Protein AF-0000000083470669 (afdb_homodimer)

Solvent-accessible surface area (backbone atoms only — not comparable to full-atom values): 43996 Å² total; per-residue (Å²): 140,89,82,82,79,80,75,82,75,79,78,79,80,76,84,77,84,65,88,67,74,84,79,71,72,91,68,66,89,65,77,80,76,74,76,70,77,69,78,68,53,92,85,58,44,75,58,49,42,90,43,93,60,39,34,31,54,57,78,77,86,50,65,71,50,37,49,51,27,52,48,53,61,72,62,65,77,58,56,85,77,54,62,56,74,73,18,53,69,43,60,72,67,49,52,71,52,36,50,51,50,52,52,51,51,41,22,44,51,17,43,47,33,31,54,53,39,47,36,43,45,73,40,51,54,65,46,45,32,46,36,46,55,40,45,31,49,24,44,48,40,30,50,32,44,37,49,20,47,39,33,34,48,50,47,60,67,73,42,77,52,64,68,59,41,51,48,34,62,39,21,61,80,68,30,69,63,43,26,54,56,48,49,57,56,48,50,56,60,70,47,81,80,63,52,72,46,51,44,40,50,51,48,25,38,50,40,50,45,67,44,44,62,59,51,48,54,46,48,50,38,41,76,69,74,38,34,60,24,61,35,48,52,48,50,56,50,52,39,50,30,50,53,53,19,51,47,35,35,54,54,56,70,69,48,77,72,64,64,52,69,69,57,51,48,52,55,49,51,52,51,47,52,53,43,39,43,39,40,49,63,72,50,36,40,52,49,72,73,43,57,44,69,58,49,43,50,47,48,52,49,48,48,30,51,50,31,44,67,67,72,44,75,54,76,77,67,71,67,74,72,52,59,80,68,37,63,61,53,50,49,51,49,46,45,47,48,55,55,53,63,60,65,67,69,66,79,79,69,84,65,67,67,54,66,54,68,58,72,58,80,55,92,87,60,81,55,70,52,68,57,68,69,87,59,53,73,66,53,56,53,51,54,53,67,74,96,136,87,79,81,75,79,75,80,72,79,78,80,82,82,78,81,81,70,87,66,74,84,77,68,73,88,67,65,89,64,76,78,76,73,74,72,77,71,78,67,53,92,86,59,45,74,58,48,41,90,45,93,60,40,34,30,56,56,79,78,86,50,66,71,49,36,50,52,27,52,48,53,62,73,62,66,78,60,58,85,77,55,61,55,74,73,20,52,70,42,60,72,67,49,51,71,54,36,50,51,50,52,50,52,52,40,20,43,51,17,44,46,33,32,53,53,40,47,36,41,44,72,38,52,56,65,47,46,31,47,37,44,55,40,46,32,48,25,43,48,41,30,50,33,44,39,49,20,48,37,33,36,48,50,47,60,68,74,42,78,52,64,69,59,40,52,48,34,62,40,21,61,81,70,30,68,62,42,26,55,55,49,48,58,54,47,48,57,60,70,47,82,80,63,52,72,46,51,45,41,51,51,49,26,38,51,41,48,45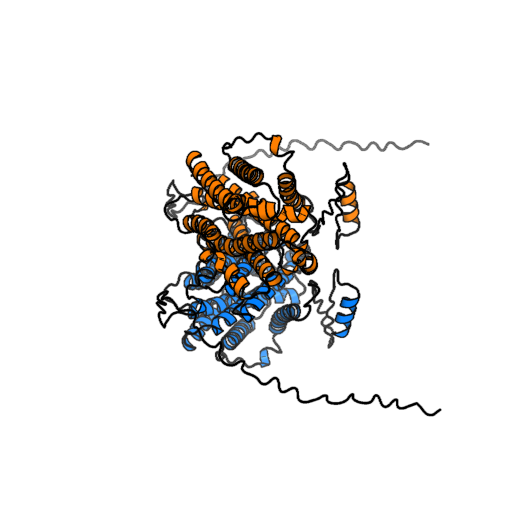,67,45,44,61,61,52,48,55,46,48,51,38,41,75,71,72,38,34,60,23,62,34,49,52,48,50,56,50,52,37,51,31,50,53,52,18,50,47,34,36,55,55,55,70,69,48,76,73,64,64,53,69,68,57,53,49,51,55,48,52,52,51,47,52,53,42,39,43,38,40,50,62,72,51,37,39,54,49,74,74,42,59,43,70,58,49,44,52,48,48,52,51,49,49,30,50,50,31,43,68,65,72,44,73,56,78,76,68,69,67,75,72,53,59,78,74,36,62,63,54,51,49,51,49,45,45,48,49,54,55,52,62,63,66,67,67,67,78,80,69,83,64,69,67,54,67,55,68,57,71,60,81,55,93,89,58,80,56,70,50,65,55,66,67,86,59,54,74,66,54,56,54,51,56,54,67,75,98

Secondary structure (DSSP, 8-state):
-----------------------------------------TT--GGGS--TTTT--PSPS-HHHHHHHHHHHHT---GGG---TTHHHHHHHS-HHHHHHHHHHHHHHHHHHHHHHHHIIIIIHHH---HHHHHHHHHHHHHHHHHHHHHHHHHHHH---HHHHHHHHTHHHH-HHHHHHHHHHHHHHH-SSS-HHHHHHHHHHHHHTTTHHHHHHHHHHHHTT--HHHHHHHHHHHHHHHHHHHHHHHHHHH-SSPPPHHHHHHHHHHHHHHHHHIIIIIS-GGGGT--HHHHHHHHHHHHHHHHHHTT---SS---GGGTTT-HHHHHHHHHHHHHHHHHHH-SSS---EEEE------SS----EEEESS--HHHHHHHHHH-/------------------------S----------------TT--GGGS--TTTT--PSPS-HHHHHHHHHHHHT---GGG---TTHHHHHHHS-HHHHHHHHHHHHHHHHHHHHHHHHIIIIIHHH---HHHHHHHHHHHHHHHHHHHHHHHHHHHH---HHHHHHHHTHHHH-HHHHHHHHHHHHHHH-SSS-HHHHHHHHHHHHHTTTHHHHHHHHHHHHTT--HHHHHHHHHHHHHHHHHHHHHHHHHHH-SSPPPHHHHHHHHHHHHHHHHHIIIIIS-GGGGT--HHHHHHHHHHHHHHHHHHTT---SS---GGGTTT-HHHHHHHHHHHHHHHHHHS-SSS---EEEE------SS----EEEESS--HHHHHHHHHH-

Structure (mmCIF, N/CA/C/O backbone):
data_AF-0000000083470669-model_v1
#
loop_
_entity.id
_entity.type
_entity.pdbx_description
1 polymer 'ribonucleoside-diphosphate reductase'
#
loop_
_atom_site.group_PDB
_atom_site.id
_atom_site.type_symbol
_atom_site.label_atom_id
_atom_site.label_alt_id
_atom_site.label_comp_id
_atom_site.label_asym_id
_atom_site.label_entity_id
_atom_site.label_seq_id
_atom_site.pdbx_PDB_ins_code
_atom_site.Cartn_x
_atom_site.Cartn_y
_atom_site.Cartn_z
_atom_site.occupancy
_atom_site.B_iso_or_equiv
_atom_site.auth_seq_id
_atom_site.auth_comp_id
_atom_site.auth_asym_id
_atom_site.auth_atom_id
_atom_site.pd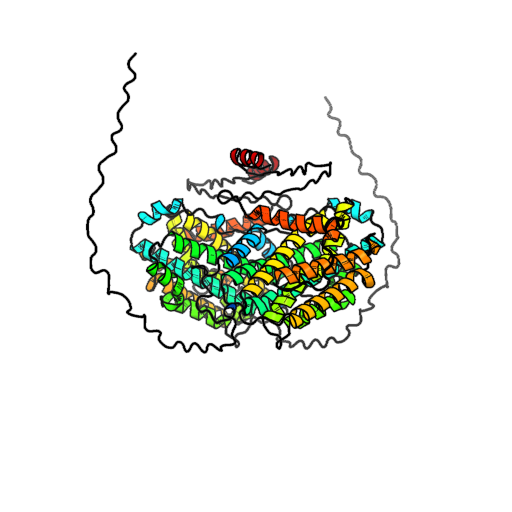bx_PDB_model_num
ATOM 1 N N . MET A 1 1 ? 45.344 27.281 -52.438 1 20.44 1 MET A N 1
ATOM 2 C CA . MET A 1 1 ? 44.812 28.312 -51.562 1 20.44 1 MET A CA 1
ATOM 3 C C . MET A 1 1 ? 44.938 27.859 -50.094 1 20.44 1 MET A C 1
ATOM 5 O O . MET A 1 1 ? 44.438 26.797 -49.719 1 20.44 1 MET A O 1
ATOM 9 N N . SER A 1 2 ? 45.969 28.312 -49.219 1 21.5 2 SER A N 1
ATOM 10 C CA . SER A 1 2 ? 46.969 28.047 -48.156 1 21.5 2 SER A CA 1
ATOM 11 C C . SER A 1 2 ? 46.344 28.172 -46.781 1 21.5 2 SER A C 1
ATOM 13 O O . SER A 1 2 ? 45.906 29.266 -46.375 1 21.5 2 SER A O 1
ATOM 15 N N . LEU A 1 3 ? 45.469 27.125 -46.281 1 23.06 3 LEU A N 1
ATOM 16 C CA . LEU A 1 3 ? 44.406 27 -45.281 1 23.06 3 LEU A CA 1
ATOM 17 C C . LEU A 1 3 ? 44.969 27.266 -43.875 1 23.06 3 LEU A C 1
ATOM 19 O O . LEU A 1 3 ? 45.938 26.609 -43.469 1 23.06 3 LEU A O 1
ATOM 23 N N . LEU A 1 4 ? 44.844 28.5 -43.312 1 20 4 LEU A N 1
ATOM 24 C CA . LEU A 1 4 ? 45.438 29.312 -42.25 1 20 4 LEU A CA 1
ATOM 25 C C . LEU A 1 4 ? 45.219 28.656 -40.875 1 20 4 LEU A C 1
ATOM 27 O O . LEU A 1 4 ? 44.062 28.391 -40.5 1 20 4 LEU A O 1
ATOM 31 N N . ARG A 1 5 ? 46.188 27.891 -40.219 1 20.47 5 ARG A N 1
ATOM 32 C CA . ARG A 1 5 ? 46.531 26.984 -39.125 1 20.47 5 ARG A CA 1
ATOM 33 C C . ARG A 1 5 ? 46.406 27.719 -37.781 1 20.47 5 ARG A C 1
ATOM 35 O O . ARG A 1 5 ? 47.344 28.391 -37.344 1 20.47 5 ARG A O 1
ATOM 42 N N . LEU A 1 6 ? 45.188 28.516 -37.531 1 20.53 6 LEU A N 1
ATOM 43 C CA . LEU A 1 6 ? 45.25 29.531 -36.469 1 20.53 6 LEU A CA 1
ATOM 44 C C . LEU A 1 6 ? 45.594 28.906 -35.125 1 20.53 6 LEU A C 1
ATOM 46 O O . LEU A 1 6 ? 44.938 27.953 -34.688 1 20.53 6 LEU A O 1
ATOM 50 N N . ALA A 1 7 ? 46.812 29.141 -34.562 1 20.34 7 ALA A N 1
ATOM 51 C CA . ALA A 1 7 ? 47.719 28.656 -33.5 1 20.34 7 ALA A CA 1
ATOM 52 C C . ALA A 1 7 ? 47.156 28.984 -32.125 1 20.34 7 ALA A C 1
ATOM 54 O O . ALA A 1 7 ? 47.156 30.141 -31.703 1 20.34 7 ALA A O 1
ATOM 55 N N . TRP A 1 8 ? 45.875 28.562 -31.734 1 22.05 8 TRP A N 1
ATOM 56 C CA . TRP A 1 8 ? 45.188 29.141 -30.578 1 22.05 8 TRP A CA 1
ATOM 57 C C . TRP A 1 8 ? 46 28.906 -29.312 1 22.05 8 TRP A C 1
ATOM 59 O O . TRP A 1 8 ? 46.375 27.766 -29 1 22.05 8 TRP A O 1
ATOM 69 N N . ARG A 1 9 ? 46.844 29.906 -28.938 1 20.44 9 ARG A N 1
ATOM 70 C CA . ARG A 1 9 ? 47.938 29.922 -27.969 1 20.44 9 ARG A CA 1
ATOM 71 C C . ARG A 1 9 ? 47.406 29.672 -26.547 1 20.44 9 ARG A C 1
ATOM 73 O O . ARG A 1 9 ? 46.438 30.281 -26.141 1 20.44 9 ARG A O 1
ATOM 80 N N . PRO A 1 10 ? 47.875 28.625 -25.797 1 22.42 10 PRO A N 1
ATOM 81 C CA . PRO A 1 10 ? 47.531 27.953 -24.547 1 22.42 10 PRO A CA 1
ATOM 82 C C . PRO A 1 10 ? 47.719 28.828 -23.312 1 22.42 10 PRO A C 1
ATOM 84 O O . PRO A 1 10 ? 48.844 29.328 -23.094 1 22.42 10 PRO A O 1
ATOM 87 N N . PRO A 1 11 ? 46.75 29.766 -23.016 1 21.73 11 PRO A N 1
ATOM 88 C CA . PRO A 1 11 ? 47.094 30.828 -22.078 1 21.73 11 PRO A CA 1
ATOM 89 C C . PRO A 1 11 ? 47.812 30.297 -20.812 1 21.73 11 PRO A C 1
ATOM 91 O O . PRO A 1 11 ? 47.656 29.125 -20.484 1 21.73 11 PRO A O 1
ATOM 94 N N . ARG A 1 12 ? 48.781 31.047 -20.359 1 20.05 12 ARG A N 1
ATOM 95 C CA . ARG A 1 12 ? 49.812 30.953 -19.344 1 20.05 12 ARG A CA 1
ATOM 96 C C . ARG A 1 12 ? 49.25 30.562 -18 1 20.05 12 ARG A C 1
ATOM 98 O O . ARG A 1 12 ? 48.062 30.812 -17.719 1 20.05 12 ARG A O 1
ATOM 105 N N . SER A 1 13 ? 49.938 29.672 -17.219 1 19.17 13 SER A N 1
ATOM 106 C CA . SER A 1 13 ? 49.969 28.797 -16.047 1 19.17 13 SER A CA 1
ATOM 107 C C . SER A 1 13 ? 49.938 29.609 -14.75 1 19.17 13 SER A C 1
ATOM 109 O O . SER A 1 13 ? 50.312 29.109 -13.688 1 19.17 13 SER A O 1
ATOM 111 N N . ALA A 1 14 ? 49.062 30.734 -14.719 1 21.11 14 ALA A N 1
ATOM 112 C CA . ALA A 1 14 ? 49.375 31.672 -13.656 1 21.11 14 ALA A CA 1
ATOM 113 C C . ALA A 1 14 ? 49.719 30.953 -12.359 1 21.11 14 ALA A C 1
ATOM 115 O O . ALA A 1 14 ? 49.281 29.812 -12.148 1 21.11 14 ALA A O 1
ATOM 116 N N . SER A 1 15 ? 50.406 31.656 -11.406 1 19.78 15 SER A N 1
ATOM 117 C CA . SER A 1 15 ? 51.281 31.609 -10.258 1 19.78 15 SER A CA 1
ATOM 118 C C . SER A 1 15 ? 50.625 30.938 -9.062 1 19.78 15 SER A C 1
ATOM 120 O O . SER A 1 15 ? 49.406 30.781 -9.039 1 19.78 15 SER A O 1
ATOM 122 N N . GLY A 1 16 ? 51.375 30.859 -7.848 1 21.12 16 GLY A N 1
ATOM 123 C CA . GLY A 1 16 ? 51.781 30.062 -6.699 1 21.12 16 GLY A CA 1
ATOM 124 C C . GLY A 1 16 ? 50.812 30.172 -5.535 1 21.12 16 GLY A C 1
ATOM 125 O O . GLY A 1 16 ? 51.094 29.703 -4.434 1 21.12 16 GLY A O 1
ATOM 126 N N . CYS A 1 17 ? 49.625 30.922 -5.715 1 19.19 17 CYS A N 1
ATOM 127 C CA . CYS A 1 17 ? 49.188 31.547 -4.469 1 19.19 17 CYS A CA 1
ATOM 128 C C . CYS A 1 17 ? 49.062 30.516 -3.359 1 19.19 17 CYS A C 1
ATOM 130 O O . CYS A 1 17 ? 48.406 29.484 -3.551 1 19.19 17 CYS A O 1
ATOM 132 N N . ASP A 1 18 ? 49.906 30.656 -2.275 1 21.27 18 ASP A N 1
ATOM 133 C CA . ASP A 1 18 ? 50.375 29.969 -1.075 1 21.27 18 ASP A CA 1
ATOM 134 C C . ASP A 1 18 ? 49.219 29.656 -0.126 1 21.27 18 ASP A C 1
ATOM 136 O O . ASP A 1 18 ? 49.438 29.234 1.012 1 21.27 18 ASP A O 1
ATOM 140 N N . CYS A 1 19 ? 48 30.203 -0.477 1 20.52 19 CYS A N 1
ATOM 141 C CA . CYS A 1 19 ? 47.188 30.391 0.706 1 20.52 19 CYS A CA 1
ATOM 142 C C . CYS A 1 19 ? 46.969 29.078 1.448 1 20.52 19 CYS A C 1
ATOM 144 O O . CYS A 1 19 ? 46.156 28.25 1.036 1 20.52 19 CYS A O 1
ATOM 146 N N . GLU A 1 20 ? 48.094 28.422 1.844 1 22.09 20 GLU A N 1
ATOM 147 C CA . GLU A 1 20 ? 48.312 27.141 2.521 1 22.09 20 GLU A CA 1
ATOM 148 C C . GLU A 1 20 ? 47.5 27.062 3.814 1 22.09 20 GLU A C 1
ATOM 150 O O . GLU A 1 20 ? 47.438 26.016 4.461 1 22.09 20 GLU A O 1
ATOM 155 N N . GLU A 1 21 ? 47.219 28.312 4.41 1 21.17 21 GLU A N 1
ATOM 156 C CA . GLU A 1 21 ? 47.312 28.266 5.867 1 21.17 21 GLU A CA 1
ATOM 157 C C . GLU A 1 21 ? 46.406 27.188 6.445 1 21.17 21 GLU A C 1
ATOM 159 O O . GLU A 1 21 ? 45.531 26.672 5.746 1 21.17 21 GLU A O 1
ATOM 164 N N . THR A 1 22 ? 45.844 27.516 7.82 1 20.84 22 THR A N 1
ATOM 165 C CA . THR A 1 22 ? 45.719 26.969 9.164 1 20.84 22 THR A CA 1
ATOM 166 C C . THR A 1 22 ? 44.375 26.219 9.297 1 20.84 22 THR A C 1
ATOM 168 O O . THR A 1 22 ? 43.344 26.812 9.602 1 20.84 22 THR A O 1
ATOM 171 N N . LEU A 1 23 ? 43.875 25.719 8.258 1 21.19 23 LEU A N 1
ATOM 172 C CA . LEU A 1 23 ? 42.531 25.156 8.289 1 21.19 23 LEU A CA 1
ATOM 173 C C . LEU A 1 23 ? 42.406 24.047 9.328 1 21.19 23 LEU A C 1
ATOM 175 O O . LEU A 1 23 ? 41.656 23.094 9.148 1 21.19 23 LEU A O 1
ATOM 179 N N . GLU A 1 24 ? 43.406 24.125 10.305 1 20.92 24 GLU A N 1
ATOM 180 C CA . GLU A 1 24 ? 43.625 22.953 11.148 1 20.92 24 GLU A CA 1
ATOM 181 C C . GLU A 1 24 ? 42.344 22.516 11.836 1 20.92 24 GLU A C 1
ATOM 183 O O . GLU A 1 24 ? 41.969 21.328 11.797 1 20.92 24 GLU A O 1
ATOM 188 N N . ASN A 1 25 ? 42.031 23.203 13 1 21.38 25 ASN A N 1
ATOM 189 C CA . ASN A 1 25 ? 41.688 22.688 14.32 1 21.38 25 ASN A CA 1
ATOM 190 C C . ASN A 1 25 ? 40.219 22.344 14.43 1 21.38 25 ASN A C 1
ATOM 192 O O . ASN A 1 25 ? 39.719 22.109 15.531 1 21.38 25 ASN A O 1
ATOM 196 N N . VAL A 1 26 ? 39.406 23.047 13.703 1 22.33 26 VAL A N 1
ATOM 197 C CA . VAL A 1 26 ? 38.062 23.031 14.273 1 22.33 26 VAL A CA 1
ATOM 198 C C . VAL A 1 26 ? 37.531 21.609 14.273 1 22.33 26 VAL A C 1
ATOM 200 O O . VAL A 1 26 ? 37.031 21.125 13.25 1 22.33 26 VAL A O 1
ATOM 203 N N . HIS A 1 27 ? 38.344 20.609 14.734 1 20.61 27 HIS A N 1
ATOM 204 C CA . HIS A 1 27 ? 38.062 19.188 14.742 1 20.61 27 HIS A CA 1
ATOM 205 C C . HIS A 1 27 ? 36.656 18.906 15.32 1 20.61 27 HIS A C 1
ATOM 207 O O . HIS A 1 27 ? 35.844 18.281 14.672 1 20.61 27 HIS A O 1
ATOM 213 N N . ARG A 1 28 ? 36.625 18.047 16.516 1 22.5 28 ARG A N 1
ATOM 214 C CA . ARG A 1 28 ? 35.938 16.844 17 1 22.5 28 ARG A CA 1
ATOM 215 C C . ARG A 1 28 ? 34.75 17.203 17.875 1 22.5 28 ARG A C 1
ATOM 217 O O . ARG A 1 28 ? 34.281 16.406 18.688 1 22.5 28 ARG A O 1
ATOM 224 N N . LYS A 1 29 ? 34.469 18.453 18.125 1 27.86 29 LYS A N 1
ATOM 225 C CA . LYS A 1 29 ? 33.625 18.312 19.312 1 27.86 29 LYS A CA 1
ATOM 226 C C . LYS A 1 29 ? 32.438 17.422 19.047 1 27.86 29 LYS A C 1
ATOM 228 O O . LYS A 1 29 ? 31.625 17.703 18.172 1 27.86 29 LYS A O 1
ATOM 233 N N . GLY A 1 30 ? 32.562 16.156 19.391 1 23.23 30 GLY A N 1
ATOM 234 C CA . GLY A 1 30 ? 31.703 14.969 19.359 1 23.23 30 GLY A CA 1
ATOM 235 C C . GLY A 1 30 ? 30.344 15.195 19.969 1 23.23 30 GLY A C 1
ATOM 236 O O . GLY A 1 30 ? 30.219 15.82 21.016 1 23.23 30 GLY A O 1
ATOM 237 N N . PHE A 1 31 ? 29.375 15.555 19.203 1 25.02 31 PHE A N 1
ATOM 238 C CA . PHE A 1 31 ? 28.016 15.547 19.734 1 25.02 31 PHE A CA 1
ATOM 239 C C . PHE A 1 31 ? 27.844 14.477 20.797 1 25.02 31 PHE A C 1
ATOM 241 O O . PHE A 1 31 ? 28.297 13.344 20.625 1 25.02 31 PHE A O 1
ATOM 248 N N . SER A 1 32 ? 27.984 14.789 22.031 1 25.42 32 SER A N 1
ATOM 249 C CA . SER A 1 32 ? 27.766 13.922 23.172 1 25.42 32 SER A CA 1
ATOM 250 C C . SER A 1 32 ? 26.594 12.977 22.938 1 25.42 32 SER A C 1
ATOM 252 O O . SER A 1 32 ? 25.5 13.414 22.547 1 25.42 32 SER A O 1
ATOM 254 N N . SER A 1 33 ? 26.766 11.672 22.625 1 28.52 33 SER A N 1
ATOM 255 C CA . SER A 1 33 ? 26.062 10.391 22.594 1 28.52 33 SER A CA 1
ATOM 256 C C . SER A 1 33 ? 25.125 10.242 23.781 1 28.52 33 SER A C 1
ATOM 258 O O . SER A 1 33 ? 25.516 9.766 24.844 1 28.52 33 SER A O 1
ATOM 260 N N . ASP A 1 34 ? 24.547 11.156 24.328 1 29.25 34 ASP A N 1
ATOM 261 C CA . ASP A 1 34 ? 23.688 10.797 25.438 1 29.25 34 ASP A CA 1
ATOM 262 C C . ASP A 1 34 ? 22.953 9.484 25.156 1 29.25 34 ASP A C 1
ATOM 264 O O . ASP A 1 34 ? 22.578 9.203 24.016 1 29.25 34 ASP A O 1
ATOM 268 N N . ALA A 1 35 ? 22.891 8.422 26.219 1 28.62 35 ALA A N 1
ATOM 269 C CA . ALA A 1 35 ? 22.766 6.98 26.422 1 28.62 35 ALA A CA 1
ATOM 270 C C . ALA A 1 35 ? 21.422 6.473 25.891 1 28.62 35 ALA A C 1
ATOM 272 O O . ALA A 1 35 ? 20.422 6.48 26.625 1 28.62 35 ALA A O 1
ATOM 273 N N . ILE A 1 36 ? 20.781 7.02 24.984 1 34.09 36 ILE A N 1
ATOM 274 C CA . ILE A 1 36 ? 19.75 6.059 24.609 1 34.09 36 ILE A CA 1
ATOM 275 C C . ILE A 1 36 ? 20.312 4.641 24.656 1 34.09 36 ILE A C 1
ATOM 277 O O . ILE A 1 36 ? 21.281 4.324 23.953 1 34.09 36 ILE A O 1
ATOM 281 N N . GLU A 1 37 ? 20.438 4.035 25.828 1 33.56 37 GLU A N 1
ATOM 282 C CA . GLU A 1 37 ? 20.797 2.65 26.109 1 33.56 37 GLU A CA 1
ATOM 283 C C . GLU A 1 37 ? 20.484 1.751 24.906 1 33.56 37 GLU A C 1
ATOM 285 O O . GLU A 1 37 ? 19.328 1.616 24.516 1 33.56 37 GLU A O 1
ATOM 290 N N . ASN A 1 38 ? 21.188 1.765 23.859 1 37.88 38 ASN A N 1
ATOM 291 C CA . ASN A 1 38 ? 21.422 0.809 22.781 1 37.88 38 ASN A CA 1
ATOM 292 C C . ASN A 1 38 ? 21.297 -0.63 23.266 1 37.88 38 ASN A C 1
ATOM 294 O O . ASN A 1 38 ? 22.266 -1.21 23.75 1 37.88 38 ASN A O 1
ATOM 298 N N . ASP A 1 39 ? 20.406 -0.999 24.031 1 40.84 39 ASP A N 1
ATOM 299 C CA . ASP A 1 39 ? 20.344 -2.439 24.25 1 40.84 39 ASP A CA 1
ATOM 300 C C . ASP A 1 39 ? 20.516 -3.213 22.953 1 40.84 39 ASP A C 1
ATOM 302 O O . ASP A 1 39 ? 19.531 -3.576 22.297 1 40.84 39 ASP A O 1
ATOM 306 N N . PHE A 1 40 ? 21.516 -2.904 22.203 1 46.12 40 PHE A N 1
ATOM 307 C CA . PHE A 1 40 ? 21.953 -3.693 21.062 1 46.12 40 PHE A CA 1
ATOM 308 C C . PHE A 1 40 ? 22.031 -5.172 21.422 1 46.12 40 PHE A C 1
ATOM 310 O O . PHE A 1 40 ? 22.781 -5.559 22.328 1 46.12 40 PHE A O 1
ATOM 317 N N . LYS A 1 41 ? 21.094 -5.844 21.391 1 51.56 41 LYS A N 1
ATOM 318 C CA . LYS A 1 41 ? 21.344 -7.285 21.453 1 51.56 41 LYS A CA 1
ATOM 319 C C . LYS A 1 41 ? 22.109 -7.777 20.234 1 51.56 41 LYS A C 1
ATOM 321 O O . LYS A 1 41 ? 21.703 -7.531 19.109 1 51.56 41 LYS A O 1
ATOM 326 N N . PRO A 1 42 ? 23.469 -7.992 20.391 1 51.19 42 PRO A N 1
ATOM 327 C CA . PRO A 1 42 ? 24.328 -8.484 19.312 1 51.19 42 PRO A CA 1
ATOM 328 C C . PRO A 1 42 ? 23.562 -9.266 18.25 1 51.19 42 PRO A C 1
ATOM 330 O O . PRO A 1 42 ? 23.938 -9.266 17.078 1 51.19 42 PRO A O 1
ATOM 333 N N . ASN A 1 43 ? 22.453 -9.82 18.531 1 63.44 43 ASN A N 1
ATOM 334 C CA . ASN A 1 43 ? 21.812 -10.758 17.625 1 63.44 43 ASN A CA 1
ATOM 335 C C . ASN A 1 43 ? 20.656 -10.102 16.859 1 63.44 43 ASN A C 1
ATOM 337 O O . ASN A 1 43 ? 19.938 -10.773 16.125 1 63.44 43 ASN A O 1
ATOM 341 N N . GLU A 1 44 ? 20.75 -8.703 16.891 1 81.5 44 GLU A N 1
ATOM 342 C CA . GLU A 1 44 ? 19.594 -8.117 16.234 1 81.5 44 GLU A CA 1
ATOM 343 C C . GLU A 1 44 ? 19.953 -7.609 14.836 1 81.5 44 GLU A C 1
ATOM 345 O O . GLU A 1 44 ? 20.984 -6.984 14.641 1 81.5 44 GLU A O 1
ATOM 350 N N . GLU A 1 45 ? 19.219 -7.949 13.773 1 91 45 GLU A N 1
ATOM 351 C CA . GLU A 1 45 ? 19.406 -7.496 12.398 1 91 45 GLU A CA 1
ATOM 352 C C . GLU A 1 45 ? 19.266 -5.977 12.297 1 91 45 GLU A C 1
ATOM 354 O O . GLU A 1 45 ? 18.281 -5.406 12.758 1 91 45 GLU A O 1
ATOM 359 N N . PRO A 1 46 ? 20.266 -5.309 11.781 1 91.5 46 PRO A N 1
ATOM 360 C CA . PRO A 1 46 ? 20.203 -3.852 11.633 1 91.5 46 PRO A CA 1
ATOM 361 C C . PRO A 1 46 ? 18.891 -3.381 10.992 1 91.5 46 PRO A C 1
ATOM 363 O O . PRO A 1 46 ? 18.328 -2.359 11.406 1 91.5 46 PRO A O 1
ATOM 366 N N . LEU A 1 47 ? 18.406 -4.121 10.062 1 94.12 47 LEU A N 1
ATOM 367 C CA . LEU A 1 47 ? 17.188 -3.758 9.344 1 94.12 47 LEU A CA 1
ATOM 368 C C . LEU A 1 47 ? 15.992 -3.732 10.281 1 94.12 47 LEU A C 1
ATOM 370 O O . LEU A 1 47 ? 14.961 -3.121 9.977 1 94.12 47 LEU A O 1
ATOM 374 N N . LEU A 1 48 ? 16.125 -4.406 11.422 1 94.94 48 LEU A N 1
ATOM 375 C CA . LEU A 1 48 ? 15 -4.594 12.32 1 94.94 48 LEU A CA 1
ATOM 376 C C . LEU A 1 48 ? 15.141 -3.717 13.562 1 94.94 48 LEU A C 1
ATOM 378 O O . LEU A 1 48 ? 14.227 -3.645 14.383 1 94.94 48 LEU A O 1
ATOM 382 N N . ARG A 1 49 ? 16.25 -3.043 13.688 1 92.06 49 ARG A N 1
ATOM 383 C CA . ARG A 1 49 ? 16.5 -2.223 14.867 1 92.06 49 ARG A CA 1
ATOM 384 C C . ARG A 1 49 ? 15.531 -1.043 14.93 1 92.06 49 ARG A C 1
ATOM 386 O O . ARG A 1 49 ? 15.25 -0.415 13.906 1 92.06 49 ARG A O 1
ATOM 393 N N . LYS A 1 50 ? 15.047 -0.836 16.141 1 89.19 50 LYS A N 1
ATOM 394 C CA . LYS A 1 50 ? 14.156 0.305 16.328 1 89.19 50 LYS A CA 1
ATOM 395 C C . LYS A 1 50 ? 14.773 1.584 15.773 1 89.19 50 LYS A C 1
ATOM 397 O O . LYS A 1 50 ? 15.945 1.872 16.031 1 89.19 50 LYS A O 1
ATOM 402 N N . ASN A 1 51 ? 14.023 2.27 14.969 1 86.75 51 ASN A N 1
ATOM 403 C CA . ASN A 1 51 ? 14.438 3.488 14.281 1 86.75 51 ASN A CA 1
ATOM 404 C C . ASN A 1 51 ? 13.477 4.637 14.547 1 86.75 51 ASN A C 1
ATOM 406 O O . ASN A 1 51 ? 12.414 4.723 13.922 1 86.75 51 ASN A O 1
ATOM 410 N N . PRO A 1 52 ? 13.836 5.492 15.453 1 81.94 52 PRO A N 1
ATOM 411 C CA . PRO A 1 52 ? 12.938 6.609 15.75 1 81.94 52 PRO A CA 1
ATOM 412 C C . PRO A 1 52 ? 12.695 7.508 14.539 1 81.94 52 PRO A C 1
ATOM 414 O O . PRO A 1 52 ? 11.727 8.281 14.523 1 81.94 52 PRO A O 1
ATOM 417 N N . ARG A 1 53 ? 13.492 7.43 13.57 1 82.69 53 ARG A N 1
ATOM 418 C CA . ARG A 1 53 ? 13.375 8.281 12.383 1 82.69 53 ARG A CA 1
ATOM 419 C C . ARG A 1 53 ? 12.656 7.551 11.258 1 82.69 53 ARG A C 1
ATOM 421 O O . ARG A 1 53 ? 12.719 7.977 10.102 1 82.69 53 ARG A O 1
ATOM 428 N N . ARG A 1 54 ? 11.984 6.523 11.633 1 82.88 54 ARG A N 1
ATOM 429 C CA . ARG A 1 54 ? 11.398 5.68 10.602 1 82.88 54 ARG A CA 1
ATOM 430 C C . ARG A 1 54 ? 10.188 6.355 9.961 1 82.88 54 ARG A C 1
ATOM 432 O O . ARG A 1 54 ? 9.656 5.871 8.961 1 82.88 54 ARG A O 1
ATOM 439 N N . PHE A 1 55 ? 9.828 7.492 10.484 1 83.88 55 PHE A N 1
ATOM 440 C CA . PHE A 1 55 ? 8.625 8.148 9.992 1 83.88 55 PHE A CA 1
ATOM 441 C C . PHE A 1 55 ? 8.969 9.156 8.891 1 83.88 55 PHE A C 1
ATOM 443 O O . PHE A 1 55 ? 8.078 9.672 8.219 1 83.88 55 PHE A O 1
ATOM 450 N N . VAL A 1 56 ? 10.25 9.414 8.781 1 89.12 56 VAL A N 1
ATOM 451 C CA . VAL A 1 56 ? 10.703 10.352 7.762 1 89.12 56 VAL A CA 1
ATOM 452 C C . VAL A 1 56 ? 11.586 9.625 6.75 1 89.12 56 VAL A C 1
ATOM 454 O O . VAL A 1 56 ? 12.398 8.773 7.121 1 89.12 56 VAL A O 1
ATOM 457 N N . ILE A 1 57 ? 11.508 10 5.504 1 91.94 57 ILE A N 1
ATOM 458 C CA . ILE A 1 57 ? 12.156 9.219 4.453 1 91.94 57 ILE A CA 1
ATOM 459 C C . ILE A 1 57 ? 13.578 9.727 4.234 1 91.94 57 ILE A C 1
ATOM 461 O O . ILE A 1 57 ? 14.516 8.93 4.117 1 91.94 57 ILE A O 1
ATOM 465 N N . PHE A 1 58 ? 13.703 11.055 4.207 1 91.31 58 PHE A N 1
ATOM 466 C CA . PHE A 1 58 ? 15.031 11.594 3.945 1 91.31 58 PHE A CA 1
ATOM 467 C C . PHE A 1 58 ? 15.758 11.914 5.246 1 91.31 58 PHE A C 1
ATOM 469 O O . PHE A 1 58 ? 15.125 12.281 6.242 1 91.31 58 PHE A O 1
ATOM 476 N N . PRO A 1 59 ? 17.078 11.781 5.254 1 91.88 59 PRO A N 1
ATOM 477 C CA . PRO A 1 59 ? 17.938 11.391 4.133 1 91.88 59 PRO A CA 1
ATOM 478 C C . PRO A 1 59 ? 17.938 9.883 3.879 1 91.88 59 PRO A C 1
ATOM 480 O O . PRO A 1 59 ? 17.797 9.094 4.82 1 91.88 59 PRO A O 1
ATOM 483 N N . LEU A 1 60 ? 18.125 9.586 2.641 1 93.5 60 LEU A N 1
ATOM 484 C CA . LEU A 1 60 ? 18.172 8.172 2.273 1 93.5 60 LEU A CA 1
ATOM 485 C C . LEU A 1 60 ? 19.438 7.512 2.793 1 93.5 60 LEU A C 1
ATOM 487 O O . LEU A 1 60 ? 20.516 8.102 2.721 1 93.5 60 LEU A O 1
ATOM 491 N N . GLN A 1 61 ? 19.297 6.348 3.291 1 94.25 61 GLN A N 1
ATOM 492 C CA . GLN A 1 61 ? 20.422 5.59 3.803 1 94.25 61 GLN A CA 1
ATOM 493 C C . GLN A 1 61 ? 20.734 4.383 2.916 1 94.25 61 GLN A C 1
ATOM 495 O O . GLN A 1 61 ? 21.859 3.91 2.863 1 94.25 61 GLN A O 1
ATOM 500 N N . TYR A 1 62 ? 19.766 3.844 2.227 1 96.31 62 TYR A N 1
ATOM 501 C CA . TYR A 1 62 ? 19.891 2.664 1.377 1 96.31 62 TYR A CA 1
ATOM 502 C C . TYR A 1 62 ? 19.422 2.965 -0.044 1 96.31 62 TYR A C 1
ATOM 504 O O . TYR A 1 62 ? 18.359 2.523 -0.463 1 96.31 62 TYR A O 1
ATOM 512 N N . PRO A 1 63 ? 20.297 3.52 -0.854 1 96.56 63 PRO A N 1
ATOM 513 C CA . PRO A 1 63 ? 19.891 3.98 -2.188 1 96.56 63 PRO A CA 1
ATOM 514 C C . PRO A 1 63 ? 19.453 2.838 -3.1 1 96.56 63 PRO A C 1
ATOM 516 O O . PRO A 1 63 ? 18.594 3.025 -3.959 1 96.56 63 PRO A O 1
ATOM 519 N N . ASP A 1 64 ? 20.062 1.671 -2.979 1 96.81 64 ASP A N 1
ATOM 520 C CA . ASP A 1 64 ? 19.672 0.553 -3.828 1 96.81 64 ASP A CA 1
ATOM 521 C C . ASP A 1 64 ? 18.266 0.071 -3.477 1 96.81 64 ASP A C 1
ATOM 523 O O . ASP A 1 64 ? 17.484 -0.288 -4.363 1 96.81 64 ASP A O 1
ATOM 527 N N . ILE A 1 65 ? 17.906 0.067 -2.18 1 98 65 ILE A N 1
ATOM 528 C CA . ILE A 1 65 ? 16.562 -0.277 -1.764 1 98 65 ILE A CA 1
ATOM 529 C C . ILE A 1 65 ? 15.578 0.772 -2.283 1 98 65 ILE A C 1
ATOM 531 O O . ILE A 1 65 ? 14.492 0.434 -2.766 1 98 65 ILE A O 1
ATOM 535 N N . TRP A 1 66 ? 15.953 1.992 -2.213 1 97.62 66 TRP A N 1
ATOM 536 C CA . TRP A 1 66 ? 15.125 3.074 -2.727 1 97.62 66 TRP A CA 1
ATOM 537 C C . TRP A 1 66 ? 14.898 2.924 -4.227 1 97.62 66 TRP A C 1
ATOM 539 O O . TRP A 1 66 ? 13.789 3.135 -4.715 1 97.62 66 TRP A O 1
ATOM 549 N N . ASN A 1 67 ? 15.945 2.57 -4.934 1 96.69 67 ASN A N 1
ATOM 550 C CA . ASN A 1 67 ? 15.828 2.361 -6.371 1 96.69 67 ASN A CA 1
ATOM 551 C C . ASN A 1 67 ? 14.82 1.267 -6.699 1 96.69 67 ASN A C 1
ATOM 553 O O . ASN A 1 67 ? 14.109 1.353 -7.699 1 96.69 67 ASN A O 1
ATOM 557 N N . MET A 1 68 ? 14.805 0.265 -5.891 1 97.88 68 MET A N 1
ATOM 558 C CA . MET A 1 68 ? 13.812 -0.791 -6.078 1 97.88 68 MET A CA 1
ATOM 559 C C . MET A 1 68 ? 12.398 -0.25 -5.883 1 97.88 68 MET A C 1
ATOM 561 O O . MET A 1 68 ? 11.484 -0.625 -6.613 1 97.88 68 MET A O 1
ATOM 565 N N . TYR A 1 69 ? 12.258 0.618 -4.879 1 98 69 TYR A N 1
ATOM 566 C CA . TYR A 1 69 ? 10.969 1.261 -4.66 1 98 69 TYR A CA 1
ATOM 567 C C . TYR A 1 69 ? 10.547 2.072 -5.879 1 98 69 TYR A C 1
ATOM 569 O O . TYR A 1 69 ? 9.406 1.979 -6.332 1 98 69 TYR A O 1
ATOM 577 N N . LYS A 1 70 ? 11.414 2.771 -6.41 1 95.75 70 LYS A N 1
ATOM 578 C CA . LYS A 1 70 ? 11.109 3.605 -7.57 1 95.75 70 LYS A CA 1
ATOM 579 C C . LYS A 1 70 ? 10.797 2.748 -8.789 1 95.75 70 LYS A C 1
ATOM 581 O O . LYS A 1 70 ? 9.93 3.102 -9.594 1 95.75 70 LYS A O 1
ATOM 586 N N . LYS A 1 71 ? 11.453 1.646 -8.938 1 94.31 71 LYS A N 1
ATOM 587 C CA . LYS A 1 71 ? 11.133 0.708 -10.008 1 94.31 71 LYS A CA 1
ATOM 588 C C . LYS A 1 71 ? 9.711 0.174 -9.859 1 94.31 71 LYS A C 1
ATOM 590 O O . LYS A 1 71 ? 8.977 0.053 -10.852 1 94.31 71 LYS A O 1
ATOM 595 N N . ALA A 1 72 ? 9.359 -0.172 -8.664 1 96.44 72 ALA A N 1
ATOM 596 C CA . ALA A 1 72 ? 8.008 -0.65 -8.391 1 96.44 72 ALA A CA 1
ATOM 597 C C . ALA A 1 72 ? 6.969 0.415 -8.734 1 96.44 72 ALA A C 1
ATOM 599 O O . ALA A 1 72 ? 5.957 0.124 -9.383 1 96.44 72 ALA A O 1
ATOM 600 N N . GLN A 1 73 ? 7.242 1.612 -8.297 1 94.56 73 GLN A N 1
ATOM 601 C CA . GLN A 1 73 ? 6.324 2.717 -8.547 1 94.56 73 GLN A CA 1
ATOM 602 C C . GLN A 1 73 ? 6.125 2.932 -10.047 1 94.56 73 GLN A C 1
ATOM 604 O O . GLN A 1 73 ? 5.008 3.186 -10.5 1 94.56 73 GLN A O 1
ATOM 609 N N . ALA A 1 74 ? 7.152 2.791 -10.766 1 88.88 74 ALA A N 1
ATOM 610 C CA . ALA A 1 74 ? 7.117 3.008 -12.211 1 88.88 74 ALA A CA 1
ATOM 611 C C . ALA A 1 74 ? 6.363 1.885 -12.914 1 88.88 74 ALA A C 1
ATOM 613 O O . ALA A 1 74 ? 5.953 2.033 -14.07 1 88.88 74 ALA A O 1
ATOM 614 N N . SER A 1 75 ? 6.188 0.811 -12.242 1 89.88 75 SER A N 1
ATOM 615 C CA . SER A 1 75 ? 5.539 -0.355 -12.844 1 89.88 75 SER A CA 1
ATOM 616 C C . SER A 1 75 ? 4.062 -0.422 -12.469 1 89.88 75 SER A C 1
ATOM 618 O O . SER A 1 75 ? 3.41 -1.445 -12.68 1 89.88 75 SER A O 1
ATOM 620 N N . PHE A 1 76 ? 3.527 0.639 -11.953 1 92.19 76 PHE A N 1
ATOM 621 C CA . PHE A 1 76 ? 2.148 0.657 -11.484 1 92.19 76 PHE A CA 1
ATOM 622 C C . PHE A 1 76 ? 1.183 0.381 -12.633 1 92.19 76 PHE A C 1
ATOM 624 O O . PHE A 1 76 ? 1.38 0.866 -13.742 1 92.19 76 PHE A O 1
ATOM 631 N N . TRP A 1 77 ? 0.2 -0.424 -12.414 1 93.94 77 TRP A N 1
ATOM 632 C CA . TRP A 1 77 ? -0.897 -0.684 -13.344 1 93.94 77 TRP A CA 1
ATOM 633 C C . TRP A 1 77 ? -2.18 -1.019 -12.586 1 93.94 77 TRP A C 1
ATOM 635 O O . TRP A 1 77 ? -2.156 -1.215 -11.367 1 93.94 77 TRP A O 1
ATOM 645 N N . THR A 1 78 ? -3.35 -0.961 -13.211 1 94.19 78 THR A N 1
ATOM 646 C CA . THR A 1 78 ? -4.641 -1.316 -12.633 1 94.19 78 THR A CA 1
ATOM 647 C C . THR A 1 78 ? -5.371 -2.322 -13.516 1 94.19 78 THR A C 1
ATOM 649 O O . THR A 1 78 ? -4.988 -2.537 -14.672 1 94.19 78 THR A O 1
ATOM 652 N N . ALA A 1 79 ? -6.336 -2.949 -12.992 1 95.94 79 ALA A N 1
ATOM 653 C CA . ALA A 1 79 ? -7.09 -3.973 -13.711 1 95.94 79 ALA A CA 1
ATOM 654 C C . ALA A 1 79 ? -7.781 -3.385 -14.938 1 95.94 79 ALA A C 1
ATOM 656 O O . ALA A 1 79 ? -7.973 -4.078 -15.945 1 95.94 79 ALA A O 1
ATOM 657 N N . GLU A 1 80 ? -8.07 -2.129 -14.906 1 89.38 80 GLU A N 1
ATOM 658 C CA . GLU A 1 80 ? -8.789 -1.463 -15.984 1 89.38 80 GLU A CA 1
ATOM 659 C C . GLU A 1 80 ? -7.938 -1.382 -17.25 1 89.38 80 GLU A C 1
ATOM 661 O O . GLU A 1 80 ? -8.461 -1.168 -18.344 1 89.38 80 GLU A O 1
ATOM 666 N N . GLU A 1 81 ? -6.695 -1.562 -17.094 1 87.25 81 GLU A N 1
ATOM 667 C CA . GLU A 1 81 ? -5.793 -1.463 -18.234 1 87.25 81 GLU A CA 1
ATOM 668 C C . GLU A 1 81 ? -5.801 -2.746 -19.062 1 87.25 81 GLU A C 1
ATOM 670 O O . GLU A 1 81 ? -5.262 -2.783 -20.172 1 87.25 81 GLU A O 1
ATOM 675 N N . VAL A 1 82 ? -6.445 -3.797 -18.609 1 94.56 82 VAL A N 1
ATOM 676 C CA . VAL A 1 82 ? -6.48 -5.086 -19.281 1 94.56 82 VAL A CA 1
ATOM 677 C C . VAL A 1 82 ? -7.832 -5.273 -19.969 1 94.56 82 VAL A C 1
ATOM 679 O O . VAL A 1 82 ? -8.867 -5.32 -19.312 1 94.56 82 VAL A O 1
ATOM 682 N N . ASP A 1 83 ? -7.793 -5.406 -21.266 1 92.81 83 ASP A N 1
ATOM 683 C CA . ASP A 1 83 ? -9.008 -5.66 -22.031 1 92.81 83 ASP A CA 1
ATOM 684 C C . ASP A 1 83 ? -9.289 -7.156 -22.141 1 92.81 83 ASP A C 1
ATOM 686 O O . ASP A 1 83 ? -8.531 -7.887 -22.797 1 92.81 83 ASP A O 1
ATOM 690 N N . LEU A 1 84 ? -10.383 -7.59 -21.594 1 96.38 84 LEU A N 1
ATOM 691 C CA . LEU A 1 84 ? -10.703 -9.016 -21.578 1 96.38 84 LEU A CA 1
ATOM 692 C C . LEU A 1 84 ? -11.719 -9.352 -22.656 1 96.38 84 LEU A C 1
ATOM 694 O O . LEU A 1 84 ? -12.062 -10.523 -22.859 1 96.38 84 LEU A O 1
ATOM 698 N N . SER A 1 85 ? -12.156 -8.406 -23.438 1 93.06 85 SER A N 1
ATOM 699 C CA . SER A 1 85 ? -13.211 -8.625 -24.422 1 93.06 85 SER A CA 1
ATOM 700 C C . SER A 1 85 ? -12.758 -9.57 -25.516 1 93.06 85 SER A C 1
ATOM 702 O O . SER A 1 85 ? -13.555 -10.359 -26.031 1 93.06 85 SER A O 1
ATOM 704 N N . LYS A 1 86 ? -11.594 -9.516 -25.875 1 94.56 86 LYS A N 1
ATOM 705 C CA . LYS A 1 86 ? -11.062 -10.32 -26.969 1 94.56 86 LYS A CA 1
ATOM 706 C C . LYS A 1 86 ? -10.859 -11.773 -26.531 1 94.56 86 LYS A C 1
ATOM 708 O O . LYS A 1 86 ? -10.617 -12.648 -27.359 1 94.56 86 LYS A O 1
ATOM 713 N N . ASP A 1 87 ? -10.969 -12.094 -25.25 1 97.75 87 ASP A N 1
ATOM 714 C CA . ASP A 1 87 ? -10.742 -13.445 -24.734 1 97.75 87 ASP A CA 1
ATOM 715 C C . ASP A 1 87 ? -11.961 -14.336 -24.969 1 97.75 87 ASP A C 1
ATOM 717 O O . ASP A 1 87 ? -11.844 -15.562 -25 1 97.75 87 ASP A O 1
ATOM 721 N N . PHE A 1 88 ? -13.102 -13.781 -25.156 1 95.88 88 PHE A N 1
ATOM 722 C CA . PHE A 1 88 ? -14.336 -14.555 -25.172 1 95.88 88 PHE A CA 1
ATOM 723 C C . PHE A 1 88 ? -14.359 -15.539 -26.328 1 95.88 88 PHE A C 1
ATOM 725 O O . PHE A 1 88 ? -14.633 -16.719 -26.141 1 95.88 88 PHE A O 1
ATOM 732 N N . PRO A 1 89 ? -14.031 -15.055 -27.484 1 96.69 89 PRO A N 1
ATOM 733 C CA . PRO A 1 89 ? -14 -16.031 -28.578 1 96.69 89 PRO A CA 1
ATOM 734 C C . PRO A 1 89 ? -13 -17.156 -28.344 1 96.69 89 PRO A C 1
ATOM 736 O O . PRO A 1 89 ? -13.258 -18.297 -28.734 1 96.69 89 PRO A O 1
ATOM 739 N N . HIS A 1 90 ? -11.93 -16.875 -27.797 1 97.44 90 HIS A N 1
ATOM 740 C CA . HIS A 1 90 ? -10.938 -17.906 -27.484 1 97.44 90 HIS A CA 1
ATOM 741 C C . HIS A 1 90 ? -11.445 -18.859 -26.406 1 97.44 90 HIS A C 1
ATOM 743 O O . HIS A 1 90 ? -11.367 -20.078 -26.562 1 97.44 90 HIS A O 1
ATOM 749 N N . TRP A 1 91 ? -11.977 -18.328 -25.344 1 97.88 91 TRP A N 1
ATOM 750 C CA . TRP A 1 91 ? -12.477 -19.109 -24.219 1 97.88 91 TRP A CA 1
ATOM 751 C C . TRP A 1 91 ? -13.516 -20.125 -24.688 1 97.88 91 TRP A C 1
ATOM 753 O O . TRP A 1 91 ? -13.492 -21.297 -24.281 1 97.88 91 TRP A O 1
ATOM 763 N N . ASN A 1 92 ? -14.344 -19.688 -25.578 1 96.56 92 ASN A N 1
ATOM 764 C CA . ASN A 1 92 ? -15.43 -20.531 -26.047 1 96.56 92 ASN A CA 1
ATOM 765 C C . ASN A 1 92 ? -14.914 -21.672 -26.922 1 96.56 92 ASN A C 1
ATOM 767 O O . ASN A 1 92 ? -15.547 -22.734 -27.016 1 96.56 92 ASN A O 1
ATOM 771 N N . LYS A 1 93 ? -13.773 -21.5 -27.453 1 96.69 93 LYS A N 1
ATOM 772 C CA . LYS A 1 93 ? -13.219 -22.5 -28.359 1 96.69 93 LYS A CA 1
ATOM 773 C C . LYS A 1 93 ? -12.281 -23.453 -27.625 1 96.69 93 LYS A C 1
ATOM 775 O O . LYS A 1 93 ? -11.906 -24.5 -28.156 1 96.69 93 LYS A O 1
ATOM 780 N N . LEU A 1 94 ? -11.953 -23.141 -26.422 1 97.56 94 LEU A N 1
ATOM 781 C CA . LEU A 1 94 ? -11.055 -24 -25.656 1 97.56 94 LEU A CA 1
ATOM 782 C C . LEU A 1 94 ? -11.727 -25.328 -25.328 1 97.56 94 LEU A C 1
ATOM 784 O O . LEU A 1 94 ? -12.945 -25.391 -25.141 1 97.56 94 LEU A O 1
ATOM 788 N N . LYS A 1 95 ? -10.891 -26.359 -25.25 1 96.56 95 LYS A N 1
ATOM 789 C CA . LYS A 1 95 ? -11.367 -27.656 -24.781 1 96.56 95 LYS A CA 1
ATOM 790 C C . LYS A 1 95 ? -11.727 -27.625 -23.312 1 96.56 95 LYS A C 1
ATOM 792 O O . LYS A 1 95 ? -11.242 -26.75 -22.562 1 96.56 95 LYS A O 1
ATOM 797 N N . SER A 1 96 ? -12.555 -28.578 -22.891 1 96.75 96 SER A N 1
ATOM 798 C CA . SER A 1 96 ? -13 -28.625 -21.5 1 96.75 96 SER A CA 1
ATOM 799 C C . SER A 1 96 ? -11.82 -28.781 -20.547 1 96.75 96 SER A C 1
ATOM 801 O O . SER A 1 96 ? -11.812 -28.203 -19.469 1 96.75 96 SER A O 1
ATOM 803 N N . GLU A 1 97 ? -10.828 -29.578 -20.953 1 96.56 97 GLU A N 1
ATOM 804 C CA . GLU A 1 97 ? -9.648 -29.797 -20.125 1 96.56 97 GLU A CA 1
ATOM 805 C C . GLU A 1 97 ? -8.836 -28.5 -19.969 1 96.56 97 GLU A C 1
ATOM 807 O O . GLU A 1 97 ? -8.289 -28.234 -18.906 1 96.56 97 GLU A O 1
ATOM 812 N N . GLU A 1 98 ? -8.797 -27.703 -21.031 1 97.5 98 GLU A N 1
ATOM 813 C CA . GLU A 1 98 ? -8.062 -26.453 -20.969 1 97.5 98 GLU A CA 1
ATOM 814 C C . GLU A 1 98 ? -8.766 -25.438 -20.078 1 97.5 98 GLU A C 1
ATOM 816 O O . GLU A 1 98 ? -8.125 -24.75 -19.281 1 97.5 98 GLU A O 1
ATOM 821 N N . LYS A 1 99 ? -10.086 -25.406 -20.219 1 97.75 99 LYS A N 1
ATOM 822 C CA . LYS A 1 99 ? -10.867 -24.531 -19.344 1 97.75 99 LYS A CA 1
ATOM 823 C C . LYS A 1 99 ? -10.703 -24.922 -17.875 1 97.75 99 LYS A C 1
ATOM 825 O O . LYS A 1 99 ? -10.594 -24.047 -17.016 1 97.75 99 LYS A O 1
ATOM 830 N N . TYR A 1 100 ? -10.734 -26.219 -17.672 1 96.44 100 TYR A N 1
ATOM 831 C CA . TYR A 1 100 ? -10.539 -26.734 -16.328 1 96.44 100 TYR A CA 1
ATOM 832 C C . TYR A 1 100 ? -9.195 -26.281 -15.758 1 96.44 100 TYR A C 1
ATOM 834 O O . TYR A 1 100 ? -9.125 -25.781 -14.633 1 96.44 100 TYR A O 1
ATOM 842 N N . PHE A 1 101 ? -8.148 -26.453 -16.5 1 97.5 101 PHE A N 1
ATOM 843 C CA . PHE A 1 101 ? -6.809 -26.094 -16.078 1 97.5 101 PHE A CA 1
ATOM 844 C C . PHE A 1 101 ? -6.719 -24.594 -15.75 1 97.5 101 PHE A C 1
ATOM 846 O O . PHE A 1 101 ? -6.281 -24.219 -14.664 1 97.5 101 PHE A O 1
ATOM 853 N N . ILE A 1 102 ? -7.188 -23.766 -16.672 1 97.94 102 ILE A N 1
ATOM 854 C CA . ILE A 1 102 ? -7.078 -22.312 -16.531 1 97.94 102 ILE A CA 1
ATOM 855 C C . ILE A 1 102 ? -7.887 -21.844 -15.312 1 97.94 102 ILE A C 1
ATOM 857 O O . ILE A 1 102 ? -7.398 -21.062 -14.5 1 97.94 102 ILE A O 1
ATOM 861 N N . SER A 1 103 ? -9.07 -22.375 -15.211 1 96.94 103 SER A N 1
ATOM 862 C CA . SER A 1 103 ? -9.945 -21.969 -14.109 1 96.94 103 SER A CA 1
ATOM 863 C C . SER A 1 103 ? -9.32 -22.297 -12.758 1 96.94 103 SER A C 1
ATOM 865 O O . SER A 1 103 ? -9.383 -21.5 -11.828 1 96.94 103 SER A O 1
ATOM 867 N N . HIS A 1 104 ? -8.68 -23.406 -12.641 1 95.12 104 HIS A N 1
ATOM 868 C CA . HIS A 1 104 ? -8.102 -23.828 -11.375 1 95.12 104 HIS A CA 1
ATOM 869 C C . HIS A 1 104 ? -6.805 -23.078 -11.078 1 95.12 104 HIS A C 1
ATOM 871 O O . HIS A 1 104 ? -6.508 -22.781 -9.914 1 95.12 104 HIS A O 1
ATOM 877 N N . VAL A 1 105 ? -6.051 -22.766 -12.086 1 96.38 105 VAL A N 1
ATOM 878 C CA . VAL A 1 105 ? -4.867 -21.938 -11.914 1 96.38 105 VAL A CA 1
ATOM 879 C C . VAL A 1 105 ? -5.281 -20.547 -11.43 1 96.38 105 VAL A C 1
ATOM 881 O O . VAL A 1 105 ? -4.648 -19.969 -10.539 1 96.38 105 VAL A O 1
ATOM 884 N N . LEU A 1 106 ? -6.344 -20.016 -12.031 1 96.62 106 LEU A N 1
ATOM 885 C CA . LEU A 1 106 ? -6.84 -18.703 -11.648 1 96.62 106 LEU A CA 1
ATOM 886 C C . LEU A 1 106 ? -7.34 -18.719 -10.211 1 96.62 106 LEU A C 1
ATOM 888 O O . LEU A 1 106 ? -7.16 -17.734 -9.477 1 96.62 106 LEU A O 1
ATOM 892 N N . ALA A 1 107 ? -7.926 -19.781 -9.812 1 93.56 107 ALA A N 1
ATOM 893 C CA . ALA A 1 107 ? -8.398 -19.906 -8.438 1 93.56 107 ALA A CA 1
ATOM 894 C C . ALA A 1 107 ? -7.23 -19.891 -7.457 1 93.56 107 ALA A C 1
ATOM 896 O O . ALA A 1 107 ? -7.312 -19.25 -6.406 1 93.56 107 ALA A O 1
ATOM 897 N N . PHE A 1 108 ? -6.215 -20.578 -7.797 1 93.44 108 PHE A N 1
ATOM 898 C CA . PHE A 1 108 ? -4.992 -20.578 -7 1 93.44 108 PHE A CA 1
ATOM 899 C C . PHE A 1 108 ? -4.422 -19.156 -6.902 1 93.44 108 PHE A C 1
ATOM 901 O O . PHE A 1 108 ? -4.078 -18.703 -5.812 1 93.44 108 PHE A O 1
ATOM 908 N N . PHE A 1 109 ? -4.316 -18.453 -8.047 1 94.31 109 PHE A N 1
ATOM 909 C CA . PHE A 1 109 ? -3.787 -17.094 -8.078 1 94.31 109 PHE A CA 1
ATOM 910 C C . PHE A 1 109 ? -4.613 -16.172 -7.191 1 94.31 109 PHE A C 1
ATOM 912 O O . PHE A 1 109 ? -4.059 -15.406 -6.402 1 94.31 109 PHE A O 1
ATOM 919 N N . ALA A 1 110 ? -5.883 -16.266 -7.285 1 90.69 110 ALA A N 1
ATOM 920 C CA . ALA A 1 110 ? -6.797 -15.352 -6.602 1 90.69 110 ALA A CA 1
ATOM 921 C C . ALA A 1 110 ? -6.664 -15.477 -5.086 1 90.69 110 ALA A C 1
ATOM 923 O O . ALA A 1 110 ? -6.789 -14.492 -4.359 1 90.69 110 ALA A O 1
ATOM 924 N N . ALA A 1 111 ? -6.332 -16.594 -4.613 1 87.56 111 ALA A N 1
ATOM 925 C CA . ALA A 1 111 ? -6.23 -16.844 -3.176 1 87.56 111 ALA A CA 1
ATOM 926 C C . ALA A 1 111 ? -4.828 -16.531 -2.664 1 87.56 111 ALA A C 1
ATOM 928 O O . ALA A 1 111 ? -4.66 -16.078 -1.524 1 87.56 111 ALA A O 1
ATOM 929 N N . SER A 1 112 ? -3.836 -16.672 -3.457 1 90 112 SER A N 1
ATOM 930 C CA . SER A 1 112 ? -2.436 -16.625 -3.047 1 90 112 SER A CA 1
ATOM 931 C C . SER A 1 112 ? -1.99 -15.203 -2.729 1 90 112 SER A C 1
ATOM 933 O O . SER A 1 112 ? -1.293 -14.977 -1.739 1 90 112 SER A O 1
ATOM 935 N N . ASP A 1 113 ? -2.453 -14.273 -3.498 1 90.94 113 ASP A N 1
ATOM 936 C CA . ASP A 1 113 ? -1.996 -12.898 -3.318 1 90.94 113 ASP A CA 1
ATOM 937 C C . ASP A 1 113 ? -2.545 -12.297 -2.025 1 90.94 113 ASP A C 1
ATOM 939 O O . ASP A 1 113 ? -1.899 -11.453 -1.402 1 90.94 113 ASP A O 1
ATOM 943 N N . GLY A 1 114 ? -3.686 -12.789 -1.606 1 89.38 114 GLY A N 1
ATOM 944 C CA . GLY A 1 114 ? -4.188 -12.391 -0.3 1 89.38 114 GLY A CA 1
ATOM 945 C C . GLY A 1 114 ? -3.309 -12.867 0.843 1 89.38 114 GLY A C 1
ATOM 946 O O . GLY A 1 114 ? -3.107 -12.141 1.819 1 89.38 114 GLY A O 1
ATOM 947 N N . ILE A 1 115 ? -2.74 -14.016 0.688 1 90.31 115 ILE A N 1
ATOM 948 C CA . ILE A 1 115 ? -1.87 -14.586 1.71 1 90.31 115 ILE A CA 1
ATOM 949 C C . ILE A 1 115 ? -0.551 -13.82 1.752 1 90.31 115 ILE A C 1
ATOM 951 O O . ILE A 1 115 ? -0.032 -13.523 2.83 1 90.31 115 ILE A O 1
ATOM 955 N N . VAL A 1 116 ? -0.073 -13.523 0.579 1 93.44 116 VAL A N 1
ATOM 956 C CA . VAL A 1 116 ? 1.151 -12.734 0.502 1 93.44 116 VAL A CA 1
ATOM 957 C C . VAL A 1 116 ? 0.945 -11.391 1.2 1 93.44 116 VAL A C 1
ATOM 959 O O . VAL A 1 116 ? 1.799 -10.945 1.971 1 93.44 116 VAL A O 1
ATOM 962 N N . ASN A 1 117 ? -0.161 -10.812 0.931 1 93.31 117 ASN A N 1
ATOM 963 C CA . ASN A 1 117 ? -0.469 -9.508 1.516 1 93.31 117 ASN A CA 1
ATOM 964 C C . ASN A 1 117 ? -0.574 -9.586 3.035 1 93.31 117 ASN A C 1
ATOM 966 O O . ASN A 1 117 ? -0.192 -8.648 3.738 1 93.31 117 ASN A O 1
ATOM 970 N N . GLU A 1 118 ? -1.05 -10.648 3.518 1 90.88 118 GLU A N 1
ATOM 971 C CA . GLU A 1 118 ? -1.1 -10.859 4.961 1 90.88 118 GLU A CA 1
ATOM 972 C C . GLU A 1 118 ? 0.3 -10.836 5.57 1 90.88 118 GLU A C 1
ATOM 974 O O . GLU A 1 118 ? 0.512 -10.234 6.629 1 90.88 118 GLU A O 1
ATOM 979 N N . ASN A 1 119 ? 1.165 -11.477 4.957 1 94.06 119 ASN A N 1
ATOM 980 C CA . ASN A 1 119 ? 2.551 -11.508 5.414 1 94.06 119 ASN A CA 1
ATOM 981 C C . ASN A 1 119 ? 3.17 -10.109 5.402 1 94.06 119 ASN A C 1
ATOM 983 O O . ASN A 1 119 ? 3.836 -9.711 6.359 1 94.06 119 ASN A O 1
ATOM 987 N N . LEU A 1 120 ? 2.924 -9.398 4.332 1 96.62 120 LEU A N 1
ATOM 988 C CA . LEU A 1 120 ? 3.494 -8.062 4.18 1 96.62 120 LEU A CA 1
ATOM 989 C C . LEU A 1 120 ? 2.973 -7.125 5.262 1 96.62 120 LEU A C 1
ATOM 991 O O . LEU A 1 120 ? 3.754 -6.418 5.906 1 96.62 120 LEU A O 1
ATOM 995 N N . VAL A 1 121 ? 1.719 -7.176 5.52 1 93.19 121 VAL A N 1
ATOM 996 C CA . VAL A 1 121 ? 1.079 -6.234 6.434 1 93.19 121 VAL A CA 1
ATOM 997 C C . VAL A 1 121 ? 1.36 -6.648 7.879 1 93.19 121 VAL A C 1
ATOM 999 O O . VAL A 1 121 ? 1.752 -5.816 8.703 1 93.19 121 VAL A O 1
ATOM 1002 N N . ALA A 1 122 ? 1.285 -7.898 8.172 1 90.06 122 ALA A N 1
ATOM 1003 C CA . ALA A 1 122 ? 1.306 -8.359 9.562 1 90.06 122 ALA A CA 1
ATOM 1004 C C . ALA A 1 122 ? 2.736 -8.57 10.047 1 90.06 122 ALA A C 1
ATOM 1006 O O . ALA A 1 122 ? 3.002 -8.531 11.25 1 90.06 122 ALA A O 1
ATOM 1007 N N . ARG A 1 123 ? 3.625 -8.742 9.094 1 94 123 ARG A N 1
ATOM 1008 C CA . ARG A 1 123 ? 4.957 -9.133 9.555 1 94 123 ARG A CA 1
ATOM 1009 C C . ARG A 1 123 ? 6.02 -8.18 9.008 1 94 123 ARG A C 1
ATOM 1011 O O . ARG A 1 123 ? 6.488 -7.297 9.727 1 94 123 ARG A O 1
ATOM 1018 N N . PHE A 1 124 ? 6.273 -8.219 7.758 1 95.75 124 PHE A N 1
ATOM 1019 C CA . PHE A 1 124 ? 7.445 -7.555 7.195 1 95.75 124 PHE A CA 1
ATOM 1020 C C . PHE A 1 124 ? 7.367 -6.047 7.402 1 95.75 124 PHE A C 1
ATOM 1022 O O . PHE A 1 124 ? 8.336 -5.422 7.844 1 95.75 124 PHE A O 1
ATOM 1029 N N . SER A 1 125 ? 6.227 -5.484 7.129 1 94.62 125 SER A N 1
ATOM 1030 C CA . SER A 1 125 ? 6.09 -4.035 7.227 1 94.62 125 SER A CA 1
ATOM 1031 C C . SER A 1 125 ? 6.199 -3.566 8.672 1 94.62 125 SER A C 1
ATOM 1033 O O . SER A 1 125 ? 6.477 -2.395 8.938 1 94.62 125 SER A O 1
ATOM 1035 N N . GLN A 1 126 ? 5.98 -4.441 9.594 1 91.19 126 GLN A N 1
ATOM 1036 C CA . GLN A 1 126 ? 6.066 -4.094 11.008 1 91.19 126 GLN A CA 1
ATOM 1037 C C . GLN A 1 126 ? 7.48 -4.301 11.539 1 91.19 126 GLN A C 1
ATOM 1039 O O . GLN A 1 126 ? 7.957 -3.521 12.367 1 91.19 126 GLN A O 1
ATOM 1044 N N . GLU A 1 127 ? 8.125 -5.238 11.047 1 93.88 127 GLU A N 1
ATOM 1045 C CA . GLU A 1 127 ? 9.422 -5.633 11.602 1 93.88 127 GLU A CA 1
ATOM 1046 C C . GLU A 1 127 ? 10.555 -4.82 10.992 1 93.88 127 GLU A C 1
ATOM 1048 O O . GLU A 1 127 ? 11.5 -4.441 11.688 1 93.88 127 GLU A O 1
ATOM 1053 N N . VAL A 1 128 ? 10.469 -4.609 9.711 1 95.88 128 VAL A N 1
ATOM 1054 C CA . VAL A 1 128 ? 11.516 -3.848 9.031 1 95.88 128 VAL A CA 1
ATOM 1055 C C . VAL A 1 128 ? 11.375 -2.363 9.367 1 95.88 128 VAL A C 1
ATOM 1057 O O . VAL A 1 128 ? 10.289 -1.79 9.234 1 95.88 128 VAL A O 1
ATOM 1060 N N . GLN A 1 129 ? 12.523 -1.712 9.719 1 94.44 129 GLN A N 1
ATOM 1061 C CA . GLN A 1 129 ? 12.43 -0.377 10.297 1 94.44 129 GLN A CA 1
ATOM 1062 C C . GLN A 1 129 ? 13.039 0.671 9.367 1 94.44 129 GLN A C 1
ATOM 1064 O O . GLN A 1 129 ? 13.07 1.858 9.695 1 94.44 129 GLN A O 1
ATOM 1069 N N . ILE A 1 130 ? 13.531 0.307 8.273 1 94.38 130 ILE A N 1
ATOM 1070 C CA . ILE A 1 130 ? 14.141 1.269 7.359 1 94.38 130 ILE A CA 1
ATOM 1071 C C . ILE A 1 130 ? 13.07 1.816 6.41 1 94.38 130 ILE A C 1
ATOM 1073 O O . ILE A 1 130 ? 12.391 1.052 5.727 1 94.38 130 ILE A O 1
ATOM 1077 N N . PRO A 1 131 ? 12.953 3.111 6.312 1 94.81 131 PRO A N 1
ATOM 1078 C CA . PRO A 1 131 ? 11.852 3.734 5.566 1 94.81 131 PRO A CA 1
ATOM 1079 C C . PRO A 1 131 ? 11.852 3.344 4.09 1 94.81 131 PRO A C 1
ATOM 1081 O O . PRO A 1 131 ? 10.781 3.17 3.496 1 94.81 131 PRO A O 1
ATOM 1084 N N . GLU A 1 132 ? 13.016 3.205 3.475 1 97.06 132 GLU A N 1
ATOM 1085 C CA . GLU A 1 132 ? 13.102 2.855 2.059 1 97.06 132 GLU A CA 1
ATOM 1086 C C . GLU A 1 132 ? 12.43 1.512 1.783 1 97.06 132 GLU A C 1
ATOM 1088 O O . GLU A 1 132 ? 11.672 1.379 0.825 1 97.06 132 GLU A O 1
ATOM 1093 N N . ALA A 1 133 ? 12.672 0.577 2.65 1 97.94 133 ALA A N 1
ATOM 1094 C CA . ALA A 1 133 ? 12.078 -0.746 2.488 1 97.94 133 ALA A CA 1
ATOM 1095 C C . ALA A 1 133 ? 10.578 -0.708 2.762 1 97.94 133 ALA A C 1
ATOM 1097 O O . ALA A 1 133 ? 9.797 -1.397 2.096 1 97.94 133 ALA A O 1
ATOM 1098 N N . ARG A 1 134 ? 10.203 0.06 3.717 1 96.69 134 ARG A N 1
ATOM 1099 C CA . ARG A 1 134 ? 8.789 0.19 4.047 1 96.69 134 ARG A CA 1
ATOM 1100 C C . ARG A 1 134 ? 8.008 0.793 2.883 1 96.69 134 ARG A C 1
ATOM 1102 O O . ARG A 1 134 ? 6.863 0.418 2.637 1 96.69 134 ARG A O 1
ATOM 1109 N N . CYS A 1 135 ? 8.625 1.731 2.215 1 97.31 135 CYS A N 1
ATOM 1110 C CA . CYS A 1 135 ? 7.992 2.289 1.024 1 97.31 135 CYS A CA 1
ATOM 1111 C C . CYS A 1 135 ? 7.773 1.214 -0.032 1 97.31 135 CYS A C 1
ATOM 1113 O O . CYS A 1 135 ? 6.707 1.147 -0.646 1 97.31 135 CYS A O 1
ATOM 1115 N N . PHE A 1 136 ? 8.789 0.368 -0.232 1 98.38 136 PHE A N 1
ATOM 1116 C CA . PHE A 1 136 ? 8.633 -0.72 -1.19 1 98.38 136 PHE A CA 1
ATOM 1117 C C . PHE A 1 136 ? 7.5 -1.652 -0.776 1 98.38 136 PHE A C 1
ATOM 1119 O O . PHE A 1 136 ? 6.66 -2.02 -1.599 1 98.38 136 PHE A O 1
ATOM 1126 N N . TYR A 1 137 ? 7.477 -2.043 0.497 1 98.31 137 TYR A N 1
ATOM 1127 C CA . TYR A 1 137 ? 6.43 -2.936 0.981 1 98.31 137 TYR A CA 1
ATOM 1128 C C . TYR A 1 137 ? 5.051 -2.299 0.821 1 98.31 137 TYR A C 1
ATOM 1130 O O . TYR A 1 137 ? 4.078 -2.984 0.499 1 98.31 137 TYR A O 1
ATOM 1138 N N . GLY A 1 138 ? 4.996 -1.013 1.063 1 97.25 138 GLY A N 1
ATOM 1139 C CA . GLY A 1 138 ? 3.74 -0.319 0.831 1 97.25 138 GLY A CA 1
ATOM 1140 C C . GLY A 1 138 ? 3.246 -0.441 -0.599 1 97.25 138 GLY A C 1
ATOM 1141 O O . GLY A 1 138 ? 2.059 -0.673 -0.834 1 97.25 138 GLY A O 1
ATOM 1142 N N . PHE A 1 139 ? 4.129 -0.281 -1.5 1 98.06 139 PHE A N 1
ATOM 1143 C CA . PHE A 1 139 ? 3.75 -0.429 -2.9 1 98.06 139 PHE A CA 1
ATOM 1144 C C . PHE A 1 139 ? 3.355 -1.869 -3.205 1 98.06 139 PHE A C 1
ATOM 1146 O O . PHE A 1 139 ? 2.393 -2.113 -3.934 1 98.06 139 PHE A O 1
ATOM 1153 N N . GLN A 1 140 ? 4.133 -2.754 -2.686 1 98.25 140 GLN A N 1
ATOM 1154 C CA . GLN A 1 140 ? 3.828 -4.16 -2.934 1 98.25 140 GLN A CA 1
ATOM 1155 C C . GLN A 1 140 ? 2.447 -4.527 -2.396 1 98.25 140 GLN A C 1
ATOM 1157 O O . GLN A 1 140 ? 1.714 -5.289 -3.027 1 98.25 140 GLN A O 1
ATOM 1162 N N . ILE A 1 141 ? 2.068 -4.051 -1.258 1 97.38 141 ILE A N 1
ATOM 1163 C CA . ILE A 1 141 ? 0.748 -4.301 -0.692 1 97.38 141 ILE A CA 1
ATOM 1164 C C . ILE A 1 141 ? -0.329 -3.852 -1.678 1 97.38 141 ILE A C 1
ATOM 1166 O O . ILE A 1 141 ? -1.289 -4.582 -1.934 1 97.38 141 ILE A O 1
ATOM 1170 N N . LEU A 1 142 ? -0.108 -2.73 -2.24 1 97.25 142 LEU A N 1
ATOM 1171 C CA . LEU A 1 142 ? -1.073 -2.207 -3.199 1 97.25 142 LEU A CA 1
ATOM 1172 C C . LEU A 1 142 ? -1.164 -3.107 -4.426 1 97.25 142 LEU A C 1
ATOM 1174 O O . LEU A 1 142 ? -2.262 -3.445 -4.875 1 97.25 142 LEU A O 1
ATOM 1178 N N . ILE A 1 143 ? -0.001 -3.445 -4.961 1 97.5 143 ILE A N 1
ATOM 1179 C CA . ILE A 1 143 ? -0.012 -4.148 -6.238 1 97.5 143 ILE A CA 1
ATOM 1180 C C . ILE A 1 143 ? -0.539 -5.57 -6.039 1 97.5 143 ILE A C 1
ATOM 1182 O O . ILE A 1 143 ? -1.173 -6.133 -6.934 1 97.5 143 ILE A O 1
ATOM 1186 N N . GLU A 1 144 ? -0.306 -6.164 -4.875 1 97 144 GLU A N 1
ATOM 1187 C CA . GLU A 1 144 ? -0.92 -7.453 -4.574 1 97 144 GLU A CA 1
ATOM 1188 C C . GLU A 1 144 ? -2.443 -7.363 -4.625 1 97 144 GLU A C 1
ATOM 1190 O O . GLU A 1 144 ? -3.111 -8.32 -5.027 1 97 144 GLU A O 1
ATOM 1195 N N . ASN A 1 145 ? -2.934 -6.297 -4.125 1 96.44 145 ASN A N 1
ATOM 1196 C CA . ASN A 1 145 ? -4.379 -6.102 -4.215 1 96.44 145 ASN A CA 1
ATOM 1197 C C . ASN A 1 145 ? -4.84 -5.988 -5.664 1 96.44 145 ASN A C 1
ATOM 1199 O O . ASN A 1 145 ? -5.91 -6.488 -6.02 1 96.44 145 ASN A O 1
ATOM 1203 N N . VAL A 1 146 ? -4.07 -5.328 -6.484 1 97.19 146 VAL A N 1
ATOM 1204 C CA . VAL A 1 146 ? -4.383 -5.227 -7.906 1 97.19 146 VAL A CA 1
ATOM 1205 C C . VAL A 1 146 ? -4.367 -6.613 -8.539 1 97.19 146 VAL A C 1
ATOM 1207 O O . VAL A 1 146 ? -5.238 -6.945 -9.352 1 97.19 146 VAL A O 1
ATOM 1210 N N . HIS A 1 147 ? -3.334 -7.391 -8.148 1 97.56 147 HIS A N 1
ATOM 1211 C CA . HIS A 1 147 ? -3.289 -8.773 -8.625 1 97.56 147 HIS A CA 1
ATOM 1212 C C . HIS A 1 147 ? -4.574 -9.516 -8.273 1 97.56 147 HIS A C 1
ATOM 1214 O O . HIS A 1 147 ? -5.188 -10.141 -9.141 1 97.56 147 HIS A O 1
ATOM 1220 N N . SER A 1 148 ? -4.922 -9.445 -7.016 1 95.81 148 SER A N 1
ATOM 1221 C CA . SER A 1 148 ? -6.113 -10.133 -6.535 1 95.81 148 SER A CA 1
ATOM 1222 C C . SER A 1 148 ? -7.359 -9.672 -7.289 1 95.81 148 SER A C 1
ATOM 1224 O O . SER A 1 148 ? -8.211 -10.492 -7.633 1 95.81 148 SER A O 1
ATOM 1226 N N . GLU A 1 149 ? -7.441 -8.414 -7.508 1 96.06 149 GLU A N 1
ATOM 1227 C CA . GLU A 1 149 ? -8.555 -7.871 -8.281 1 96.06 149 GLU A CA 1
ATOM 1228 C C . GLU A 1 149 ? -8.57 -8.43 -9.703 1 96.06 149 GLU A C 1
ATOM 1230 O O . GLU A 1 149 ? -9.625 -8.836 -10.203 1 96.06 149 GLU A O 1
ATOM 1235 N N . MET A 1 150 ? -7.453 -8.438 -10.312 1 97.56 150 MET A N 1
ATOM 1236 C CA . MET A 1 150 ? -7.348 -8.914 -11.688 1 97.56 150 MET A CA 1
ATOM 1237 C C . MET A 1 150 ? -7.77 -10.375 -11.789 1 97.56 150 MET A C 1
ATOM 1239 O O . MET A 1 150 ? -8.562 -10.742 -12.656 1 97.56 150 MET A O 1
ATOM 1243 N N . TYR A 1 151 ? -7.262 -11.188 -10.891 1 97.31 151 TYR A N 1
ATOM 1244 C CA . TYR A 1 151 ? -7.602 -12.602 -10.922 1 97.31 151 TYR A CA 1
ATOM 1245 C C . TYR A 1 151 ? -9.086 -12.812 -10.648 1 97.31 151 TYR A C 1
ATOM 1247 O O . TYR A 1 151 ? -9.719 -13.68 -11.25 1 97.31 151 TYR A O 1
ATOM 1255 N N . SER A 1 152 ? -9.609 -12.047 -9.727 1 95.31 152 SER A N 1
ATOM 1256 C CA . SER A 1 152 ? -11.039 -12.125 -9.453 1 95.31 152 SER A CA 1
ATOM 1257 C C . SER A 1 152 ? -11.859 -11.766 -10.688 1 95.31 152 SER A C 1
ATOM 1259 O O . SER A 1 152 ? -12.852 -12.43 -10.992 1 95.31 152 SER A O 1
ATOM 1261 N N . LEU A 1 153 ? -11.406 -10.766 -11.383 1 95.75 153 LEU A N 1
ATOM 1262 C CA . LEU A 1 153 ? -12.094 -10.328 -12.594 1 95.75 153 LEU A CA 1
ATOM 1263 C C . LEU A 1 153 ? -12.031 -11.398 -13.672 1 95.75 153 LEU A C 1
ATOM 1265 O O . LEU A 1 153 ? -13.008 -11.625 -14.398 1 95.75 153 LEU A O 1
ATOM 1269 N N . LEU A 1 154 ? -10.93 -12.023 -13.797 1 97.88 154 LEU A N 1
ATOM 1270 C CA . LEU A 1 154 ? -10.766 -13.086 -14.781 1 97.88 154 LEU A CA 1
ATOM 1271 C C . LEU A 1 154 ? -11.734 -14.227 -14.508 1 97.88 154 LEU A C 1
ATOM 1273 O O . LEU A 1 154 ? -12.422 -14.695 -15.422 1 97.88 154 LEU A O 1
ATOM 1277 N N . ILE A 1 155 ? -11.789 -14.625 -13.25 1 96.75 155 ILE A N 1
ATOM 1278 C CA . ILE A 1 155 ? -12.703 -15.711 -12.883 1 96.75 155 ILE A CA 1
ATOM 1279 C C . ILE A 1 155 ? -14.141 -15.281 -13.133 1 96.75 155 ILE A C 1
ATOM 1281 O O . ILE A 1 155 ? -14.93 -16.031 -13.719 1 96.75 155 ILE A O 1
ATOM 1285 N N . ASP A 1 156 ? -14.438 -14.094 -12.734 1 94.75 156 ASP A N 1
ATOM 1286 C CA . ASP A 1 156 ? -15.789 -13.57 -12.898 1 94.75 156 ASP A CA 1
ATOM 1287 C C . ASP A 1 156 ? -16.172 -13.484 -14.375 1 94.75 156 ASP A C 1
ATOM 1289 O O . ASP A 1 156 ? -17.344 -13.656 -14.734 1 94.75 156 ASP A O 1
ATOM 1293 N N . THR A 1 157 ? -15.211 -13.164 -15.188 1 95.75 157 THR A N 1
ATOM 1294 C CA . THR A 1 157 ? -15.445 -12.977 -16.609 1 95.75 157 THR A CA 1
ATOM 1295 C C . THR A 1 157 ? -15.602 -14.32 -17.328 1 95.75 157 THR A C 1
ATOM 1297 O O . THR A 1 157 ? -16.516 -14.492 -18.141 1 95.75 157 THR A O 1
ATOM 1300 N N . TYR A 1 158 ? -14.828 -15.305 -17.047 1 97.19 158 TYR A N 1
ATOM 1301 C CA . TYR A 1 158 ? -14.773 -16.547 -17.797 1 97.19 158 TYR A CA 1
ATOM 1302 C C . TYR A 1 158 ? -15.797 -17.547 -17.281 1 97.19 158 TYR A C 1
ATOM 1304 O O . TYR A 1 158 ? -16.328 -18.375 -18.031 1 97.19 158 TYR A O 1
ATOM 1312 N N . ILE A 1 159 ? -15.992 -17.5 -15.984 1 96.5 159 ILE A N 1
ATOM 1313 C CA . ILE A 1 159 ? -16.859 -18.484 -15.352 1 96.5 159 ILE A CA 1
ATOM 1314 C C . ILE A 1 159 ? -18.234 -17.875 -15.102 1 96.5 159 ILE A C 1
ATOM 1316 O O . ILE A 1 159 ? -18.422 -17.109 -14.156 1 96.5 159 ILE A O 1
ATOM 1320 N N . LYS A 1 160 ? -19.188 -18.328 -15.805 1 92.62 160 LYS A N 1
ATOM 1321 C CA . LYS A 1 160 ? -20.516 -17.734 -15.75 1 92.62 160 LYS A CA 1
ATOM 1322 C C . LYS A 1 160 ? -21.391 -18.422 -14.703 1 92.62 160 LYS A C 1
ATOM 1324 O O . LYS A 1 160 ? -22.266 -17.797 -14.102 1 92.62 160 LYS A O 1
ATOM 1329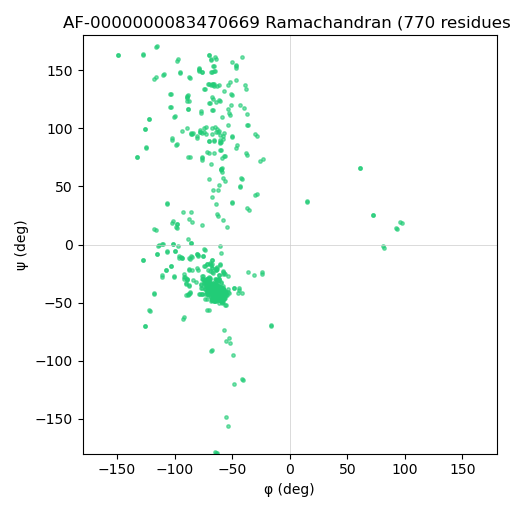 N N . ASN A 1 161 ? -21.141 -19.688 -14.469 1 94.38 161 ASN A N 1
ATOM 1330 C CA . ASN A 1 161 ? -21.906 -20.438 -13.469 1 94.38 161 ASN A CA 1
ATOM 1331 C C . ASN A 1 161 ? -21.578 -19.969 -12.055 1 94.38 161 ASN A C 1
ATOM 1333 O O . ASN A 1 161 ? -20.422 -20.094 -11.609 1 94.38 161 ASN A O 1
ATOM 1337 N N . PRO A 1 162 ? -22.484 -19.531 -11.297 1 93.62 162 PRO A N 1
ATOM 1338 C CA . PRO A 1 162 ? -22.219 -18.969 -9.969 1 93.62 162 PRO A CA 1
ATOM 1339 C C . PRO A 1 162 ? -21.703 -20.016 -8.984 1 93.62 162 PRO A C 1
ATOM 1341 O O . PRO A 1 162 ? -20.875 -19.703 -8.117 1 93.62 162 PRO A O 1
ATOM 1344 N N . LYS A 1 163 ? -22.203 -21.172 -9.047 1 94.75 163 LYS A N 1
ATOM 1345 C CA . LYS A 1 163 ? -21.734 -22.219 -8.148 1 94.75 163 LYS A CA 1
ATOM 1346 C C . LYS A 1 163 ? -20.266 -22.562 -8.406 1 94.75 163 LYS A C 1
ATOM 1348 O O . LYS A 1 163 ? -19.484 -22.766 -7.469 1 94.75 163 LYS A O 1
ATOM 1353 N N . LYS A 1 164 ? -19.953 -22.641 -9.688 1 95.38 164 LYS A N 1
ATOM 1354 C CA . LYS A 1 164 ? -18.562 -22.891 -10.047 1 95.38 164 LYS A CA 1
ATOM 1355 C C . LYS A 1 164 ? -17.656 -21.734 -9.625 1 95.38 164 LYS A C 1
ATOM 1357 O O . LYS A 1 164 ? -16.547 -21.953 -9.148 1 95.38 164 LYS A O 1
ATOM 1362 N N . ARG A 1 165 ? -18.156 -20.562 -9.805 1 94.62 165 ARG A N 1
ATOM 1363 C CA . ARG A 1 165 ? -17.406 -19.391 -9.383 1 94.62 165 ARG A CA 1
ATOM 1364 C C . ARG A 1 165 ? -17.141 -19.422 -7.879 1 94.62 165 ARG A C 1
ATOM 1366 O O . ARG A 1 165 ? -16.016 -19.156 -7.438 1 94.62 165 ARG A O 1
ATOM 1373 N N . GLU A 1 166 ? -18.109 -19.719 -7.156 1 92.31 166 GLU A N 1
ATOM 1374 C CA . GLU A 1 166 ? -17.969 -19.812 -5.703 1 92.31 166 GLU A CA 1
ATOM 1375 C C . GLU A 1 166 ? -16.969 -20.891 -5.301 1 92.31 166 GLU A C 1
ATOM 1377 O O . GLU A 1 166 ? -16.172 -20.688 -4.379 1 92.31 166 GLU A O 1
ATOM 1382 N N . PHE A 1 167 ? -17.078 -22 -5.957 1 94.12 167 PHE A N 1
ATOM 1383 C CA . PHE A 1 167 ? -16.125 -23.094 -5.738 1 94.12 167 PHE A CA 1
ATOM 1384 C C . PHE A 1 167 ? -14.695 -22.625 -5.961 1 94.12 167 PHE A C 1
ATOM 1386 O O . PHE A 1 167 ? -13.812 -22.891 -5.148 1 94.12 167 PHE A O 1
ATOM 1393 N N . LEU A 1 168 ? -14.484 -21.859 -7.016 1 94.44 168 LEU A N 1
ATOM 1394 C CA . LEU A 1 168 ? -13.148 -21.391 -7.379 1 94.44 168 LEU A CA 1
ATOM 1395 C C . LEU A 1 168 ? -12.672 -20.312 -6.41 1 94.44 168 LEU A C 1
ATOM 1397 O O . LEU A 1 168 ? -11.5 -20.281 -6.031 1 94.44 168 LEU A O 1
ATOM 1401 N N . PHE A 1 169 ? -13.562 -19.469 -5.91 1 92.19 169 PHE A N 1
ATOM 1402 C CA . PHE A 1 169 ? -13.211 -18.391 -4.984 1 92.19 169 PHE A CA 1
ATOM 1403 C C . PHE A 1 169 ? -12.906 -18.953 -3.602 1 92.19 169 PHE A C 1
ATOM 1405 O O . PHE A 1 169 ? -12.258 -18.297 -2.789 1 92.19 169 PHE A O 1
ATOM 1412 N N . ASN A 1 170 ? -13.32 -20.125 -3.324 1 91.56 170 ASN A N 1
ATOM 1413 C CA . ASN A 1 170 ? -13.031 -20.797 -2.062 1 91.56 170 ASN A CA 1
ATOM 1414 C C . ASN A 1 170 ? -12.008 -21.906 -2.246 1 91.56 170 ASN A C 1
ATOM 1416 O O . ASN A 1 170 ? -12.117 -22.969 -1.609 1 91.56 170 ASN A O 1
ATOM 1420 N N . ALA A 1 171 ? -11.125 -21.703 -3.094 1 89.75 171 ALA A N 1
ATOM 1421 C CA . ALA A 1 171 ? -10.195 -22.719 -3.562 1 89.75 171 ALA A CA 1
ATOM 1422 C C . ALA A 1 171 ? -9.383 -23.297 -2.406 1 89.75 171 ALA A C 1
ATOM 1424 O O . ALA A 1 171 ? -9.047 -24.484 -2.398 1 89.75 171 ALA A O 1
ATOM 1425 N N . ILE A 1 172 ? -8.984 -22.516 -1.441 1 89.06 172 ILE A N 1
ATOM 1426 C CA . ILE A 1 172 ? -8.195 -22.984 -0.312 1 89.06 172 ILE A CA 1
ATOM 1427 C C . ILE A 1 172 ? -8.969 -24.062 0.439 1 89.06 172 ILE A C 1
ATOM 1429 O O . ILE A 1 172 ? -8.375 -25.047 0.924 1 89.06 172 ILE A O 1
ATOM 1433 N N . GLU A 1 173 ? -10.242 -23.938 0.447 1 90 173 GLU A N 1
ATOM 1434 C CA . GLU A 1 173 ? -11.086 -24.891 1.147 1 90 173 GLU A CA 1
ATOM 1435 C C . GLU A 1 173 ? -11.523 -26.031 0.219 1 90 173 GLU A C 1
ATOM 1437 O O . GLU A 1 173 ? -11.719 -27.156 0.66 1 90 173 GLU A O 1
ATOM 1442 N N . THR A 1 174 ? -11.602 -25.734 -1.031 1 91.56 174 THR A N 1
ATOM 1443 C CA . THR A 1 174 ? -12.266 -26.688 -1.932 1 91.56 174 THR A CA 1
ATOM 1444 C C . THR A 1 174 ? -11.234 -27.469 -2.742 1 91.56 174 THR A C 1
ATOM 1446 O O . THR A 1 174 ? -11.547 -28.516 -3.299 1 91.56 174 THR A O 1
ATOM 1449 N N . MET A 1 175 ? -10.031 -26.969 -2.818 1 91.31 175 MET A N 1
ATOM 1450 C CA . MET A 1 175 ? -9.008 -27.609 -3.641 1 91.31 175 MET A CA 1
ATOM 1451 C C . MET A 1 175 ? -7.793 -27.984 -2.803 1 91.31 175 MET A C 1
ATOM 1453 O O . MET A 1 175 ? -6.945 -27.125 -2.516 1 91.31 175 MET A O 1
ATOM 1457 N N . PRO A 1 176 ? -7.602 -29.234 -2.562 1 91.88 176 PRO A N 1
ATOM 1458 C CA . PRO A 1 176 ? -6.531 -29.688 -1.674 1 91.88 176 PRO A CA 1
ATOM 1459 C C . PRO A 1 176 ? -5.148 -29.234 -2.133 1 91.88 176 PRO A C 1
ATOM 1461 O O . PRO A 1 176 ? -4.289 -28.922 -1.302 1 91.88 176 PRO A O 1
ATOM 1464 N N . CYS A 1 177 ? -4.961 -29.25 -3.43 1 88.25 177 CYS A N 1
ATOM 1465 C CA . CYS A 1 177 ? -3.648 -28.844 -3.93 1 88.25 177 CYS A CA 1
ATOM 1466 C C . CYS A 1 177 ? -3.385 -27.375 -3.664 1 88.25 177 CYS A C 1
ATOM 1468 O O . CYS A 1 177 ? -2.248 -26.984 -3.4 1 88.25 177 CYS A O 1
ATOM 1470 N N . VAL A 1 178 ? -4.422 -26.531 -3.742 1 90.75 178 VAL A N 1
ATOM 1471 C CA . VAL A 1 178 ? -4.301 -25.125 -3.41 1 90.75 178 VAL A CA 1
ATOM 1472 C C . VAL A 1 178 ? -4.102 -24.953 -1.905 1 90.75 178 VAL A C 1
ATOM 1474 O O . VAL A 1 178 ? -3.285 -24.141 -1.465 1 90.75 178 VAL A O 1
ATOM 1477 N N . LYS A 1 179 ? -4.734 -25.75 -1.134 1 93 179 LYS A N 1
ATOM 1478 C CA . LYS A 1 179 ? -4.613 -25.719 0.321 1 93 179 LYS A CA 1
ATOM 1479 C C . LYS A 1 179 ? -3.188 -26.047 0.761 1 93 179 LYS A C 1
ATOM 1481 O O . LYS A 1 179 ? -2.666 -25.406 1.686 1 93 179 LYS A O 1
ATOM 1486 N N . LYS A 1 180 ? -2.6 -27.031 0.149 1 93.5 180 LYS A N 1
ATOM 1487 C CA . LYS A 1 180 ? -1.237 -27.438 0.491 1 93.5 180 LYS A CA 1
ATOM 1488 C C . LYS A 1 180 ? -0.267 -26.266 0.318 1 93.5 180 LYS A C 1
ATOM 1490 O O . LYS A 1 180 ? 0.555 -26 1.198 1 93.5 180 LYS A O 1
ATOM 1495 N N . LYS A 1 181 ? -0.349 -25.547 -0.767 1 93.44 181 LYS A N 1
ATOM 1496 C CA . LYS A 1 181 ? 0.497 -24.375 -1.021 1 93.44 181 LYS A CA 1
ATOM 1497 C C . LYS A 1 181 ? 0.199 -23.25 -0.034 1 93.44 181 LYS A C 1
ATOM 1499 O O . LYS A 1 181 ? 1.117 -22.625 0.497 1 93.44 181 LYS A O 1
ATOM 1504 N N . ALA A 1 182 ? -1.089 -23.047 0.178 1 92.56 182 ALA A N 1
ATOM 1505 C CA . ALA A 1 182 ? -1.508 -22.016 1.115 1 92.56 182 ALA A CA 1
ATOM 1506 C C . ALA A 1 182 ? -0.992 -22.297 2.521 1 92.56 182 ALA A C 1
ATOM 1508 O O . ALA A 1 182 ? -0.467 -21.406 3.193 1 92.56 182 ALA A O 1
ATOM 1509 N N . ASP A 1 183 ? -1.06 -23.531 2.906 1 93.44 183 ASP A N 1
ATOM 1510 C CA . ASP A 1 183 ? -0.629 -23.922 4.246 1 93.44 183 ASP A CA 1
ATOM 1511 C C . ASP A 1 183 ? 0.875 -23.719 4.418 1 93.44 183 ASP A C 1
ATOM 1513 O O . ASP A 1 183 ? 1.335 -23.312 5.484 1 93.44 183 ASP A O 1
ATOM 1517 N N . TRP A 1 184 ? 1.57 -24.094 3.441 1 95 184 TRP A N 1
ATOM 1518 C CA . TRP A 1 184 ? 3.014 -23.891 3.494 1 95 184 TRP A CA 1
ATOM 1519 C C . TRP A 1 184 ? 3.35 -22.422 3.693 1 95 184 TRP A C 1
ATOM 1521 O O . TRP A 1 184 ? 4.172 -22.078 4.547 1 95 184 TRP A O 1
ATOM 1531 N N . ALA A 1 185 ? 2.707 -21.531 2.91 1 93 185 ALA A N 1
ATOM 1532 C CA . ALA A 1 185 ? 2.939 -20.094 3.02 1 93 185 ALA A CA 1
ATOM 1533 C C . ALA A 1 185 ? 2.506 -19.562 4.387 1 93 185 ALA A C 1
ATOM 1535 O O . ALA A 1 185 ? 3.227 -18.797 5.02 1 93 185 ALA A O 1
ATOM 1536 N N . LEU A 1 186 ? 1.371 -20 4.867 1 91.38 186 LEU A N 1
ATOM 1537 C CA . LEU A 1 186 ? 0.809 -19.531 6.129 1 91.38 186 LEU A CA 1
ATOM 1538 C C . LEU A 1 186 ? 1.676 -19.969 7.305 1 91.38 186 LEU A C 1
ATOM 1540 O O . LEU A 1 186 ? 1.785 -19.25 8.297 1 91.38 186 LEU A O 1
ATOM 1544 N N . LYS A 1 187 ? 2.266 -21.094 7.168 1 93.06 187 LYS A N 1
ATOM 1545 C CA . LYS A 1 187 ? 3.162 -21.578 8.219 1 93.06 187 LYS A CA 1
ATOM 1546 C C . LYS A 1 187 ? 4.312 -20.594 8.445 1 93.06 187 LYS A C 1
ATOM 1548 O O . LYS A 1 187 ? 4.668 -20.312 9.586 1 93.06 187 LYS A O 1
ATOM 1553 N N . TRP A 1 188 ? 4.855 -20.094 7.402 1 92.44 188 TRP A N 1
ATOM 1554 C CA . TRP A 1 188 ? 5.977 -19.156 7.512 1 92.44 188 TRP A CA 1
ATOM 1555 C C . TRP A 1 188 ? 5.508 -17.812 8.047 1 92.44 188 TRP A C 1
ATOM 1557 O O . TRP A 1 188 ? 6.27 -17.094 8.703 1 92.44 188 TRP A O 1
ATOM 1567 N N . ILE A 1 189 ? 4.285 -17.438 7.777 1 88.56 189 ILE A N 1
ATOM 1568 C CA . ILE A 1 189 ? 3.725 -16.172 8.25 1 88.56 189 ILE A CA 1
ATOM 1569 C C . ILE A 1 189 ? 3.477 -16.25 9.75 1 88.56 189 ILE A C 1
ATOM 1571 O O . ILE A 1 189 ? 3.789 -15.305 10.484 1 88.56 189 ILE A O 1
ATOM 1575 N N . ALA A 1 190 ? 3.008 -17.344 10.195 1 87 190 ALA A N 1
ATOM 1576 C CA . ALA A 1 190 ? 2.629 -17.5 11.602 1 87 190 ALA A CA 1
ATOM 1577 C C . ALA A 1 190 ? 3.824 -17.938 12.445 1 87 190 ALA A C 1
ATOM 1579 O O . ALA A 1 190 ? 3.781 -17.859 13.672 1 87 190 ALA A O 1
ATOM 1580 N N . ASP A 1 191 ? 4.875 -18.328 11.773 1 86.19 191 ASP A N 1
ATOM 1581 C CA . ASP A 1 191 ? 6.02 -18.906 12.461 1 86.19 191 ASP A CA 1
ATOM 1582 C C . ASP A 1 191 ? 6.723 -17.875 13.344 1 86.19 191 ASP A C 1
ATOM 1584 O O . ASP A 1 191 ? 7.156 -16.828 12.852 1 86.19 191 ASP A O 1
ATOM 1588 N N . ARG A 1 192 ? 6.887 -18.188 14.609 1 87.56 192 ARG A N 1
ATOM 1589 C CA . ARG A 1 192 ? 7.574 -17.297 15.539 1 87.56 192 ARG A CA 1
ATOM 1590 C C . ARG A 1 192 ? 8.922 -17.875 15.953 1 87.56 192 ARG A C 1
ATOM 1592 O O . ARG A 1 192 ? 9.695 -17.203 16.656 1 87.56 192 ARG A O 1
ATOM 1599 N N . ASP A 1 193 ? 9.227 -19 15.43 1 90.25 193 ASP A N 1
ATOM 1600 C CA . ASP A 1 193 ? 10.469 -19.672 15.82 1 90.25 193 ASP A CA 1
ATOM 1601 C C . ASP A 1 193 ? 11.555 -19.453 14.766 1 90.25 193 ASP A C 1
ATOM 1603 O O . ASP A 1 193 ? 12.742 -19.438 15.094 1 90.25 193 ASP A O 1
ATOM 1607 N N . SER A 1 194 ? 11.156 -19.25 13.594 1 92 194 SER A N 1
ATOM 1608 C CA . SER A 1 194 ? 12.133 -19.047 12.531 1 92 194 SER A CA 1
ATOM 1609 C C . SER A 1 194 ? 12.734 -17.656 12.586 1 92 194 SER A C 1
ATOM 1611 O O . SER A 1 194 ? 12.086 -16.719 13.039 1 92 194 SER A O 1
ATOM 1613 N N . THR A 1 195 ? 13.992 -17.625 12.164 1 94.44 195 THR A N 1
ATOM 1614 C CA . THR A 1 195 ? 14.664 -16.328 12.094 1 94.44 195 THR A CA 1
ATOM 1615 C C . THR A 1 195 ? 14.086 -15.477 10.969 1 94.44 195 THR A C 1
ATOM 1617 O O . THR A 1 195 ? 13.43 -16 10.062 1 94.44 195 THR A O 1
ATOM 1620 N N . PHE A 1 196 ? 14.367 -14.172 11.047 1 95.81 196 PHE A N 1
ATOM 1621 C CA . PHE A 1 196 ? 13.93 -13.266 9.992 1 95.81 196 PHE A CA 1
ATOM 1622 C C . PHE A 1 196 ? 14.516 -13.688 8.648 1 95.81 196 PHE A C 1
ATOM 1624 O O . PHE A 1 196 ? 13.828 -13.648 7.625 1 95.81 196 PHE A O 1
ATOM 1631 N N . GLY A 1 197 ? 15.766 -14.117 8.695 1 96.75 197 GLY A N 1
ATOM 1632 C CA . GLY A 1 197 ? 16.422 -14.555 7.477 1 96.75 197 GLY A CA 1
ATOM 1633 C C . GLY A 1 197 ? 15.742 -15.742 6.824 1 96.75 197 GLY A C 1
ATOM 1634 O O . GLY A 1 197 ? 15.586 -15.781 5.602 1 96.75 197 GLY A O 1
ATOM 1635 N N . GLU A 1 198 ? 15.32 -16.703 7.59 1 97.44 198 GLU A N 1
ATOM 1636 C CA . GLU A 1 198 ? 14.609 -17.875 7.074 1 97.44 198 GLU A CA 1
ATOM 1637 C C . GLU A 1 198 ? 13.281 -17.469 6.441 1 97.44 198 GLU A C 1
ATOM 1639 O O . GLU A 1 198 ? 12.906 -17.969 5.387 1 97.44 198 GLU A O 1
ATOM 1644 N N . ARG A 1 199 ? 12.633 -16.531 7.117 1 97.44 199 ARG A N 1
ATOM 1645 C CA . ARG A 1 199 ? 11.344 -16.094 6.605 1 97.44 199 ARG A CA 1
ATOM 1646 C C . ARG A 1 199 ? 11.508 -15.289 5.32 1 97.44 199 ARG A C 1
ATOM 1648 O O . ARG A 1 199 ? 10.641 -15.336 4.441 1 97.44 199 ARG A O 1
ATOM 1655 N N . VAL A 1 200 ? 12.609 -14.547 5.184 1 97.94 200 VAL A N 1
ATOM 1656 C CA . VAL A 1 200 ? 12.898 -13.828 3.949 1 97.94 200 VAL A CA 1
ATOM 1657 C C . VAL A 1 200 ? 13.133 -14.828 2.814 1 97.94 200 VAL A C 1
ATOM 1659 O O . VAL A 1 200 ? 12.648 -14.625 1.697 1 97.94 200 VAL A O 1
ATOM 1662 N N . VAL A 1 201 ? 13.789 -15.945 3.078 1 98.06 201 VAL A N 1
ATOM 1663 C CA . VAL A 1 201 ? 14.039 -16.969 2.076 1 98.06 201 VAL A CA 1
ATOM 1664 C C . VAL A 1 201 ? 12.719 -17.609 1.658 1 98.06 201 VAL A C 1
ATOM 1666 O O . VAL A 1 201 ? 12.469 -17.812 0.468 1 98.06 201 VAL A O 1
ATOM 1669 N N . ALA A 1 202 ? 11.922 -17.938 2.615 1 97.69 202 ALA A N 1
ATOM 1670 C CA . ALA A 1 202 ? 10.617 -18.516 2.314 1 97.69 202 ALA A CA 1
ATOM 1671 C C . ALA A 1 202 ? 9.773 -17.562 1.47 1 97.69 202 ALA A C 1
ATOM 1673 O O . ALA A 1 202 ? 9.086 -18 0.54 1 97.69 202 ALA A O 1
ATOM 1674 N N . PHE A 1 203 ? 9.867 -16.281 1.841 1 97.94 203 PHE A N 1
ATOM 1675 C CA . PHE A 1 203 ? 9.133 -15.273 1.088 1 97.94 203 PHE A CA 1
ATOM 1676 C C . PHE A 1 203 ? 9.648 -15.188 -0.344 1 97.94 203 PHE A C 1
ATOM 1678 O O . PHE A 1 203 ? 8.859 -15.062 -1.285 1 97.94 203 PHE A O 1
ATOM 1685 N N . ALA A 1 204 ? 10.922 -15.227 -0.507 1 98 204 ALA A N 1
ATOM 1686 C CA . ALA A 1 204 ? 11.516 -15.242 -1.842 1 98 204 ALA A CA 1
ATOM 1687 C C . ALA A 1 204 ? 11.055 -16.469 -2.635 1 98 204 ALA A C 1
ATOM 1689 O O . ALA A 1 204 ? 10.828 -16.375 -3.844 1 98 204 ALA A O 1
ATOM 1690 N N . ALA A 1 205 ? 10.906 -17.562 -1.993 1 97.81 205 ALA A N 1
ATOM 1691 C CA . ALA A 1 205 ? 10.43 -18.781 -2.639 1 97.81 205 ALA A CA 1
ATOM 1692 C C . ALA A 1 205 ? 8.969 -18.641 -3.08 1 97.81 205 ALA A C 1
ATOM 1694 O O . ALA A 1 205 ? 8.594 -19.094 -4.164 1 97.81 205 ALA A O 1
ATOM 1695 N N . VAL A 1 206 ? 8.195 -18.016 -2.25 1 96.88 206 VAL A N 1
ATOM 1696 C CA . VAL A 1 206 ? 6.797 -17.781 -2.607 1 96.88 206 VAL A CA 1
ATOM 1697 C C . VAL A 1 206 ? 6.723 -16.906 -3.85 1 96.88 206 VAL A C 1
ATOM 1699 O O . VAL A 1 206 ? 6.012 -17.219 -4.805 1 96.88 206 VAL A O 1
ATOM 1702 N N . GLU A 1 207 ? 7.52 -15.867 -3.896 1 96.31 207 GLU A N 1
ATOM 1703 C CA . GLU A 1 207 ? 7.48 -14.891 -4.984 1 96.31 207 GLU A CA 1
ATOM 1704 C C . GLU A 1 207 ? 8.125 -15.453 -6.25 1 96.31 207 GLU A C 1
ATOM 1706 O O . GLU A 1 207 ? 7.699 -15.125 -7.359 1 96.31 207 GLU A O 1
ATOM 1711 N N . GLY A 1 208 ? 9.07 -16.312 -6.051 1 95.38 208 GLY A N 1
ATOM 1712 C CA . GLY A 1 208 ? 9.898 -16.672 -7.191 1 95.38 208 GLY A CA 1
ATOM 1713 C C . GLY A 1 208 ? 9.625 -18.078 -7.707 1 95.38 208 GLY A C 1
ATOM 1714 O O . GLY A 1 208 ? 9.891 -18.375 -8.875 1 95.38 208 GLY A O 1
ATOM 1715 N N . ILE A 1 209 ? 9.07 -18.922 -6.875 1 95.44 209 ILE A N 1
ATOM 1716 C CA . ILE A 1 209 ? 8.93 -20.328 -7.266 1 95.44 209 ILE A CA 1
ATOM 1717 C C . ILE A 1 209 ? 7.445 -20.703 -7.32 1 95.44 209 ILE A C 1
ATOM 1719 O O . ILE A 1 209 ? 6.977 -21.25 -8.32 1 95.44 209 ILE A O 1
ATOM 1723 N N . PHE A 1 210 ? 6.621 -20.312 -6.395 1 93.94 210 PHE A N 1
ATOM 1724 C CA . PHE A 1 210 ? 5.258 -20.781 -6.199 1 93.94 210 PHE A CA 1
ATOM 1725 C C . PHE A 1 210 ? 4.359 -20.344 -7.352 1 93.94 210 PHE A C 1
ATOM 1727 O O . PHE A 1 210 ? 3.279 -20.906 -7.555 1 93.94 210 PHE A O 1
ATOM 1734 N N . PHE A 1 211 ? 4.781 -19.391 -8.117 1 93 211 PHE A N 1
ATOM 1735 C CA . PHE A 1 211 ? 3.932 -18.922 -9.211 1 93 211 PHE A CA 1
ATOM 1736 C C . PHE A 1 211 ? 4.57 -19.219 -10.555 1 93 211 PHE A C 1
ATOM 1738 O O . PHE A 1 211 ? 3.914 -19.125 -11.594 1 93 211 PHE A O 1
ATOM 1745 N N . SER A 1 212 ? 5.742 -19.656 -10.531 1 91.56 212 SER A N 1
ATOM 1746 C CA . SER A 1 212 ? 6.551 -19.703 -11.75 1 91.56 212 SER A CA 1
ATOM 1747 C C . SER A 1 212 ? 5.984 -20.703 -12.75 1 91.56 212 SER A C 1
ATOM 1749 O O . SER A 1 212 ? 5.875 -20.406 -13.938 1 91.56 212 SER A O 1
ATOM 1751 N N . GLY A 1 213 ? 5.641 -21.875 -12.266 1 92.75 213 GLY A N 1
ATOM 1752 C CA . GLY A 1 213 ? 5.078 -22.875 -13.164 1 92.75 213 GLY A CA 1
ATOM 1753 C C . GLY A 1 213 ? 3.756 -22.453 -13.781 1 92.75 213 GLY A C 1
ATOM 1754 O O . GLY A 1 213 ? 3.525 -22.656 -14.969 1 92.75 213 GLY A O 1
ATOM 1755 N N . SER A 1 214 ? 2.924 -21.875 -12.969 1 95.44 214 SER A N 1
ATOM 1756 C CA . SER A 1 214 ? 1.628 -21.406 -13.453 1 95.44 214 SER A CA 1
ATOM 1757 C C . SER A 1 214 ? 1.79 -20.281 -14.469 1 95.44 214 SER A C 1
ATOM 1759 O O . SER A 1 214 ? 1.075 -20.234 -15.469 1 95.44 214 SER A O 1
ATOM 1761 N N . PHE A 1 215 ? 2.684 -19.375 -14.188 1 95.12 215 PHE A N 1
ATOM 1762 C CA . PHE A 1 215 ? 2.961 -18.312 -15.141 1 95.12 215 PHE A CA 1
ATOM 1763 C C . PHE A 1 215 ? 3.432 -18.891 -16.469 1 95.12 215 PHE A C 1
ATOM 1765 O O . PHE A 1 215 ? 2.967 -18.469 -17.531 1 95.12 215 PHE A O 1
ATOM 1772 N N . ALA A 1 216 ? 4.309 -19.828 -16.375 1 92.38 216 ALA A N 1
ATOM 1773 C CA . ALA A 1 216 ? 4.824 -20.469 -17.578 1 92.38 216 ALA A CA 1
ATOM 1774 C C . ALA A 1 216 ? 3.707 -21.156 -18.359 1 92.38 216 ALA A C 1
ATOM 1776 O O . ALA A 1 216 ? 3.676 -21.109 -19.594 1 92.38 216 ALA A O 1
ATOM 1777 N N . ALA A 1 217 ? 2.855 -21.781 -17.672 1 94.12 217 ALA A N 1
ATOM 1778 C CA . ALA A 1 217 ? 1.735 -22.469 -18.312 1 94.12 217 ALA A CA 1
ATOM 1779 C C . ALA A 1 217 ? 0.846 -21.484 -19.062 1 94.12 217 ALA A C 1
ATOM 1781 O O . ALA A 1 217 ? 0.42 -21.75 -20.188 1 94.12 217 ALA A O 1
ATOM 1782 N N . ILE A 1 218 ? 0.55 -20.359 -18.469 1 95.94 218 ILE A N 1
ATOM 1783 C CA . ILE A 1 218 ? -0.282 -19.344 -19.125 1 95.94 218 ILE A CA 1
ATOM 1784 C C . ILE A 1 218 ? 0.47 -18.75 -20.312 1 95.94 218 ILE A C 1
ATOM 1786 O O . ILE A 1 218 ? -0.132 -18.422 -21.344 1 95.94 218 ILE A O 1
ATOM 1790 N N . PHE A 1 219 ? 1.755 -18.609 -20.203 1 91.31 219 PHE A N 1
ATOM 1791 C CA . PHE A 1 219 ? 2.551 -18.094 -21.328 1 91.31 219 PHE A CA 1
ATOM 1792 C C . PHE A 1 219 ? 2.504 -19.062 -22.5 1 91.31 219 PHE A C 1
ATOM 1794 O O . PHE A 1 219 ? 2.592 -18.641 -23.656 1 91.31 219 PHE A O 1
ATOM 1801 N N . TRP A 1 220 ? 2.355 -20.312 -22.219 1 91.88 220 TRP A N 1
ATOM 1802 C CA . TRP A 1 220 ? 2.178 -21.312 -23.266 1 91.88 220 TRP A CA 1
ATOM 1803 C C . TRP A 1 220 ? 0.946 -21 -24.109 1 91.88 220 TRP A C 1
ATOM 1805 O O . TRP A 1 220 ? 0.968 -21.141 -25.344 1 91.88 220 TRP A O 1
ATOM 1815 N N . LEU A 1 221 ? -0.08 -20.531 -23.484 1 94.06 221 LEU A N 1
ATOM 1816 C CA . LEU A 1 221 ? -1.274 -20.125 -24.219 1 94.06 221 LEU A CA 1
ATOM 1817 C C . LEU A 1 221 ? -0.974 -18.922 -25.109 1 94.06 221 LEU A C 1
ATOM 1819 O O . LEU A 1 221 ? -1.487 -18.844 -26.234 1 94.06 221 LEU A O 1
ATOM 1823 N N . LYS A 1 222 ? -0.185 -18.047 -24.578 1 91.38 222 LYS A N 1
ATOM 1824 C CA . LYS A 1 222 ? 0.218 -16.891 -25.375 1 91.38 222 LYS A CA 1
ATOM 1825 C C . LYS A 1 222 ? 0.947 -17.344 -26.641 1 91.38 222 LYS A C 1
ATOM 1827 O O . LYS A 1 222 ? 0.68 -16.828 -27.734 1 91.38 222 LYS A O 1
ATOM 1832 N N . LYS A 1 223 ? 1.798 -18.266 -26.516 1 87.38 223 LYS A N 1
ATOM 1833 C CA . LYS A 1 223 ? 2.551 -18.812 -27.641 1 87.38 223 LYS A CA 1
ATOM 1834 C C . LYS A 1 223 ? 1.62 -19.438 -28.672 1 87.38 223 LYS A C 1
ATOM 1836 O O . LYS A 1 223 ? 1.891 -19.375 -29.875 1 87.38 223 LYS A O 1
ATOM 1841 N N . ARG A 1 224 ? 0.54 -19.922 -28.188 1 92.88 224 ARG A N 1
ATOM 1842 C CA . ARG A 1 224 ? -0.457 -20.531 -29.062 1 92.88 224 ARG A CA 1
ATOM 1843 C C . ARG A 1 224 ? -1.408 -19.484 -29.625 1 92.88 224 ARG A C 1
ATOM 1845 O O . ARG A 1 224 ? -2.326 -19.812 -30.391 1 92.88 224 ARG A O 1
ATOM 1852 N N . GLY A 1 225 ? -1.186 -18.172 -29.281 1 92.44 225 GLY A N 1
ATOM 1853 C CA . GLY A 1 225 ? -2.008 -17.094 -29.781 1 92.44 225 GLY A CA 1
ATOM 1854 C C . GLY A 1 225 ? -3.398 -17.062 -29.172 1 92.44 225 GLY A C 1
ATOM 1855 O O . GLY A 1 225 ? -4.344 -16.578 -29.812 1 92.44 225 GLY A O 1
ATOM 1856 N N . LEU A 1 226 ? -3.5 -17.609 -28 1 96.31 226 LEU A N 1
ATOM 1857 C CA . LEU A 1 226 ? -4.812 -17.734 -27.375 1 96.31 226 LEU A CA 1
ATOM 1858 C C . LEU A 1 226 ? -4.949 -16.781 -26.188 1 96.31 226 LEU A C 1
ATOM 1860 O O . LEU A 1 226 ? -3.961 -16.469 -25.531 1 96.31 226 LEU A O 1
ATOM 1864 N N . MET A 1 227 ? -6.121 -16.266 -25.938 1 97.94 227 MET A N 1
ATOM 1865 C CA . MET A 1 227 ? -6.512 -15.562 -24.719 1 97.94 227 MET A CA 1
ATOM 1866 C C . MET A 1 227 ? -5.652 -14.328 -24.516 1 97.94 227 MET A C 1
ATOM 1868 O O . MET A 1 227 ? -4.977 -14.195 -23.484 1 97.94 227 MET A O 1
ATOM 1872 N N . PRO A 1 228 ? -5.723 -13.352 -25.328 1 97.19 228 PRO A N 1
ATOM 1873 C CA . PRO A 1 228 ? -4.824 -12.195 -25.25 1 97.19 228 PRO A CA 1
ATOM 1874 C C . PRO A 1 228 ? -4.973 -11.406 -23.953 1 97.19 228 PRO A C 1
ATOM 1876 O O . PRO A 1 228 ? -3.982 -10.914 -23.406 1 97.19 228 PRO A O 1
ATOM 1879 N N . GLY A 1 229 ? -6.176 -11.211 -23.453 1 97.81 229 GLY A N 1
ATOM 1880 C CA . GLY A 1 229 ? -6.352 -10.516 -22.188 1 97.81 229 GLY A CA 1
ATOM 1881 C C . GLY A 1 229 ? -5.719 -11.234 -21.016 1 97.81 229 GLY A C 1
ATOM 1882 O O . GLY A 1 229 ? -5 -10.617 -20.219 1 97.81 229 GLY A O 1
ATOM 1883 N N . LEU A 1 230 ? -5.957 -12.531 -20.922 1 98.19 230 LEU A N 1
ATOM 1884 C CA . LEU A 1 230 ? -5.387 -13.352 -19.875 1 98.19 230 LEU A CA 1
ATOM 1885 C C . LEU A 1 230 ? -3.861 -13.328 -19.922 1 98.19 230 LEU A C 1
ATOM 1887 O O . LEU A 1 230 ? -3.203 -13.141 -18.891 1 98.19 230 LEU A O 1
ATOM 1891 N N . THR A 1 231 ? -3.324 -13.508 -21.062 1 96.38 231 THR A N 1
ATOM 1892 C CA . THR A 1 231 ? -1.876 -13.617 -21.188 1 96.38 231 THR A CA 1
ATOM 1893 C C . THR A 1 231 ? -1.207 -12.266 -20.969 1 96.38 231 THR A C 1
ATOM 1895 O O . THR A 1 231 ? -0.093 -12.203 -20.438 1 96.38 231 THR A O 1
ATOM 1898 N N . PHE A 1 232 ? -1.903 -11.172 -21.297 1 95.69 232 PHE A N 1
ATOM 1899 C CA . PHE A 1 232 ? -1.377 -9.844 -20.984 1 95.69 232 PHE A CA 1
ATOM 1900 C C . PHE A 1 232 ? -1.347 -9.602 -19.484 1 95.69 232 PHE A C 1
ATOM 1902 O O . PHE A 1 232 ? -0.349 -9.109 -18.953 1 95.69 232 PHE A O 1
ATOM 1909 N N . SER A 1 233 ? -2.414 -9.891 -18.828 1 97.44 233 SER A N 1
ATOM 1910 C CA . SER A 1 233 ? -2.43 -9.758 -17.375 1 97.44 233 SER A CA 1
ATOM 1911 C C . SER A 1 233 ? -1.34 -10.609 -16.734 1 97.44 233 SER A C 1
ATOM 1913 O O . SER A 1 233 ? -0.713 -10.188 -15.758 1 97.44 233 SER A O 1
ATOM 1915 N N . ASN A 1 234 ? -1.103 -11.781 -17.266 1 96.81 234 ASN A N 1
ATOM 1916 C CA . ASN A 1 234 ? -0.05 -12.672 -16.797 1 96.81 234 ASN A CA 1
ATOM 1917 C C . ASN A 1 234 ? 1.331 -12.039 -16.938 1 96.81 234 ASN A C 1
ATOM 1919 O O . ASN A 1 234 ? 2.197 -12.219 -16.078 1 96.81 234 ASN A O 1
ATOM 1923 N N . GLU A 1 235 ? 1.469 -11.352 -17.969 1 94.25 235 GLU A N 1
ATOM 1924 C CA . GLU A 1 235 ? 2.729 -10.648 -18.203 1 94.25 235 GLU A CA 1
ATOM 1925 C C . GLU A 1 235 ? 2.959 -9.562 -17.156 1 94.25 235 GLU A C 1
ATOM 1927 O O . GLU A 1 235 ? 4.051 -9.461 -16.594 1 94.25 235 GLU A O 1
ATOM 1932 N N . LEU A 1 236 ? 1.978 -8.773 -16.922 1 95.38 236 LEU A N 1
ATOM 1933 C CA . LEU A 1 236 ? 2.078 -7.695 -15.938 1 95.38 236 LEU A CA 1
ATOM 1934 C C . LEU A 1 236 ? 2.35 -8.25 -14.539 1 95.38 236 LEU A C 1
ATOM 1936 O O . LEU A 1 236 ? 3.242 -7.77 -13.844 1 95.38 236 LEU A O 1
ATOM 1940 N N . ILE A 1 237 ? 1.657 -9.258 -14.141 1 97.19 237 ILE A N 1
ATOM 1941 C CA . ILE A 1 237 ? 1.752 -9.789 -12.789 1 97.19 237 ILE A CA 1
ATOM 1942 C C . ILE A 1 237 ? 3.072 -10.539 -12.625 1 97.19 237 ILE A C 1
ATOM 1944 O O . ILE A 1 237 ? 3.73 -10.43 -11.586 1 97.19 237 ILE A O 1
ATOM 1948 N N . SER A 1 238 ? 3.453 -11.336 -13.641 1 94.88 238 SER A N 1
ATOM 1949 C CA . SER A 1 238 ? 4.719 -12.055 -13.547 1 94.88 238 SER A CA 1
ATOM 1950 C C . SER A 1 238 ? 5.895 -11.094 -13.414 1 94.88 238 SER A C 1
ATOM 1952 O O . SER A 1 238 ? 6.863 -11.383 -12.703 1 94.88 238 SER A O 1
ATOM 1954 N N . ARG A 1 239 ? 5.809 -9.953 -14.117 1 93.5 239 ARG A N 1
ATOM 1955 C CA . ARG A 1 239 ? 6.816 -8.914 -13.969 1 93.5 239 ARG A CA 1
ATOM 1956 C C . ARG A 1 239 ? 6.883 -8.422 -12.523 1 93.5 239 ARG A C 1
ATOM 1958 O O . ARG A 1 239 ? 7.965 -8.305 -11.945 1 93.5 239 ARG A O 1
ATOM 1965 N N . ASP A 1 240 ? 5.762 -8.117 -11.945 1 96.94 240 ASP A N 1
ATOM 1966 C CA . ASP A 1 240 ? 5.695 -7.648 -10.57 1 96.94 240 ASP A CA 1
ATOM 1967 C C . ASP A 1 240 ? 6.301 -8.68 -9.609 1 96.94 240 ASP A C 1
ATOM 1969 O O . ASP A 1 240 ? 7.059 -8.32 -8.711 1 96.94 240 ASP A O 1
ATOM 1973 N N . GLU A 1 241 ? 5.93 -9.953 -9.82 1 96 241 GLU A N 1
ATOM 1974 C CA . GLU A 1 241 ? 6.422 -11.016 -8.938 1 96 241 GLU A CA 1
ATOM 1975 C C . GLU A 1 241 ? 7.938 -11.133 -9.023 1 96 241 GLU A C 1
ATOM 1977 O O . GLU A 1 241 ? 8.594 -11.445 -8.023 1 96 241 GLU A O 1
ATOM 1982 N N . GLY A 1 242 ? 8.422 -11 -10.219 1 94.12 242 GLY A N 1
ATOM 1983 C CA . GLY A 1 242 ? 9.875 -10.969 -10.359 1 94.12 242 GLY A CA 1
ATOM 1984 C C . GLY A 1 242 ? 10.531 -9.867 -9.547 1 94.12 242 GLY A C 1
ATOM 1985 O O . GLY A 1 242 ? 11.539 -10.102 -8.883 1 94.12 242 GLY A O 1
ATOM 1986 N N . LEU A 1 243 ? 9.961 -8.703 -9.602 1 95.94 243 LEU A N 1
ATOM 1987 C CA . LEU A 1 243 ? 10.477 -7.566 -8.844 1 95.94 243 LEU A CA 1
ATOM 1988 C C . LEU A 1 243 ? 10.391 -7.84 -7.344 1 95.94 243 LEU A C 1
ATOM 1990 O O . LEU A 1 243 ? 11.305 -7.492 -6.594 1 95.94 243 LEU A O 1
ATOM 1994 N N . HIS A 1 244 ? 9.273 -8.391 -6.855 1 98.06 244 HIS A N 1
ATOM 1995 C CA . HIS A 1 244 ? 9.109 -8.75 -5.449 1 98.06 244 HIS A CA 1
ATOM 1996 C C . HIS A 1 244 ? 10.18 -9.734 -5.004 1 98.06 244 HIS A C 1
ATOM 1998 O O . HIS A 1 244 ? 10.758 -9.594 -3.924 1 98.06 244 HIS A O 1
ATOM 2004 N N . CYS A 1 245 ? 10.414 -10.703 -5.832 1 97.62 245 CYS A N 1
ATOM 2005 C CA . CYS A 1 245 ? 11.445 -11.695 -5.531 1 97.62 245 CYS A CA 1
ATOM 2006 C C . CYS A 1 245 ? 12.82 -11.039 -5.445 1 97.62 245 CYS A C 1
ATOM 2008 O O . CYS A 1 245 ? 13.578 -11.297 -4.508 1 97.62 245 CYS A O 1
ATOM 2010 N N . ASP A 1 246 ? 13.117 -10.18 -6.418 1 96.81 246 ASP A N 1
ATOM 2011 C CA . ASP A 1 246 ? 14.391 -9.469 -6.414 1 96.81 246 ASP A CA 1
ATOM 2012 C C . ASP A 1 246 ? 14.555 -8.641 -5.141 1 96.81 246 ASP A C 1
ATOM 2014 O O . ASP A 1 246 ? 15.648 -8.555 -4.586 1 96.81 246 ASP A O 1
ATOM 2018 N N . PHE A 1 247 ? 13.578 -8.039 -4.727 1 98.56 247 PHE A N 1
ATOM 2019 C CA . PHE A 1 247 ? 13.648 -7.23 -3.516 1 98.56 247 PHE A CA 1
ATOM 2020 C C . PHE A 1 247 ? 13.914 -8.102 -2.297 1 98.56 247 PHE A C 1
ATOM 2022 O O . PHE A 1 247 ? 14.695 -7.738 -1.418 1 98.56 247 PHE A O 1
ATOM 2029 N N . ALA A 1 248 ? 13.164 -9.219 -2.205 1 98.5 248 ALA A N 1
ATOM 2030 C CA . ALA A 1 248 ? 13.43 -10.148 -1.114 1 98.5 248 ALA A CA 1
ATOM 2031 C C . ALA A 1 248 ? 14.898 -10.555 -1.084 1 98.5 248 ALA A C 1
ATOM 2033 O O . ALA A 1 248 ? 15.508 -10.625 -0.014 1 98.5 248 ALA A O 1
ATOM 2034 N N . CYS A 1 249 ? 15.469 -10.781 -2.234 1 98.06 249 CYS A N 1
ATOM 2035 C CA . CYS A 1 249 ? 16.891 -11.133 -2.318 1 98.06 249 CYS A CA 1
ATOM 2036 C C . CYS A 1 249 ? 17.766 -9.977 -1.858 1 98.06 249 CYS A C 1
ATOM 2038 O O . CYS A 1 249 ? 18.766 -10.188 -1.169 1 98.06 249 CYS A O 1
ATOM 2040 N N . LEU A 1 250 ? 17.438 -8.758 -2.287 1 98.19 250 LEU A N 1
ATOM 2041 C CA . LEU A 1 250 ? 18.188 -7.582 -1.853 1 98.19 250 LEU A CA 1
ATOM 2042 C C . LEU A 1 250 ? 18.172 -7.465 -0.332 1 98.19 250 LEU A C 1
ATOM 2044 O O . LEU A 1 250 ? 19.219 -7.227 0.282 1 98.19 250 LEU A O 1
ATOM 2048 N N . ILE A 1 251 ? 17.031 -7.602 0.304 1 98.5 251 ILE A N 1
ATOM 2049 C CA . ILE A 1 251 ? 16.906 -7.559 1.757 1 98.5 251 ILE A CA 1
ATOM 2050 C C . ILE A 1 251 ? 17.766 -8.648 2.385 1 98.5 251 ILE A C 1
ATOM 2052 O O . ILE A 1 251 ? 18.453 -8.414 3.383 1 98.5 251 ILE A O 1
ATOM 2056 N N . PHE A 1 252 ? 17.719 -9.828 1.804 1 98.25 252 PHE A N 1
ATOM 2057 C CA . PHE A 1 252 ? 18.516 -10.945 2.303 1 98.25 252 PHE A CA 1
ATOM 2058 C C . PHE A 1 252 ? 20 -10.586 2.324 1 98.25 252 PHE A C 1
ATOM 2060 O O . PHE A 1 252 ? 20.719 -10.938 3.262 1 98.25 252 PHE A O 1
ATOM 2067 N N . HIS A 1 253 ? 20.484 -9.883 1.322 1 97.56 253 HIS A N 1
ATOM 2068 C CA . HIS A 1 253 ? 21.891 -9.531 1.211 1 97.56 253 HIS A CA 1
ATOM 2069 C C . HIS A 1 253 ? 22.297 -8.555 2.311 1 97.56 253 HIS A C 1
ATOM 2071 O O . HIS A 1 253 ? 23.484 -8.492 2.678 1 97.56 253 HIS A O 1
ATOM 2077 N N . TYR A 1 254 ? 21.359 -7.82 2.861 1 96.88 254 TYR A N 1
ATOM 2078 C CA . TYR A 1 254 ? 21.656 -6.859 3.918 1 96.88 254 TYR A CA 1
ATOM 2079 C C . TYR A 1 254 ? 21.656 -7.535 5.285 1 96.88 254 TYR A C 1
ATOM 2081 O O . TYR A 1 254 ? 22.047 -6.926 6.285 1 96.88 254 TYR A O 1
ATOM 2089 N N . LEU A 1 255 ? 21.203 -8.789 5.344 1 96.81 255 LEU A N 1
ATOM 2090 C CA . LEU A 1 255 ? 21.141 -9.484 6.629 1 96.81 255 LEU A CA 1
ATOM 2091 C C . LEU A 1 255 ? 22.547 -9.758 7.156 1 96.81 255 LEU A C 1
ATOM 2093 O O . LEU A 1 255 ? 23.438 -10.125 6.391 1 96.81 255 LEU A O 1
ATOM 2097 N N . VAL A 1 256 ? 22.672 -9.523 8.406 1 95.31 256 VAL A N 1
ATOM 2098 C CA . VAL A 1 256 ? 23.922 -9.859 9.078 1 95.31 256 VAL A CA 1
ATOM 2099 C C . VAL A 1 256 ? 23.875 -11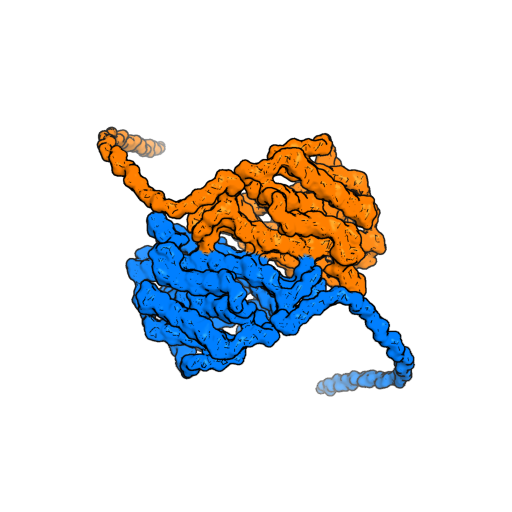.312 9.555 1 95.31 256 VAL A C 1
ATOM 2101 O O . VAL A 1 256 ? 24.828 -12.07 9.344 1 95.31 256 VAL A O 1
ATOM 2104 N N . ASN A 1 257 ? 22.734 -11.766 10.125 1 93.5 257 ASN A N 1
ATOM 2105 C CA . ASN A 1 257 ? 22.547 -13.133 10.594 1 93.5 257 ASN A CA 1
ATOM 2106 C C . ASN A 1 257 ? 21.797 -13.977 9.57 1 93.5 257 ASN A C 1
ATOM 2108 O O . ASN A 1 257 ? 20.625 -14.312 9.766 1 93.5 257 ASN A O 1
ATOM 2112 N N . LYS A 1 258 ? 22.531 -14.516 8.648 1 95.69 258 LYS A N 1
ATOM 2113 C CA . LYS A 1 258 ? 21.938 -15.312 7.586 1 95.69 258 LYS A CA 1
ATOM 2114 C C . LYS A 1 258 ? 21.781 -16.766 8.008 1 95.69 258 LYS A C 1
ATOM 2116 O O . LYS A 1 258 ? 22.625 -17.297 8.734 1 95.69 258 LYS A O 1
ATOM 2121 N N . PRO A 1 259 ? 20.672 -17.359 7.547 1 97 259 PRO A N 1
ATOM 2122 C CA . PRO A 1 259 ? 20.594 -18.812 7.754 1 97 259 PRO A CA 1
ATOM 2123 C C . PRO A 1 259 ? 21.688 -19.578 7 1 97 259 PRO A C 1
ATOM 2125 O O . PRO A 1 259 ? 22.266 -19.047 6.051 1 97 259 PRO A O 1
ATOM 2128 N N . SER A 1 260 ? 21.922 -20.828 7.484 1 96.81 260 SER A N 1
ATOM 2129 C CA . SER A 1 260 ? 22.922 -21.672 6.824 1 96.81 260 SER A CA 1
ATOM 2130 C C . SER A 1 260 ? 22.484 -22.047 5.414 1 96.81 260 SER A C 1
ATOM 2132 O O . SER A 1 260 ? 21.281 -22.047 5.113 1 96.81 260 SER A O 1
ATOM 2134 N N . GLU A 1 261 ? 23.422 -22.312 4.566 1 96.62 261 GLU A N 1
ATOM 2135 C CA . GLU A 1 261 ? 23.125 -22.75 3.207 1 96.62 261 GLU A CA 1
ATOM 2136 C C . GLU A 1 261 ? 22.234 -24 3.215 1 96.62 261 GLU A C 1
ATOM 2138 O O . GLU A 1 261 ? 21.328 -24.109 2.389 1 96.62 261 GLU A O 1
ATOM 2143 N N . GLU A 1 262 ? 22.547 -24.906 4.105 1 96.62 262 GLU A N 1
ATOM 2144 C CA . GLU A 1 262 ? 21.75 -26.125 4.211 1 96.62 262 GLU A CA 1
ATOM 2145 C C . GLU A 1 262 ? 20.281 -25.812 4.512 1 96.62 262 GLU A C 1
ATOM 2147 O O . GLU A 1 262 ? 19.391 -26.406 3.918 1 96.62 262 GLU A O 1
ATOM 2152 N N . ARG A 1 263 ? 20.109 -24.875 5.422 1 96.88 263 ARG A N 1
ATOM 2153 C CA . ARG A 1 263 ? 18.75 -24.5 5.793 1 96.88 263 ARG A CA 1
ATOM 2154 C C . ARG A 1 263 ? 18.031 -23.812 4.633 1 96.88 263 ARG A C 1
ATOM 2156 O O . ARG A 1 263 ? 16.844 -24.078 4.379 1 96.88 263 ARG A O 1
ATOM 2163 N N . VAL A 1 264 ? 18.688 -22.969 3.949 1 97.81 264 VAL A N 1
ATOM 2164 C CA . VAL A 1 264 ? 18.125 -22.281 2.789 1 97.81 264 VAL A CA 1
ATOM 2165 C C . VAL A 1 264 ? 17.734 -23.297 1.725 1 97.81 264 VAL A C 1
ATOM 2167 O O . VAL A 1 264 ? 16.625 -23.25 1.185 1 97.81 264 VAL A O 1
ATOM 2170 N N . LYS A 1 265 ? 18.609 -24.25 1.459 1 96.62 265 LYS A N 1
ATOM 2171 C CA . LYS A 1 265 ? 18.344 -25.281 0.457 1 96.62 265 LYS A CA 1
ATOM 2172 C C . LYS A 1 265 ? 17.156 -26.141 0.858 1 96.62 265 LYS A C 1
ATOM 2174 O O . LYS A 1 265 ? 16.344 -26.531 0.008 1 96.62 265 LYS A O 1
ATOM 2179 N N . GLU A 1 266 ? 17.062 -26.422 2.074 1 96.75 266 GLU A N 1
ATOM 2180 C CA . GLU A 1 266 ? 15.922 -27.188 2.564 1 96.75 266 GLU A CA 1
ATOM 2181 C C . GLU A 1 266 ? 14.609 -26.469 2.27 1 96.75 266 GLU A C 1
ATOM 2183 O O . GLU A 1 266 ? 13.648 -27.078 1.798 1 96.75 266 GLU A O 1
ATOM 2188 N N . ILE A 1 267 ? 14.547 -25.141 2.594 1 96.94 267 ILE A N 1
ATOM 2189 C CA . ILE A 1 267 ? 13.344 -24.344 2.357 1 96.94 267 ILE A CA 1
ATOM 2190 C C . ILE A 1 267 ? 13.023 -24.328 0.865 1 96.94 267 ILE A C 1
ATOM 2192 O O . ILE A 1 267 ? 11.875 -24.547 0.469 1 96.94 267 ILE A O 1
ATOM 2196 N N . ILE A 1 268 ? 14.031 -24.156 0.062 1 97.31 268 ILE A N 1
ATOM 2197 C CA . ILE A 1 268 ? 13.852 -24.016 -1.379 1 97.31 268 ILE A CA 1
ATOM 2198 C C . ILE A 1 268 ? 13.438 -25.344 -1.979 1 97.31 268 ILE A C 1
ATOM 2200 O O . ILE A 1 268 ? 12.531 -25.406 -2.814 1 97.31 268 ILE A O 1
ATOM 2204 N N . VAL A 1 269 ? 14.047 -26.422 -1.578 1 96.06 269 VAL A N 1
ATOM 2205 C CA . VAL A 1 269 ? 13.727 -27.75 -2.098 1 96.06 269 VAL A CA 1
ATOM 2206 C C . VAL A 1 269 ? 12.289 -28.109 -1.74 1 96.06 269 VAL A C 1
ATOM 2208 O O . VAL A 1 269 ? 11.57 -28.703 -2.555 1 96.06 269 VAL A O 1
ATOM 2211 N N . ASN A 1 270 ? 11.898 -27.781 -0.56 1 96.38 270 ASN A N 1
ATOM 2212 C CA . ASN A 1 270 ? 10.516 -28.031 -0.163 1 96.38 270 ASN A CA 1
ATOM 2213 C C . ASN A 1 270 ? 9.531 -27.266 -1.052 1 96.38 270 ASN A C 1
ATOM 2215 O O . ASN A 1 270 ? 8.516 -27.812 -1.473 1 96.38 270 ASN A O 1
ATOM 2219 N N . ALA A 1 271 ? 9.789 -26.031 -1.321 1 96.44 271 ALA A N 1
ATOM 2220 C CA . ALA A 1 271 ? 8.953 -25.219 -2.199 1 96.44 271 ALA A CA 1
ATOM 2221 C C . ALA A 1 271 ? 8.883 -25.812 -3.602 1 96.44 271 ALA A C 1
ATOM 2223 O O . ALA A 1 271 ? 7.816 -25.844 -4.219 1 96.44 271 ALA A O 1
ATOM 2224 N N . VAL A 1 272 ? 10.008 -26.297 -4.09 1 95.62 272 VAL A N 1
ATOM 2225 C CA . VAL A 1 272 ? 10.094 -26.891 -5.418 1 95.62 272 VAL A CA 1
ATOM 2226 C C . VAL A 1 272 ? 9.211 -28.141 -5.48 1 95.62 272 VAL A C 1
ATOM 2228 O O . VAL A 1 272 ? 8.453 -28.328 -6.438 1 95.62 272 VAL A O 1
ATOM 2231 N N . GLU A 1 273 ? 9.273 -28.938 -4.488 1 95.81 273 GLU A N 1
ATOM 2232 C CA . GLU A 1 273 ? 8.484 -30.172 -4.445 1 95.81 273 GLU A CA 1
ATOM 2233 C C . GLU A 1 273 ? 6.988 -29.859 -4.469 1 95.81 273 GLU A C 1
ATOM 2235 O O . GLU A 1 273 ? 6.23 -30.516 -5.188 1 95.81 273 GLU A O 1
ATOM 2240 N N . ILE A 1 274 ? 6.641 -28.906 -3.736 1 95.44 274 ILE A N 1
ATOM 2241 C CA . ILE A 1 274 ? 5.23 -28.531 -3.666 1 95.44 274 ILE A CA 1
ATOM 2242 C C . ILE A 1 274 ? 4.77 -28 -5.02 1 95.44 274 ILE A C 1
ATOM 2244 O O . ILE A 1 274 ? 3.707 -28.375 -5.516 1 95.44 274 ILE A O 1
ATOM 2248 N N . GLU A 1 275 ? 5.555 -27.156 -5.668 1 95.44 275 GLU A N 1
ATOM 2249 C CA . GLU A 1 275 ? 5.207 -26.562 -6.961 1 95.44 275 GLU A CA 1
ATOM 2250 C C . GLU A 1 275 ? 5.164 -27.625 -8.055 1 95.44 275 GLU A C 1
ATOM 2252 O O . GLU A 1 275 ? 4.285 -27.609 -8.922 1 95.44 275 GLU A O 1
ATOM 2257 N N . GLN A 1 276 ? 6.098 -28.547 -7.992 1 94.31 276 GLN A N 1
ATOM 2258 C CA . GLN A 1 276 ? 6.121 -29.625 -8.969 1 94.31 276 GLN A CA 1
ATOM 2259 C C . GLN A 1 276 ? 4.902 -30.531 -8.812 1 94.31 276 GLN A C 1
ATOM 2261 O O . GLN A 1 276 ? 4.285 -30.922 -9.805 1 94.31 276 GLN A O 1
ATOM 2266 N N . GLU A 1 277 ? 4.59 -30.844 -7.617 1 95.56 277 GLU A N 1
ATOM 2267 C CA . GLU A 1 277 ? 3.391 -31.641 -7.383 1 95.56 277 GLU A CA 1
ATOM 2268 C C . GLU A 1 277 ? 2.139 -30.922 -7.875 1 95.56 277 GLU A C 1
ATOM 2270 O O . GLU A 1 277 ? 1.256 -31.531 -8.477 1 95.56 277 GLU A O 1
ATOM 2275 N N . PHE A 1 278 ? 2.051 -29.672 -7.676 1 95.94 278 PHE A N 1
ATOM 2276 C CA . PHE A 1 278 ? 0.893 -28.875 -8.062 1 95.94 278 PHE A CA 1
ATOM 2277 C C . PHE A 1 278 ? 0.693 -28.906 -9.57 1 95.94 278 PHE A C 1
ATOM 2279 O O . PHE A 1 278 ? -0.407 -29.188 -10.055 1 95.94 278 PHE A O 1
ATOM 2286 N N . LEU A 1 279 ? 1.754 -28.797 -10.344 1 94.94 279 LEU A N 1
ATOM 2287 C CA . LEU A 1 279 ? 1.617 -28.562 -11.781 1 94.94 279 LEU A CA 1
ATOM 2288 C C . LEU A 1 279 ? 1.776 -29.875 -12.562 1 94.94 279 LEU A C 1
ATOM 2290 O O . LEU A 1 279 ? 1.549 -29.906 -13.773 1 94.94 279 LEU A O 1
ATOM 2294 N N . THR A 1 280 ? 2.111 -30.953 -11.906 1 93.75 280 THR A N 1
ATOM 2295 C CA . THR A 1 280 ? 2.359 -32.156 -12.688 1 93.75 280 THR A CA 1
ATOM 2296 C C . THR A 1 280 ? 1.529 -33.344 -12.164 1 93.75 280 THR A C 1
ATOM 2298 O O . THR A 1 280 ? 1.379 -34.344 -12.844 1 93.75 280 THR A O 1
ATOM 2301 N N . GLU A 1 281 ? 0.978 -33.188 -10.992 1 92.62 281 GLU A N 1
ATOM 2302 C CA . GLU A 1 281 ? 0.14 -34.25 -10.438 1 92.62 281 GLU A CA 1
ATOM 2303 C C . GLU A 1 281 ? -1.27 -33.719 -10.148 1 92.62 281 GLU A C 1
ATOM 2305 O O . GLU A 1 281 ? -2.238 -34.188 -10.758 1 92.62 281 GLU A O 1
ATOM 2310 N N . ALA A 1 282 ? -1.379 -32.688 -9.344 1 92 282 ALA A N 1
ATOM 2311 C CA . ALA A 1 282 ? -2.689 -32.188 -8.914 1 92 282 ALA A CA 1
ATOM 2312 C C . ALA A 1 282 ? -3.414 -31.484 -10.047 1 92 282 ALA A C 1
ATOM 2314 O O . ALA A 1 282 ? -4.613 -31.688 -10.25 1 92 282 ALA A O 1
ATOM 2315 N N . LEU A 1 283 ? -2.711 -30.625 -10.727 1 93.88 283 LEU A N 1
ATOM 2316 C CA . LEU A 1 283 ? -3.168 -29.891 -11.898 1 93.88 283 LEU A CA 1
ATOM 2317 C C . LEU A 1 283 ? -2.133 -29.953 -13.016 1 93.88 283 LEU A C 1
ATOM 2319 O O . LEU A 1 283 ? -1.494 -28.953 -13.336 1 93.88 283 LEU A O 1
ATOM 2323 N N . PRO A 1 284 ? -2.129 -31.172 -13.641 1 95.56 284 PRO A N 1
ATOM 2324 C CA . PRO A 1 284 ? -1.028 -31.391 -14.578 1 95.56 284 PRO A CA 1
ATOM 2325 C C . PRO A 1 284 ? -1.094 -30.484 -15.805 1 95.56 284 PRO A C 1
ATOM 2327 O O . PRO A 1 284 ? -2.166 -30.281 -16.375 1 95.56 284 PRO A O 1
ATOM 2330 N N . VAL A 1 285 ? 0.008 -29.953 -16.219 1 94.06 285 VAL A N 1
ATOM 2331 C CA . VAL A 1 285 ? 0.112 -29.047 -17.359 1 94.06 285 VAL A CA 1
ATOM 2332 C C . VAL A 1 285 ? -0.203 -29.797 -18.656 1 94.06 285 VAL A C 1
ATOM 2334 O O . VAL A 1 285 ? -0.467 -29.188 -19.688 1 94.06 285 VAL A O 1
ATOM 2337 N N . GLY A 1 286 ? -0.232 -31.094 -18.609 1 93.81 286 GLY A N 1
ATOM 2338 C CA . GLY A 1 286 ? -0.662 -31.875 -19.75 1 93.81 286 GLY A CA 1
ATOM 2339 C C . GLY A 1 286 ? -2.055 -31.516 -20.234 1 93.81 286 GLY A C 1
ATOM 2340 O O . GLY A 1 286 ? -2.379 -31.703 -21.406 1 93.81 286 GLY A O 1
ATOM 2341 N N . LEU A 1 287 ? -2.85 -31 -19.391 1 94.44 287 LEU A N 1
ATOM 2342 C CA . LEU A 1 287 ? -4.215 -30.609 -19.719 1 94.44 287 LEU A CA 1
ATOM 2343 C C . LEU A 1 287 ? -4.23 -29.5 -20.75 1 94.44 287 LEU A C 1
ATOM 2345 O O . LEU A 1 287 ? -5.23 -29.297 -21.438 1 94.44 287 LEU A O 1
ATOM 2349 N N . ILE A 1 288 ? -3.078 -28.766 -20.844 1 93.56 288 ILE A N 1
ATOM 2350 C CA . ILE A 1 288 ? -3.035 -27.688 -21.828 1 93.56 288 ILE A CA 1
ATOM 2351 C C . ILE A 1 288 ? -1.96 -28 -22.875 1 93.56 288 ILE A C 1
ATOM 2353 O O . ILE A 1 288 ? -1.501 -27.094 -23.578 1 93.56 288 ILE A O 1
ATOM 2357 N N . GLY A 1 289 ? -1.485 -29.234 -22.859 1 91.06 289 GLY A N 1
ATOM 2358 C CA . GLY A 1 289 ? -0.614 -29.688 -23.938 1 91.06 289 GLY A CA 1
ATOM 2359 C C . GLY A 1 289 ? 0.859 -29.5 -23.625 1 91.06 289 GLY A C 1
ATOM 2360 O O . GLY A 1 289 ? 1.702 -29.578 -24.516 1 91.06 289 GLY A O 1
ATOM 2361 N N . MET A 1 290 ? 1.216 -29.234 -22.406 1 92.81 290 MET A N 1
ATOM 2362 C CA . MET A 1 290 ? 2.615 -29.078 -22.016 1 92.81 290 MET A CA 1
ATOM 2363 C C . MET A 1 290 ? 3.156 -30.375 -21.422 1 92.81 290 MET A C 1
ATOM 2365 O O . MET A 1 290 ? 2.387 -31.25 -21.016 1 92.81 290 MET A O 1
ATOM 2369 N N . ASN A 1 291 ? 4.426 -30.469 -21.438 1 90.12 291 ASN A N 1
ATOM 2370 C CA . ASN A 1 291 ? 5.109 -31.641 -20.922 1 90.12 291 ASN A CA 1
ATOM 2371 C C . ASN A 1 291 ? 5.422 -31.5 -19.438 1 90.12 291 ASN A C 1
ATOM 2373 O O . ASN A 1 291 ? 6.145 -30.578 -19.031 1 90.12 291 ASN A O 1
ATOM 2377 N N . CYS A 1 292 ? 4.945 -32.438 -18.672 1 92.44 292 CYS A N 1
ATOM 2378 C CA . CYS A 1 292 ? 5.109 -32.375 -17.219 1 92.44 292 CYS A CA 1
ATOM 2379 C C . CYS A 1 292 ? 6.578 -32.5 -16.828 1 92.44 292 CYS A C 1
ATOM 2381 O O . CYS A 1 292 ? 7.027 -31.859 -15.883 1 92.44 292 CYS A O 1
ATOM 2383 N N . THR A 1 293 ? 7.316 -33.312 -17.5 1 89.75 293 THR A N 1
ATOM 2384 C CA . THR A 1 293 ? 8.727 -33.5 -17.188 1 89.75 293 THR A CA 1
ATOM 2385 C C . THR A 1 293 ? 9.5 -32.219 -17.422 1 89.75 293 THR A C 1
ATOM 2387 O O . THR A 1 293 ? 10.336 -31.828 -16.594 1 89.75 293 THR A O 1
ATOM 2390 N N . LEU A 1 294 ? 9.211 -31.578 -18.453 1 88.56 294 LEU A N 1
ATOM 2391 C CA . LEU A 1 294 ? 9.859 -30.297 -18.75 1 88.56 294 LEU A CA 1
ATOM 2392 C C . LEU A 1 294 ? 9.469 -29.234 -17.734 1 88.56 294 LEU A C 1
ATOM 2394 O O . LEU A 1 294 ? 10.297 -28.406 -17.344 1 88.56 294 LEU A O 1
ATOM 2398 N N . MET A 1 295 ? 8.227 -29.281 -17.344 1 92.69 295 MET A N 1
ATOM 2399 C CA . MET A 1 295 ? 7.773 -28.328 -16.328 1 92.69 295 MET A CA 1
ATOM 2400 C C . MET A 1 295 ? 8.523 -28.531 -15.016 1 92.69 295 MET A C 1
ATOM 2402 O O . MET A 1 295 ? 8.953 -27.578 -14.391 1 92.69 295 MET A O 1
ATOM 2406 N N . LYS A 1 296 ? 8.727 -29.766 -14.594 1 91.94 296 LYS A N 1
ATOM 2407 C CA . LYS A 1 296 ? 9.484 -30.062 -13.383 1 91.94 296 LYS A CA 1
ATOM 2408 C C . LYS A 1 296 ? 10.898 -29.5 -13.469 1 91.94 296 LYS A C 1
ATOM 2410 O O . LYS A 1 296 ? 11.398 -28.875 -12.523 1 91.94 296 LYS A O 1
ATOM 2415 N N . ARG A 1 297 ? 11.484 -29.703 -14.617 1 88.5 297 ARG A N 1
ATOM 2416 C CA . ARG A 1 297 ? 12.844 -29.203 -14.836 1 88.5 297 ARG A CA 1
ATOM 2417 C C . ARG A 1 297 ? 12.867 -27.672 -14.82 1 88.5 297 ARG A C 1
ATOM 2419 O O . ARG A 1 297 ? 13.82 -27.062 -14.32 1 88.5 297 ARG A O 1
ATOM 2426 N N . TYR A 1 298 ? 11.891 -27.094 -15.398 1 89.44 298 TYR A N 1
ATOM 2427 C CA . TYR A 1 298 ? 11.789 -25.641 -15.406 1 89.44 298 TYR A CA 1
ATOM 2428 C C . TYR A 1 298 ? 11.727 -25.094 -13.984 1 89.44 298 TYR A C 1
ATOM 2430 O O . TYR A 1 298 ? 12.414 -24.125 -13.656 1 89.44 298 TYR A O 1
ATOM 2438 N N . ILE A 1 299 ? 10.922 -25.688 -13.18 1 92.38 299 ILE A N 1
ATOM 2439 C CA . ILE A 1 299 ? 10.766 -25.234 -11.797 1 92.38 299 ILE A CA 1
ATOM 2440 C C . ILE A 1 299 ? 12.094 -25.375 -11.055 1 92.38 299 ILE A C 1
ATOM 2442 O O . ILE A 1 299 ? 12.469 -24.5 -10.266 1 92.38 299 ILE A O 1
ATOM 2446 N N . GLU A 1 300 ? 12.82 -26.453 -11.344 1 91.69 300 GLU A N 1
ATOM 2447 C CA . GLU A 1 300 ? 14.141 -26.641 -10.758 1 91.69 300 GLU A CA 1
ATOM 2448 C C . GLU A 1 300 ? 15.109 -25.547 -11.219 1 91.69 300 GLU A C 1
ATOM 2450 O O . GLU A 1 300 ? 15.922 -25.062 -10.438 1 91.69 300 GLU A O 1
ATOM 2455 N N . PHE A 1 301 ? 15.023 -25.203 -12.43 1 89.25 301 PHE A N 1
ATOM 2456 C CA . PHE A 1 301 ? 15.852 -24.141 -12.984 1 89.25 301 PHE A CA 1
ATOM 2457 C C . PHE A 1 301 ? 15.578 -22.812 -12.273 1 89.25 301 PHE A C 1
ATOM 2459 O O . PHE A 1 301 ? 16.5 -22.094 -11.922 1 89.25 301 PHE A O 1
ATOM 2466 N N . VAL A 1 302 ? 14.328 -22.547 -12.156 1 91.44 302 VAL A N 1
ATOM 2467 C CA . VAL A 1 302 ? 13.914 -21.328 -11.477 1 91.44 302 VAL A CA 1
ATOM 2468 C C . VAL A 1 302 ? 14.477 -21.297 -10.055 1 91.44 302 VAL A C 1
ATOM 2470 O O . VAL A 1 302 ? 14.969 -20.281 -9.586 1 91.44 302 VAL A O 1
ATOM 2473 N N . ALA A 1 303 ? 14.398 -22.422 -9.359 1 94.19 303 ALA A N 1
ATOM 2474 C CA . ALA A 1 303 ? 14.891 -22.531 -7.984 1 94.19 303 ALA A CA 1
ATOM 2475 C C . ALA A 1 303 ? 16.406 -22.328 -7.93 1 94.19 303 ALA A C 1
ATOM 2477 O O . ALA A 1 303 ? 16.906 -21.672 -7.012 1 94.19 303 ALA A O 1
ATOM 2478 N N . ASP A 1 304 ? 17.109 -22.859 -8.891 1 92.12 304 ASP A N 1
ATOM 2479 C CA . ASP A 1 304 ? 18.562 -22.703 -8.938 1 92.12 304 ASP A CA 1
ATOM 2480 C C . ASP A 1 304 ? 18.938 -21.25 -9.172 1 92.12 304 ASP A C 1
ATOM 2482 O O . ASP A 1 304 ? 19.922 -20.766 -8.609 1 92.12 304 ASP A O 1
ATOM 2486 N N . ARG A 1 305 ? 18.234 -20.641 -10 1 91.5 305 ARG A N 1
ATOM 2487 C CA . ARG A 1 305 ? 18.484 -19.219 -10.211 1 91.5 305 ARG A CA 1
ATOM 2488 C C . ARG A 1 305 ? 18.266 -18.422 -8.93 1 91.5 305 ARG A C 1
ATOM 2490 O O . ARG A 1 305 ? 19.062 -17.531 -8.609 1 91.5 305 ARG A O 1
ATOM 2497 N N . LEU A 1 306 ? 17.219 -18.75 -8.203 1 95.19 306 LEU A N 1
ATOM 2498 C CA . LEU A 1 306 ? 16.953 -18.062 -6.938 1 95.19 306 LEU A CA 1
ATOM 2499 C C . LEU A 1 306 ? 18.078 -18.312 -5.941 1 95.19 306 LEU A C 1
ATOM 2501 O O . LEU A 1 306 ? 18.531 -17.375 -5.266 1 95.19 306 LEU A O 1
ATOM 2505 N N . LEU A 1 307 ? 18.531 -19.562 -5.891 1 95.75 307 LEU A N 1
ATOM 2506 C CA . LEU A 1 307 ? 19.641 -19.891 -5.004 1 95.75 307 LEU A CA 1
ATOM 2507 C C . LEU A 1 307 ? 20.875 -19.062 -5.348 1 95.75 307 LEU A C 1
ATOM 2509 O O . LEU A 1 307 ? 21.547 -18.531 -4.457 1 95.75 307 LEU A O 1
ATOM 2513 N N . THR A 1 308 ? 21.141 -18.891 -6.609 1 93 308 THR A N 1
ATOM 2514 C CA . THR A 1 308 ? 22.281 -18.094 -7.062 1 93 308 THR A CA 1
ATOM 2515 C C . THR A 1 308 ? 22.109 -16.625 -6.668 1 93 308 THR A C 1
ATOM 2517 O O . THR A 1 308 ? 23.047 -15.992 -6.199 1 93 308 THR A O 1
ATOM 2520 N N . GLU A 1 309 ? 20.922 -16.125 -6.863 1 94.38 309 GLU A N 1
ATOM 2521 C CA . GLU A 1 309 ? 20.641 -14.734 -6.496 1 94.38 309 GLU A CA 1
ATOM 2522 C C . GLU A 1 309 ? 20.797 -14.516 -4.996 1 94.38 309 GLU A C 1
ATOM 2524 O O . GLU A 1 309 ? 21.156 -13.43 -4.559 1 94.38 309 GLU A O 1
ATOM 2529 N N . LEU A 1 310 ? 20.516 -15.547 -4.211 1 97.06 310 LEU A N 1
ATOM 2530 C CA . LEU A 1 310 ? 20.672 -15.477 -2.762 1 97.06 310 LEU A CA 1
ATOM 2531 C C . LEU A 1 310 ? 22.125 -15.664 -2.357 1 97.06 310 LEU A C 1
ATOM 2533 O O . LEU A 1 310 ? 22.484 -15.5 -1.187 1 97.06 310 LEU A O 1
ATOM 2537 N N . GLY A 1 311 ? 22.984 -16.031 -3.283 1 93.69 311 GLY A N 1
ATOM 2538 C CA . GLY A 1 311 ? 24.406 -16.156 -3.039 1 93.69 311 GLY A CA 1
ATOM 2539 C C . GLY A 1 311 ? 24.844 -17.562 -2.703 1 93.69 311 GLY A C 1
ATOM 2540 O O . GLY A 1 311 ? 25.891 -17.766 -2.088 1 93.69 311 GLY A O 1
ATOM 2541 N N . PHE A 1 312 ? 23.984 -18.547 -3.074 1 94.5 312 PHE A N 1
ATOM 2542 C CA . PHE A 1 312 ? 24.297 -19.922 -2.725 1 94.5 312 PHE A CA 1
ATOM 2543 C C . PHE A 1 312 ? 24.516 -20.766 -3.977 1 94.5 312 PHE A C 1
ATOM 2545 O O . PHE A 1 312 ? 24.234 -20.312 -5.09 1 94.5 312 PHE A O 1
ATOM 2552 N N . SER A 1 313 ? 25 -21.984 -3.801 1 87.19 313 SER A N 1
ATOM 2553 C CA . SER A 1 313 ? 25.25 -22.891 -4.914 1 87.19 313 SER A CA 1
ATOM 2554 C C . SER A 1 313 ? 23.969 -23.547 -5.391 1 87.19 313 SER A C 1
ATOM 2556 O O . SER A 1 313 ? 23.031 -23.75 -4.605 1 87.19 313 SER A O 1
ATOM 2558 N N . LYS A 1 314 ? 23.984 -23.844 -6.582 1 84.69 314 LYS A N 1
ATOM 2559 C CA . LYS A 1 314 ? 22.859 -24.547 -7.191 1 84.69 314 LYS A CA 1
ATOM 2560 C C . LYS A 1 314 ? 22.703 -25.938 -6.605 1 84.69 314 LYS A C 1
ATOM 2562 O O . LYS A 1 314 ? 23.672 -26.547 -6.148 1 84.69 314 LYS A O 1
ATOM 2567 N N . VAL A 1 315 ? 21.531 -26.359 -6.578 1 79.69 315 VAL A N 1
ATOM 2568 C CA . VAL A 1 315 ? 21.266 -27.719 -6.121 1 79.69 315 VAL A CA 1
ATOM 2569 C C . VAL A 1 315 ? 21.266 -28.688 -7.312 1 79.69 315 VAL A C 1
ATOM 2571 O O . VAL A 1 315 ? 21.984 -29.688 -7.309 1 79.69 315 VAL A O 1
ATOM 2574 N N . ARG A 1 316 ? 20.406 -28.578 -8.273 1 69.38 316 ARG A N 1
ATOM 2575 C CA . ARG A 1 316 ? 20.25 -29.547 -9.359 1 69.38 316 ARG A CA 1
ATOM 2576 C C . ARG A 1 316 ? 21.188 -29.219 -10.516 1 69.38 316 ARG A C 1
ATOM 2578 O O . ARG A 1 316 ? 21.453 -30.078 -11.367 1 69.38 316 ARG A O 1
ATOM 2585 N N . LYS A 1 317 ? 22.281 -28.453 -10.234 1 54.47 317 LYS A N 1
ATOM 2586 C CA . LYS A 1 317 ? 23.281 -28.109 -11.234 1 54.47 317 LYS A CA 1
ATOM 2587 C C . LYS A 1 317 ? 22.781 -28.391 -12.648 1 54.47 317 LYS A C 1
ATOM 2589 O O . LYS A 1 317 ? 23.391 -29.156 -13.398 1 54.47 317 LYS A O 1
ATOM 2594 N N . LEU A 1 318 ? 21.5 -28.172 -12.898 1 50.88 318 LEU A N 1
ATOM 2595 C CA . LEU A 1 318 ? 20.969 -28.438 -14.227 1 50.88 318 LEU A CA 1
ATOM 2596 C C . LEU A 1 318 ? 21.797 -27.719 -15.297 1 50.88 318 LEU A C 1
ATOM 2598 O O . LEU A 1 318 ? 22.281 -26.609 -15.07 1 50.88 318 LEU A O 1
ATOM 2602 N N . ARG A 1 319 ? 22.5 -28.469 -16.156 1 42.91 319 ARG A N 1
ATOM 2603 C CA . ARG A 1 319 ? 23.312 -28.016 -17.281 1 42.91 319 ARG A CA 1
ATOM 2604 C C . ARG A 1 319 ? 22.641 -26.875 -18.016 1 42.91 319 ARG A C 1
ATOM 2606 O O . ARG A 1 319 ? 21.422 -26.859 -18.172 1 42.91 319 ARG A O 1
ATOM 2613 N N . ASP A 1 320 ? 23.203 -25.703 -18.078 1 43.16 320 ASP A N 1
ATOM 2614 C CA . ASP A 1 320 ? 22.844 -24.484 -18.797 1 43.16 320 ASP A CA 1
ATOM 2615 C C . ASP A 1 320 ? 22.25 -24.797 -20.172 1 43.16 320 ASP A C 1
ATOM 2617 O O . ASP A 1 320 ? 21.781 -23.906 -20.875 1 43.16 320 ASP A O 1
ATOM 2621 N N . ASP A 1 321 ? 22.469 -25.844 -20.766 1 36.72 321 ASP A N 1
ATOM 2622 C CA . ASP A 1 321 ? 22.031 -26.109 -22.141 1 36.72 321 ASP A CA 1
ATOM 2623 C C . ASP A 1 321 ? 20.516 -26.109 -22.234 1 36.72 321 ASP A C 1
ATOM 2625 O O . ASP A 1 321 ? 19.953 -26.312 -23.312 1 36.72 321 ASP A O 1
ATOM 2629 N N . THR A 1 322 ? 19.812 -26.281 -21.266 1 36.91 322 THR A N 1
ATOM 2630 C CA . THR A 1 322 ? 18.359 -26.344 -21.312 1 36.91 322 THR A CA 1
ATOM 2631 C C . THR A 1 322 ? 17.75 -24.953 -21.5 1 36.91 322 THR A C 1
ATOM 2633 O O . THR A 1 322 ? 16.547 -24.828 -21.703 1 36.91 322 THR A O 1
ATOM 2636 N N . SER A 1 323 ? 18.438 -23.953 -21.016 1 39.12 323 SER A N 1
ATOM 2637 C CA . SER A 1 323 ? 17.859 -22.625 -21.203 1 39.12 323 SER A CA 1
ATOM 2638 C C . SER A 1 323 ? 17.672 -22.312 -22.688 1 39.12 323 SER A C 1
ATOM 2640 O O . SER A 1 323 ? 16.891 -21.422 -23.047 1 39.12 323 SER A O 1
ATOM 2642 N N . LYS A 1 324 ? 18.625 -22.734 -23.547 1 38.94 324 LYS A N 1
ATOM 2643 C CA . LYS A 1 324 ? 18.5 -22.422 -24.969 1 38.94 324 LYS A CA 1
ATOM 2644 C C . LYS A 1 324 ? 17.281 -23.109 -25.578 1 38.94 324 LYS A C 1
ATOM 2646 O O . LYS A 1 324 ? 16.891 -22.812 -26.703 1 38.94 324 LYS A O 1
ATOM 2651 N N . LYS A 1 325 ? 17.031 -24.188 -25.109 1 33.84 325 LYS A N 1
ATOM 2652 C CA . LYS A 1 325 ? 15.953 -24.891 -25.812 1 33.84 325 LYS A CA 1
ATOM 2653 C C . LYS A 1 325 ? 14.602 -24.594 -25.172 1 33.84 325 LYS A C 1
ATOM 2655 O O . LYS A 1 325 ? 13.562 -25.016 -25.672 1 33.84 325 LYS A O 1
ATOM 2660 N N . TYR A 1 326 ? 14.562 -24.219 -23.812 1 37.47 326 TYR A N 1
ATOM 2661 C CA . TYR A 1 326 ? 13.234 -24.047 -23.25 1 37.47 326 TYR A CA 1
ATOM 2662 C C . TYR A 1 326 ? 12.734 -22.609 -23.438 1 37.47 326 TYR A C 1
ATOM 2664 O O . TYR A 1 326 ? 13.32 -21.672 -22.906 1 37.47 326 TYR A O 1
ATOM 2672 N N . TRP A 1 327 ? 11.977 -22.438 -24.344 1 37.69 327 TRP A N 1
ATOM 2673 C CA . TRP A 1 327 ? 11.281 -21.266 -24.859 1 37.69 327 TRP A CA 1
ATOM 2674 C C . TRP A 1 327 ? 10.672 -20.453 -23.734 1 37.69 327 TRP A C 1
ATOM 2676 O O . TRP A 1 327 ? 10.531 -19.234 -23.844 1 37.69 327 TRP A O 1
ATOM 2686 N N . PRO A 1 328 ? 10.109 -21.234 -22.812 1 37.28 328 PRO A N 1
ATOM 2687 C CA . PRO A 1 328 ? 9.406 -20.422 -21.828 1 37.28 328 PRO A CA 1
ATOM 2688 C C . PRO A 1 328 ? 10.359 -19.609 -20.953 1 37.28 328 PRO A C 1
ATOM 2690 O O . PRO A 1 328 ? 9.984 -18.547 -20.438 1 37.28 328 PRO A O 1
ATOM 2693 N N . VAL A 1 329 ? 11.547 -20.125 -20.766 1 36.62 329 VAL A N 1
ATOM 2694 C CA . VAL A 1 329 ? 12.523 -19.391 -19.969 1 36.62 329 VAL A CA 1
ATOM 2695 C C . VAL A 1 329 ? 12.938 -18.125 -20.719 1 36.62 329 VAL A C 1
ATOM 2697 O O . VAL A 1 329 ? 13.211 -17.094 -20.094 1 36.62 329 VAL A O 1
ATOM 2700 N N . LYS A 1 330 ? 13.133 -18.281 -21.969 1 37.25 330 LYS A N 1
ATOM 2701 C CA . LYS A 1 330 ? 13.414 -17.078 -22.734 1 37.25 330 LYS A CA 1
ATOM 2702 C C . LYS A 1 330 ? 12.281 -16.062 -22.609 1 37.25 330 LYS A C 1
ATOM 2704 O O . LYS A 1 330 ? 12.523 -14.859 -22.562 1 37.25 330 LYS A O 1
ATOM 2709 N N . MET A 1 331 ? 11.164 -16.594 -22.547 1 37.16 331 MET A N 1
ATOM 2710 C CA . MET A 1 331 ? 10.008 -15.711 -22.422 1 37.16 331 MET A CA 1
ATOM 2711 C C . MET A 1 331 ? 9.961 -15.078 -21.031 1 37.16 331 MET A C 1
ATOM 2713 O O . MET A 1 331 ? 9.484 -13.945 -20.891 1 37.16 331 MET A O 1
ATOM 2717 N N . ALA A 1 332 ? 10.289 -15.891 -20.062 1 37.56 332 ALA A N 1
ATOM 2718 C CA . ALA A 1 332 ? 10.281 -15.344 -18.703 1 37.56 332 ALA A CA 1
ATOM 2719 C C . ALA A 1 332 ? 11.383 -14.297 -18.531 1 37.56 332 ALA A C 1
ATOM 2721 O O . ALA A 1 332 ? 11.172 -13.273 -17.875 1 37.56 332 ALA A O 1
ATOM 2722 N N . LYS A 1 333 ? 12.586 -14.664 -19.016 1 36.28 333 LYS A N 1
ATOM 2723 C CA . LYS A 1 333 ? 13.648 -13.672 -18.953 1 36.28 333 LYS A CA 1
ATOM 2724 C C . LYS A 1 333 ? 13.289 -12.43 -19.766 1 36.28 333 LYS A C 1
ATOM 2726 O O . LYS A 1 333 ? 13.633 -11.312 -19.375 1 36.28 333 LYS A O 1
ATOM 2731 N N . GLN A 1 334 ? 12.719 -12.688 -20.828 1 34 334 GLN A N 1
ATOM 2732 C CA . GLN A 1 334 ? 12.328 -11.539 -21.641 1 34 334 GLN A CA 1
ATOM 2733 C C . GLN A 1 334 ? 11.328 -10.656 -20.891 1 34 334 GLN A C 1
ATOM 2735 O O . GLN A 1 334 ? 11.336 -9.438 -21.047 1 34 334 GLN A O 1
ATOM 2740 N N . SER A 1 335 ? 10.547 -11.305 -20.203 1 34.06 335 SER A N 1
ATOM 2741 C CA . SER A 1 335 ? 9.594 -10.484 -19.453 1 34.06 335 SER A CA 1
ATOM 2742 C C . SER A 1 335 ? 10.289 -9.688 -18.359 1 34.06 335 SER A C 1
ATOM 2744 O O . SER A 1 335 ? 9.914 -8.539 -18.094 1 34.06 335 SER A O 1
ATOM 2746 N N . TYR A 1 336 ? 11.234 -10.305 -17.719 1 33.69 336 TYR A N 1
ATOM 2747 C CA . TYR A 1 336 ? 11.984 -9.547 -16.719 1 33.69 336 TYR A CA 1
ATOM 2748 C C . TYR A 1 336 ? 12.844 -8.477 -17.375 1 33.69 336 TYR A C 1
ATOM 2750 O O . TYR A 1 336 ? 12.992 -7.379 -16.828 1 33.69 336 TYR A O 1
ATOM 2758 N N . LEU A 1 337 ? 13.508 -8.867 -18.422 1 31.42 337 LEU A N 1
ATOM 2759 C CA . LEU A 1 337 ? 14.359 -7.914 -19.125 1 31.42 337 LEU A CA 1
ATOM 2760 C C . LEU A 1 337 ? 13.539 -6.762 -19.688 1 31.42 337 LEU A C 1
ATOM 2762 O O . LEU A 1 337 ? 14 -5.617 -19.719 1 31.42 337 LEU A O 1
ATOM 2766 N N . CYS A 1 338 ? 12.453 -7.055 -20.125 1 30.86 338 CYS A N 1
ATOM 2767 C CA . CYS A 1 338 ? 11.648 -5.945 -20.625 1 30.86 338 CYS A CA 1
ATOM 2768 C C . CYS A 1 338 ? 11.297 -4.973 -19.5 1 30.86 338 CYS A C 1
ATOM 2770 O O . CYS A 1 338 ? 11.297 -3.758 -19.719 1 30.86 338 CYS A O 1
ATOM 2772 N N . ALA A 1 339 ? 11.094 -5.469 -18.391 1 32.44 339 ALA A N 1
ATOM 2773 C CA . ALA A 1 339 ? 10.789 -4.586 -17.266 1 32.44 339 ALA A CA 1
ATOM 2774 C C . ALA A 1 339 ? 12.008 -3.75 -16.891 1 32.44 339 ALA A C 1
ATOM 2776 O O . ALA A 1 339 ? 11.875 -2.572 -16.547 1 32.44 339 ALA A O 1
ATOM 2777 N N . ALA A 1 340 ? 13.172 -4.336 -16.891 1 29.95 340 ALA A N 1
ATOM 2778 C CA . ALA A 1 340 ? 14.398 -3.629 -16.516 1 29.95 340 ALA A CA 1
ATOM 2779 C C . ALA A 1 340 ? 14.703 -2.508 -17.516 1 29.95 340 ALA A C 1
ATOM 2781 O O . ALA A 1 340 ? 15.219 -1.456 -17.125 1 29.95 340 ALA A O 1
ATOM 2782 N N . LEU A 1 341 ? 14.562 -2.752 -18.672 1 28.75 341 LEU A N 1
ATOM 2783 C CA . LEU A 1 341 ? 14.891 -1.719 -19.656 1 28.75 341 LEU A CA 1
ATOM 2784 C C . LEU A 1 341 ? 14.062 -0.46 -19.406 1 28.75 341 LEU A C 1
ATOM 2786 O O . LEU A 1 341 ? 14.516 0.65 -19.688 1 28.75 341 LEU A O 1
ATOM 2790 N N . ILE A 1 342 ? 13.016 -0.646 -18.781 1 29.94 342 ILE A N 1
ATOM 2791 C CA . ILE A 1 342 ? 12.188 0.547 -18.609 1 29.94 342 ILE A CA 1
ATOM 2792 C C . ILE A 1 342 ? 12.844 1.497 -17.609 1 29.94 342 ILE A C 1
ATOM 2794 O O . ILE A 1 342 ? 12.789 2.717 -17.781 1 29.94 342 ILE A O 1
ATOM 2798 N N . TYR A 1 343 ? 13.43 0.929 -16.547 1 28.88 343 TYR A N 1
ATOM 2799 C CA . TYR A 1 343 ? 13.867 1.823 -15.484 1 28.88 343 TYR A CA 1
ATOM 2800 C C . TYR A 1 343 ? 15.102 2.615 -15.906 1 28.88 343 TYR A C 1
ATOM 2802 O O . TYR A 1 343 ? 15.555 3.498 -15.18 1 28.88 343 TYR A O 1
ATOM 2810 N N . HIS A 1 344 ? 16 2.08 -16.656 1 26.03 344 HIS A N 1
ATOM 2811 C CA . HIS A 1 344 ? 17.266 2.809 -16.75 1 26.03 344 HIS A CA 1
ATOM 2812 C C . HIS A 1 344 ? 17.031 4.266 -17.141 1 26.03 344 HIS A C 1
ATOM 2814 O O . HIS A 1 344 ? 17.656 5.168 -16.594 1 26.03 344 HIS A O 1
ATOM 2820 N N . ARG A 1 345 ? 16.828 4.48 -18.422 1 25 345 ARG A N 1
ATOM 2821 C CA . ARG A 1 345 ? 17.359 5.688 -19.047 1 25 345 ARG A CA 1
ATOM 2822 C C . ARG A 1 345 ? 16.609 6.926 -18.578 1 25 345 ARG A C 1
ATOM 2824 O O . ARG A 1 345 ? 17.125 8.039 -18.656 1 25 345 ARG A O 1
ATOM 2831 N N . CYS A 1 346 ? 15.102 6.957 -18.781 1 26.34 346 CYS A N 1
ATOM 2832 C CA . CYS A 1 346 ? 14.773 8.352 -19.062 1 26.34 346 CYS A CA 1
ATOM 2833 C C . CYS A 1 346 ? 14.805 9.172 -17.781 1 26.34 346 CYS A C 1
ATOM 2835 O O . CYS A 1 346 ? 14.008 8.945 -16.859 1 26.34 346 CYS A O 1
ATOM 2837 N N . GLY A 1 347 ? 15.781 9.547 -17.094 1 26.39 347 GLY A N 1
ATOM 2838 C CA . GLY A 1 347 ? 15.898 10.641 -16.141 1 26.39 347 GLY A CA 1
ATOM 2839 C C . GLY A 1 347 ? 14.773 11.648 -16.266 1 26.39 347 GLY A C 1
ATOM 2840 O O . GLY A 1 347 ? 14.352 12.234 -15.266 1 26.39 347 GLY A O 1
ATOM 2841 N N . TYR A 1 348 ? 14.773 12.453 -17.406 1 25.89 348 TYR A N 1
ATOM 2842 C CA . TYR A 1 348 ? 13.883 13.602 -17.547 1 25.89 348 TYR A CA 1
ATOM 2843 C C . TYR A 1 348 ? 12.43 13.141 -17.672 1 25.89 348 TYR A C 1
ATOM 2845 O O . TYR A 1 348 ? 11.562 13.625 -16.938 1 25.89 348 TYR A O 1
ATOM 2853 N N . CYS A 1 349 ? 11.867 12.914 -18.922 1 24.73 349 CYS A N 1
ATOM 2854 C CA . CYS A 1 349 ? 10.453 12.812 -19.25 1 24.73 349 CYS A CA 1
ATOM 2855 C C . CYS A 1 349 ? 9.938 11.398 -19 1 24.73 349 CYS A C 1
ATOM 2857 O O . CYS A 1 349 ? 10.562 10.422 -19.422 1 24.73 349 CYS A O 1
ATOM 2859 N N . THR A 1 350 ? 9.352 11.062 -17.906 1 25.67 350 THR A N 1
ATOM 2860 C CA . THR A 1 350 ? 8.672 9.844 -17.469 1 25.67 350 THR A CA 1
ATOM 2861 C C . THR A 1 350 ? 7.809 9.273 -18.594 1 25.67 350 THR A C 1
ATOM 2863 O O . THR A 1 350 ? 6.75 9.82 -18.906 1 25.67 350 THR A O 1
ATOM 2866 N N . TYR A 1 351 ? 8.281 8.961 -19.781 1 26.03 351 TYR A N 1
ATOM 2867 C CA . TYR A 1 351 ? 7.43 8.414 -20.828 1 26.03 351 TYR A CA 1
ATOM 2868 C C . TYR A 1 351 ? 7.125 6.945 -20.578 1 26.03 351 TYR A C 1
ATOM 2870 O O . TYR A 1 351 ? 7.938 6.23 -19.984 1 26.03 351 TYR A O 1
ATOM 2878 N N . ALA A 1 352 ? 5.906 6.637 -20.312 1 26.2 352 ALA A N 1
ATOM 2879 C CA . ALA A 1 352 ? 5.379 5.273 -20.266 1 26.2 352 ALA A CA 1
ATOM 2880 C C . ALA A 1 352 ? 5.547 4.57 -21.609 1 26.2 352 ALA A C 1
ATOM 2882 O O . ALA A 1 352 ? 5.098 5.07 -22.641 1 26.2 352 ALA A O 1
ATOM 2883 N N . VAL A 1 353 ? 6.668 4.02 -21.953 1 27.09 353 VAL A N 1
ATOM 2884 C CA . VAL A 1 353 ? 6.848 3.203 -23.156 1 27.09 353 VAL A CA 1
ATOM 2885 C C . VAL A 1 353 ? 6.117 1.872 -22.984 1 27.09 353 VAL A C 1
ATOM 2887 O O . VAL A 1 353 ? 6.395 1.119 -22.047 1 27.09 353 VAL A O 1
ATOM 2890 N N . LEU A 1 354 ? 4.891 1.798 -23.344 1 26.34 354 LEU A N 1
ATOM 2891 C CA . LEU A 1 354 ? 4.223 0.51 -23.5 1 26.34 354 LEU A CA 1
ATOM 2892 C C . LEU A 1 354 ? 4.844 -0.286 -24.656 1 26.34 354 LEU A C 1
ATOM 2894 O O . LEU A 1 354 ? 4.832 0.162 -25.797 1 26.34 354 LEU A O 1
ATOM 2898 N N . MET A 1 355 ? 5.836 -1.072 -24.406 1 26.83 355 MET A N 1
ATOM 2899 C CA . MET A 1 355 ? 6.414 -1.961 -25.406 1 26.83 355 MET A CA 1
ATOM 2900 C C . MET A 1 355 ? 5.473 -3.119 -25.719 1 26.83 355 MET A C 1
ATOM 2902 O O . MET A 1 355 ? 5.062 -3.85 -24.812 1 26.83 355 MET A O 1
ATOM 2906 N N . HIS A 1 356 ? 4.473 -2.898 -26.531 1 25.8 356 HIS A N 1
ATOM 2907 C CA . HIS A 1 356 ? 3.803 -4.051 -27.125 1 25.8 356 HIS A CA 1
ATOM 2908 C C . HIS A 1 356 ? 4.766 -4.875 -27.969 1 25.8 356 HIS A C 1
ATOM 2910 O O . HIS A 1 356 ? 5.371 -4.352 -28.906 1 25.8 356 HIS A O 1
ATOM 2916 N N . SER A 1 357 ? 5.438 -5.797 -27.344 1 26.92 357 SER A N 1
ATOM 2917 C CA . SER A 1 357 ? 6.281 -6.727 -28.094 1 26.92 357 SER A CA 1
ATOM 2918 C C . SER A 1 357 ? 5.465 -7.531 -29.109 1 26.92 357 SER A C 1
ATOM 2920 O O . SER A 1 357 ? 4.59 -8.312 -28.719 1 26.92 357 SER A O 1
ATOM 2922 N N . ALA A 1 358 ? 4.863 -6.996 -30.094 1 26.67 358 ALA A N 1
ATOM 2923 C CA . ALA A 1 358 ? 4.543 -7.902 -31.203 1 26.67 358 ALA A CA 1
ATOM 2924 C C . ALA A 1 358 ? 5.797 -8.594 -31.719 1 26.67 358 ALA A C 1
ATOM 2926 O O . ALA A 1 358 ? 6.676 -7.949 -32.312 1 26.67 358 ALA A O 1
ATOM 2927 N N . VAL A 1 359 ? 6.262 -9.578 -30.984 1 26.77 359 VAL A N 1
ATOM 2928 C CA . VAL A 1 359 ? 7.34 -10.453 -31.438 1 26.77 359 VAL A CA 1
ATOM 2929 C C . VAL A 1 359 ? 6.926 -11.156 -32.719 1 26.77 359 VAL A C 1
ATOM 2931 O O . VAL A 1 359 ? 5.977 -11.945 -32.75 1 26.77 359 VAL A O 1
ATOM 2934 N N . SER A 1 360 ? 6.727 -10.406 -33.812 1 26.45 360 SER A N 1
ATOM 2935 C CA . SER A 1 360 ? 6.781 -11.25 -35 1 26.45 360 SER A CA 1
ATOM 2936 C C . SER A 1 360 ? 8.148 -11.906 -35.156 1 26.45 360 SER A C 1
ATOM 2938 O O . SER A 1 360 ? 9.18 -11.25 -35.031 1 26.45 360 SER A O 1
ATOM 2940 N N . HIS A 1 361 ? 8.234 -13.141 -34.688 1 26.88 361 HIS A N 1
ATOM 2941 C CA . HIS A 1 361 ? 9.375 -14.039 -34.844 1 26.88 361 HIS A CA 1
ATOM 2942 C C . HIS A 1 361 ? 9.836 -14.125 -36.281 1 26.88 361 HIS A C 1
ATOM 2944 O O . HIS A 1 361 ? 9.508 -15.078 -37 1 26.88 361 HIS A O 1
ATOM 2950 N N . THR A 1 362 ? 9.836 -13.125 -37.094 1 27.95 362 THR A N 1
ATOM 2951 C CA . THR A 1 362 ? 10.695 -13.594 -38.156 1 27.95 362 THR A CA 1
ATOM 2952 C C . THR A 1 362 ? 12.117 -13.836 -37.656 1 27.95 362 THR A C 1
ATOM 2954 O O . THR A 1 362 ? 12.484 -13.352 -36.594 1 27.95 362 THR A O 1
ATOM 2957 N N . GLU A 1 363 ? 13.242 -14.305 -38.531 1 28.64 363 GLU A N 1
ATOM 2958 C CA . GLU A 1 363 ? 14.602 -14.695 -38.188 1 28.64 363 GLU A CA 1
ATOM 2959 C C . GLU A 1 363 ? 15.172 -13.766 -37.125 1 28.64 363 GLU A C 1
ATOM 2961 O O . GLU A 1 363 ? 15.555 -14.203 -36.031 1 28.64 363 GLU A O 1
ATOM 2966 N N . ASN A 1 364 ? 16.312 -12.945 -37.438 1 28.34 364 ASN A N 1
ATOM 2967 C CA . ASN A 1 364 ? 17.312 -12.203 -36.656 1 28.34 364 ASN A CA 1
ATOM 2968 C C . ASN A 1 364 ? 16.703 -10.977 -36 1 28.34 364 ASN A C 1
ATOM 2970 O O . ASN A 1 364 ? 17.391 -10.266 -35.25 1 28.34 364 ASN A O 1
ATOM 2974 N N . ASN A 1 365 ? 15.703 -10.266 -36.562 1 24.77 365 ASN A N 1
ATOM 2975 C CA . ASN A 1 365 ? 15.438 -8.875 -36.188 1 24.77 365 ASN A CA 1
ATOM 2976 C C . ASN A 1 365 ? 14.25 -8.758 -35.25 1 24.77 365 ASN A C 1
ATOM 2978 O O . ASN A 1 365 ? 13.188 -9.336 -35.5 1 24.77 365 ASN A O 1
ATOM 2982 N N . VAL A 1 366 ? 14.492 -8.789 -33.938 1 28.02 366 VAL A N 1
ATOM 2983 C CA . VAL A 1 366 ? 13.453 -8.492 -32.969 1 28.02 366 VAL A CA 1
ATOM 2984 C C . VAL A 1 366 ? 12.938 -7.07 -33.188 1 28.02 366 VAL A C 1
ATOM 2986 O O . VAL A 1 366 ? 13.711 -6.109 -33.125 1 28.02 366 VAL A O 1
ATOM 2989 N N . ASN A 1 367 ? 11.914 -6.898 -34.031 1 26.89 367 ASN A N 1
ATOM 2990 C CA . ASN A 1 367 ? 11.312 -5.586 -34.219 1 26.89 367 ASN A CA 1
ATOM 2991 C C . ASN A 1 367 ? 10.453 -5.184 -33.031 1 26.89 367 ASN A C 1
ATOM 2993 O O . ASN A 1 367 ? 9.547 -5.922 -32.625 1 26.89 367 ASN A O 1
ATOM 2997 N N . ILE A 1 368 ? 10.953 -4.441 -32.125 1 28.72 368 ILE A N 1
ATOM 2998 C CA . ILE A 1 368 ? 10.273 -3.873 -30.969 1 28.72 368 ILE A CA 1
ATOM 2999 C C . ILE A 1 368 ? 9.508 -2.619 -31.391 1 28.72 368 ILE A C 1
ATOM 3001 O O . ILE A 1 368 ? 10.078 -1.7 -31.984 1 28.72 368 ILE A O 1
ATOM 3005 N N . GLN A 1 369 ? 8.289 -2.764 -31.719 1 28.11 369 GLN A N 1
ATOM 3006 C CA . GLN A 1 369 ? 7.477 -1.583 -32 1 28.11 369 GLN A CA 1
ATOM 3007 C C . GLN A 1 369 ? 7.121 -0.85 -30.703 1 28.11 369 GLN A C 1
ATOM 3009 O O . GLN A 1 369 ? 6.672 -1.469 -29.734 1 28.11 369 GLN A O 1
ATOM 3014 N N . ILE A 1 370 ? 7.805 0.192 -30.406 1 30.28 370 ILE A N 1
ATOM 3015 C CA . ILE A 1 370 ? 7.613 1.094 -29.281 1 30.28 370 ILE A CA 1
ATOM 3016 C C . ILE A 1 370 ? 6.57 2.152 -29.641 1 30.28 370 ILE A C 1
ATOM 3018 O O . ILE A 1 370 ? 6.695 2.838 -30.656 1 30.28 370 ILE A O 1
ATOM 3022 N N . SER A 1 371 ? 5.41 1.937 -29.297 1 27.89 371 SER A N 1
ATOM 3023 C CA . SER A 1 371 ? 4.465 3.035 -29.469 1 27.89 371 SER A CA 1
ATOM 3024 C C . SER A 1 371 ? 4.613 4.07 -28.359 1 27.89 371 SER A C 1
ATOM 3026 O O . SER A 1 371 ? 4.59 3.73 -27.188 1 27.89 371 SER A O 1
ATOM 3028 N N . LEU A 1 372 ? 5.301 5.141 -28.562 1 29.42 372 LEU A N 1
ATOM 3029 C CA . LEU A 1 372 ? 5.539 6.289 -27.703 1 29.42 372 LEU A CA 1
ATOM 3030 C C . LEU A 1 372 ? 4.328 7.215 -27.688 1 29.42 372 LEU A C 1
ATOM 3032 O O . LEU A 1 372 ? 3.902 7.703 -28.734 1 29.42 372 LEU A O 1
ATOM 3036 N N . PHE A 1 373 ? 3.5 7.09 -26.734 1 27.36 373 PHE A N 1
ATOM 3037 C CA . PHE A 1 373 ? 2.414 8.055 -26.625 1 27.36 373 PHE A CA 1
ATOM 3038 C C . PHE A 1 373 ? 2.846 9.258 -25.781 1 27.36 373 PHE A C 1
ATOM 3040 O O . PHE A 1 373 ? 3.418 9.086 -24.703 1 27.36 373 PHE A O 1
ATOM 3047 N N . GLY A 1 374 ? 2.729 10.516 -26.25 1 30.83 374 GLY A N 1
ATOM 3048 C CA . GLY A 1 374 ? 3.006 11.859 -25.766 1 30.83 374 GLY A CA 1
ATOM 3049 C C . GLY A 1 374 ? 4.461 12.258 -25.906 1 30.83 374 GLY A C 1
ATOM 3050 O O . GLY A 1 374 ? 4.918 13.219 -25.281 1 30.83 374 GLY A O 1
ATOM 3051 N N . ALA A 1 375 ? 5.266 11.305 -26.422 1 30.98 375 ALA A N 1
ATOM 3052 C CA . ALA A 1 375 ? 6.676 11.656 -26.578 1 30.98 375 ALA A CA 1
ATOM 3053 C C . ALA A 1 375 ? 6.863 12.734 -27.641 1 30.98 375 ALA A C 1
ATOM 3055 O O . ALA A 1 375 ? 6.133 12.773 -28.625 1 30.98 375 ALA A O 1
ATOM 3056 N N . ASP A 1 376 ? 7.336 13.836 -27.172 1 29.66 376 ASP A N 1
ATOM 3057 C CA . ASP A 1 376 ? 7.793 14.82 -28.156 1 29.66 376 ASP A CA 1
ATOM 3058 C C . ASP A 1 376 ? 8.664 14.164 -29.219 1 29.66 376 ASP A C 1
ATOM 3060 O O . ASP A 1 376 ? 9.188 13.062 -29.016 1 29.66 376 ASP A O 1
ATOM 3064 N N . GLU A 1 377 ? 8.695 14.781 -30.422 1 32.31 377 GLU A N 1
ATOM 3065 C CA . GLU A 1 377 ? 9.43 14.383 -31.625 1 32.31 377 GLU A CA 1
ATOM 3066 C C . GLU A 1 377 ? 10.859 13.969 -31.281 1 32.31 377 GLU A C 1
ATOM 3068 O O . GLU A 1 377 ? 11.43 13.094 -31.938 1 32.31 377 GLU A O 1
ATOM 3073 N N . THR A 1 378 ? 11.445 14.617 -30.391 1 30.27 378 THR A N 1
ATOM 3074 C CA . THR A 1 378 ? 12.867 14.375 -30.141 1 30.27 378 THR A CA 1
ATOM 3075 C C . THR A 1 378 ? 13.07 13 -29.516 1 30.27 378 THR A C 1
ATOM 3077 O O . THR A 1 378 ? 14.047 12.312 -29.812 1 30.27 378 THR A O 1
ATOM 3080 N N . ILE A 1 379 ? 12.156 12.656 -28.703 1 31.47 379 ILE A N 1
ATOM 3081 C CA . ILE A 1 379 ? 12.32 11.383 -28.016 1 31.47 379 ILE A CA 1
ATOM 3082 C C . ILE A 1 379 ? 12.047 10.234 -28.969 1 31.47 379 ILE A C 1
ATOM 3084 O O . ILE A 1 379 ? 12.719 9.195 -28.922 1 31.47 379 ILE A O 1
ATOM 3088 N N . VAL A 1 380 ? 11.188 10.398 -29.859 1 30.47 380 VAL A N 1
ATOM 3089 C CA . VAL A 1 380 ? 11.008 9.414 -30.922 1 30.47 380 VAL A CA 1
ATOM 3090 C C . VAL A 1 380 ? 12.312 9.25 -31.703 1 30.47 380 VAL A C 1
ATOM 3092 O O . VAL A 1 380 ? 12.711 8.133 -32.031 1 30.47 380 VAL A O 1
ATOM 3095 N N . SER A 1 381 ? 12.992 10.312 -31.922 1 29.7 381 SER A N 1
ATOM 3096 C CA . SER A 1 381 ? 14.227 10.258 -32.688 1 29.7 381 SER A CA 1
ATOM 3097 C C . SER A 1 381 ? 15.32 9.516 -31.922 1 29.7 381 SER A C 1
ATOM 3099 O O . SER A 1 381 ? 16.109 8.773 -32.5 1 29.7 381 SER A O 1
ATOM 3101 N N . LEU A 1 382 ? 15.375 9.648 -30.656 1 28.73 382 LEU A N 1
ATOM 3102 C CA . LEU A 1 382 ? 16.438 9.008 -29.906 1 28.73 382 LEU A CA 1
ATOM 3103 C C . LEU A 1 382 ? 16.172 7.512 -29.75 1 28.73 382 LEU A C 1
ATOM 3105 O O . LEU A 1 382 ? 17.109 6.707 -29.781 1 28.73 382 LEU A O 1
ATOM 3109 N N . ALA A 1 383 ? 14.922 7.18 -29.562 1 29.38 383 ALA A N 1
ATOM 3110 C CA . ALA A 1 383 ? 14.617 5.754 -29.516 1 29.38 383 ALA A CA 1
ATOM 3111 C C . ALA A 1 383 ? 14.969 5.074 -30.844 1 29.38 383 ALA A C 1
ATOM 3113 O O . ALA A 1 383 ? 15.406 3.918 -30.859 1 29.38 383 ALA A O 1
ATOM 3114 N N . ARG A 1 384 ? 14.891 5.738 -31.844 1 28.19 384 ARG A N 1
ATOM 3115 C CA . ARG A 1 384 ? 15.289 5.215 -33.156 1 28.19 384 ARG A CA 1
ATOM 3116 C C . ARG A 1 384 ? 16.781 4.926 -33.188 1 28.19 384 ARG A C 1
ATOM 3118 O O . ARG A 1 384 ? 17.219 3.955 -33.812 1 28.19 384 ARG A O 1
ATOM 3125 N N . VAL A 1 385 ? 17.531 5.781 -32.594 1 28.77 385 VAL A N 1
ATOM 3126 C CA . VAL A 1 385 ? 18.969 5.586 -32.719 1 28.77 385 VAL A CA 1
ATOM 3127 C C . VAL A 1 385 ? 19.406 4.406 -31.844 1 28.77 385 VAL A C 1
ATOM 3129 O O . VAL A 1 385 ? 20.344 3.68 -32.219 1 28.77 385 VAL A O 1
ATOM 3132 N N . ALA A 1 386 ? 18.656 4.242 -30.719 1 28.78 386 ALA A N 1
ATOM 3133 C CA . ALA A 1 386 ? 19.141 3.139 -29.906 1 28.78 386 ALA A CA 1
ATOM 3134 C C . ALA A 1 386 ? 18.766 1.792 -30.5 1 28.78 386 ALA A C 1
ATOM 3136 O O . ALA A 1 386 ? 19.312 0.754 -30.141 1 28.78 386 ALA A O 1
ATOM 3137 N N . LEU A 1 387 ? 17.766 1.702 -31.203 1 28.56 387 LEU A N 1
ATOM 3138 C CA . LEU A 1 387 ? 17.5 0.457 -31.922 1 28.56 387 LEU A CA 1
ATOM 3139 C C . LEU A 1 387 ? 18.5 0.268 -33.062 1 28.56 387 LEU A C 1
ATOM 3141 O O . LEU A 1 387 ? 18.766 1.2 -33.844 1 28.56 387 LEU A O 1
ATOM 3145 N N . MET B 1 1 ? -50.094 11.258 -57 1 22.36 1 MET B N 1
ATOM 3146 C CA . MET B 1 1 ? -49.25 10.086 -57.094 1 22.36 1 MET B CA 1
ATOM 3147 C C . MET B 1 1 ? -49.219 9.328 -55.75 1 22.36 1 MET B C 1
ATOM 3149 O O . MET B 1 1 ? -48.938 9.914 -54.719 1 22.36 1 MET B O 1
ATOM 3153 N N . SER B 1 2 ? -49.969 8.164 -55.531 1 21.92 2 SER B N 1
ATOM 3154 C CA . SER B 1 2 ? -50.875 7.516 -54.594 1 21.92 2 SER B CA 1
ATOM 3155 C C . SER B 1 2 ? -50.125 6.711 -53.562 1 21.92 2 SER B C 1
ATOM 3157 O O . SER B 1 2 ? -49.5 5.699 -53.875 1 21.92 2 SER B O 1
ATOM 3159 N N . LEU B 1 3 ? -49.469 7.379 -52.531 1 23.08 3 LEU B N 1
ATOM 3160 C CA . LEU B 1 3 ? -48.375 7.031 -51.656 1 23.08 3 LEU B CA 1
ATOM 3161 C C . LEU B 1 3 ? -48.781 5.91 -50.688 1 23.08 3 LEU B C 1
ATOM 3163 O O . LEU B 1 3 ? -49.781 6.027 -49.969 1 23.08 3 LEU B O 1
ATOM 3167 N N . LEU B 1 4 ? -48.5 4.609 -51 1 20.7 4 LEU B N 1
ATOM 3168 C CA . LEU B 1 4 ? -48.938 3.275 -50.594 1 20.7 4 LEU B CA 1
ATOM 3169 C C . LEU B 1 4 ? -48.719 3.076 -49.094 1 20.7 4 LEU B C 1
ATOM 3171 O O . LEU B 1 4 ? -47.594 3.186 -48.625 1 20.7 4 LEU B O 1
ATOM 3175 N N . ARG B 1 5 ? -49.688 3.375 -48.188 1 20.55 5 ARG B N 1
ATOM 3176 C CA . ARG B 1 5 ? -49.906 3.492 -46.75 1 20.55 5 ARG B CA 1
ATOM 3177 C C . ARG B 1 5 ? -49.656 2.156 -46.062 1 20.55 5 ARG B C 1
ATOM 3179 O O . ARG B 1 5 ? -50.531 1.274 -46.094 1 20.55 5 ARG B O 1
ATOM 3186 N N . LEU B 1 6 ? -48.438 1.472 -46.312 1 21.03 6 LEU B N 1
ATOM 3187 C CA . LEU B 1 6 ? -48.344 0.042 -46.031 1 21.03 6 LEU B CA 1
ATOM 3188 C C . LEU B 1 6 ? -48.75 -0.269 -44.594 1 21.03 6 LEU B C 1
ATOM 3190 O O . LEU B 1 6 ? -48.219 0.332 -43.656 1 21.03 6 LEU B O 1
ATOM 3194 N N . ALA B 1 7 ? -49.938 -0.772 -44.375 1 21.28 7 ALA B N 1
ATOM 3195 C CA . ALA B 1 7 ? -50.844 -1.072 -43.25 1 21.28 7 ALA B CA 1
ATOM 3196 C C . ALA B 1 7 ? -50.188 -2.037 -42.281 1 21.28 7 ALA B C 1
ATOM 3198 O O . ALA B 1 7 ? -49.938 -3.199 -42.594 1 21.28 7 ALA B O 1
ATOM 3199 N N . TRP B 1 8 ? -49.094 -1.683 -41.562 1 21.08 8 TRP B N 1
ATOM 3200 C CA . TRP B 1 8 ? -48.219 -2.535 -40.75 1 21.08 8 TRP B CA 1
ATOM 3201 C C . TRP B 1 8 ? -49.031 -3.232 -39.656 1 21.08 8 TRP B C 1
ATOM 3203 O O . TRP B 1 8 ? -49.625 -2.574 -38.812 1 21.08 8 TRP B O 1
ATOM 3213 N N . ARG B 1 9 ? -49.812 -4.25 -40.031 1 21.02 9 ARG B N 1
ATOM 3214 C CA . ARG B 1 9 ? -50.844 -4.91 -39.219 1 21.02 9 ARG B CA 1
ATOM 3215 C C . ARG B 1 9 ? -50.25 -5.445 -37.938 1 21.02 9 ARG B C 1
ATOM 3217 O O . ARG B 1 9 ? -49.156 -6.027 -37.938 1 21.02 9 ARG B O 1
ATOM 3224 N N . PRO B 1 10 ? -50.812 -5.246 -36.719 1 24 10 PRO B N 1
ATOM 3225 C CA . PRO B 1 10 ? -50.438 -5.328 -35.312 1 24 10 PRO B CA 1
ATOM 3226 C C . PRO B 1 10 ? -50.375 -6.77 -34.812 1 24 10 PRO B C 1
ATOM 3228 O O . PRO B 1 10 ? -51.344 -7.52 -34.938 1 24 10 PRO B O 1
ATOM 3231 N N . PRO B 1 11 ? -49.312 -7.598 -35.156 1 22.3 11 PRO B N 1
ATOM 3232 C CA . PRO B 1 11 ? -49.531 -9.047 -35.062 1 22.3 11 PRO B CA 1
ATOM 3233 C C . PRO B 1 11 ? -50.188 -9.484 -33.781 1 22.3 11 PRO B C 1
ATOM 3235 O O . PRO B 1 11 ? -50.188 -8.734 -32.781 1 22.3 11 PRO B O 1
ATOM 3238 N N . ARG B 1 12 ? -50.906 -10.57 -33.812 1 21.16 12 ARG B N 1
ATOM 3239 C CA . ARG B 1 12 ? -51.875 -11.328 -33.031 1 21.16 12 ARG B CA 1
ATOM 3240 C C . ARG B 1 12 ? -51.344 -11.609 -31.625 1 21.16 12 ARG B C 1
ATOM 3242 O O . ARG B 1 12 ? -50.125 -11.695 -31.422 1 21.16 12 ARG B O 1
ATOM 3249 N N . SER B 1 13 ? -52.125 -11.484 -30.562 1 20.53 13 SER B N 1
ATOM 3250 C CA . SER B 1 13 ? -52.156 -11.422 -29.109 1 20.53 13 SER B CA 1
ATOM 3251 C C . SER B 1 13 ? -51.781 -12.773 -28.484 1 20.53 13 SER B C 1
ATOM 3253 O O . SER B 1 13 ? -52.438 -13.773 -28.734 1 20.53 13 SER B O 1
ATOM 3255 N N . ALA B 1 14 ? -50.531 -13.234 -28.562 1 21.11 14 ALA B N 1
ATOM 3256 C CA . ALA B 1 14 ? -50.125 -14.594 -28.234 1 21.11 14 ALA B CA 1
ATOM 3257 C C . ALA B 1 14 ? -50.781 -15.078 -26.953 1 21.11 14 ALA B C 1
ATOM 3259 O O . ALA B 1 14 ? -50.875 -14.328 -25.969 1 21.11 14 ALA B O 1
ATOM 3260 N N . SER B 1 15 ? -51.562 -16.125 -26.922 1 20.34 15 SER B N 1
ATOM 3261 C CA . SER B 1 15 ? -52.438 -16.875 -26.062 1 20.34 15 SER B CA 1
ATOM 3262 C C . SER B 1 15 ? -51.781 -17.203 -24.719 1 20.34 15 SER B C 1
ATOM 3264 O O . SER B 1 15 ? -50.562 -17.172 -24.609 1 20.34 15 SER B O 1
ATOM 3266 N N . GLY B 1 16 ? -52.562 -17.484 -23.594 1 22.38 16 GLY B N 1
ATOM 3267 C CA . GLY B 1 16 ? -52.656 -17.469 -22.141 1 22.38 16 GLY B CA 1
ATOM 3268 C C . GLY B 1 16 ? -51.875 -18.578 -21.469 1 22.38 16 GLY B C 1
ATOM 3269 O O . GLY B 1 16 ? -52.094 -18.859 -20.297 1 22.38 16 GLY B O 1
ATOM 3270 N N . CYS B 1 17 ? -50.906 -19.266 -22.172 1 19.92 17 CYS B N 1
ATOM 3271 C CA . CYS B 1 17 ? -50.594 -20.625 -21.734 1 19.92 17 CYS B CA 1
ATOM 3272 C C . CYS B 1 17 ? -50.312 -20.656 -20.234 1 19.92 17 CYS B C 1
ATOM 3274 O O . CYS B 1 17 ? -49.594 -19.812 -19.719 1 19.92 17 CYS B O 1
ATOM 3276 N N . ASP B 1 18 ? -51.125 -21.453 -19.469 1 22.14 18 ASP B N 1
ATOM 3277 C CA . ASP B 1 18 ? -51.531 -21.797 -18.109 1 22.14 18 ASP B CA 1
ATOM 3278 C C . ASP B 1 18 ? -50.312 -22.312 -17.312 1 22.14 18 ASP B C 1
ATOM 3280 O O . ASP B 1 18 ? -50.5 -22.859 -16.219 1 22.14 18 ASP B O 1
ATOM 3284 N N . CYS B 1 19 ? -49.188 -22.375 -17.984 1 21 19 CYS B N 1
ATOM 3285 C CA . CYS B 1 19 ? -48.219 -23.312 -17.391 1 21 19 CYS B CA 1
ATOM 3286 C C . CYS B 1 19 ? -47.938 -22.953 -15.93 1 21 19 CYS B C 1
ATOM 3288 O O . CYS B 1 19 ? -47.125 -22.078 -15.648 1 21 19 CYS B O 1
ATOM 3290 N N . GLU B 1 20 ? -49 -22.859 -15.141 1 22.91 20 GLU B N 1
ATOM 3291 C CA . GLU B 1 20 ? -49.094 -22.469 -13.734 1 22.91 20 GLU B CA 1
ATOM 3292 C C . GLU B 1 20 ? -48.25 -23.359 -12.852 1 22.91 20 GLU B C 1
ATOM 3294 O O . GLU B 1 20 ? -48.125 -23.141 -11.648 1 22.91 20 GLU B O 1
ATOM 3299 N N . GLU B 1 21 ? -48.031 -24.625 -13.383 1 21.33 21 GLU B N 1
ATOM 3300 C CA . GLU B 1 21 ? -48 -25.625 -12.336 1 21.33 21 GLU B CA 1
ATOM 3301 C C . GLU B 1 21 ? -47 -25.266 -11.242 1 21.33 21 GLU B C 1
ATOM 3303 O O . GLU B 1 21 ? -46.125 -24.406 -11.438 1 21.33 21 GLU B O 1
ATOM 3308 N N . THR B 1 22 ? -46.5 -26.469 -10.453 1 21.08 22 THR B N 1
ATOM 3309 C CA . THR B 1 22 ? -46.219 -26.938 -9.094 1 21.08 22 THR B CA 1
ATOM 3310 C C . THR B 1 22 ? -44.812 -26.531 -8.648 1 21.08 22 THR B C 1
ATOM 3312 O O . THR B 1 22 ? -43.844 -27.219 -8.953 1 21.08 22 THR B O 1
ATOM 3315 N N . LEU B 1 23 ? -44.344 -25.5 -9.148 1 22.19 23 LEU B N 1
ATOM 3316 C CA . LEU B 1 23 ? -42.969 -25.125 -8.906 1 22.19 23 LEU B CA 1
ATOM 3317 C C . LEU B 1 23 ? -42.688 -25.062 -7.406 1 22.19 23 LEU B C 1
ATOM 3319 O O . LEU B 1 23 ? -41.75 -24.359 -6.977 1 22.19 23 LEU B O 1
ATOM 3323 N N . GLU B 1 24 ? -43.625 -25.656 -6.656 1 21.52 24 GLU B N 1
ATOM 3324 C CA . GLU B 1 24 ? -43.656 -25.359 -5.227 1 21.52 24 GLU B CA 1
ATOM 3325 C C . GLU B 1 24 ? -42.312 -25.688 -4.586 1 21.52 24 GLU B C 1
ATOM 3327 O O . GLU B 1 24 ? -41.781 -24.891 -3.812 1 21.52 24 GLU B O 1
ATOM 3332 N N . ASN B 1 25 ? -42.062 -27.016 -4.441 1 21.59 25 ASN B N 1
ATOM 3333 C CA . ASN B 1 25 ? -41.562 -27.641 -3.223 1 21.59 25 ASN B CA 1
ATOM 3334 C C . ASN B 1 25 ? -40.062 -27.484 -3.096 1 21.59 25 ASN B C 1
ATOM 3336 O O . ASN B 1 25 ? -39.438 -28.125 -2.238 1 21.59 25 ASN B O 1
ATOM 3340 N N . VAL B 1 26 ? -39.438 -27.469 -4.215 1 22.75 26 VAL B N 1
ATOM 3341 C CA . VAL B 1 26 ? -38.062 -27.906 -4.012 1 22.75 26 VAL B CA 1
ATOM 3342 C C . VAL B 1 26 ? -37.344 -26.906 -3.111 1 22.75 26 VAL B C 1
ATOM 3344 O O . VAL B 1 26 ? -36.781 -25.906 -3.59 1 22.75 26 VAL B O 1
ATOM 3347 N N . HIS B 1 27 ? -38.062 -26.297 -2.109 1 20.62 27 HIS B N 1
ATOM 3348 C CA . HIS B 1 27 ? -37.531 -25.234 -1.277 1 20.62 27 HIS B CA 1
ATOM 3349 C C . HIS B 1 27 ? -36.156 -25.594 -0.718 1 20.62 27 HIS B C 1
ATOM 3351 O O . HIS B 1 27 ? -35.188 -24.844 -0.862 1 20.62 27 HIS B O 1
ATOM 3357 N N . ARG B 1 28 ? -36.125 -26.172 0.598 1 21.8 28 ARG B N 1
ATOM 3358 C CA . ARG B 1 28 ? -35.438 -25.828 1.839 1 21.8 28 ARG B CA 1
ATOM 3359 C C . ARG B 1 28 ? -34.156 -26.625 1.988 1 21.8 28 ARG B C 1
ATOM 3361 O O . ARG B 1 28 ? -33.594 -26.719 3.086 1 21.8 28 ARG B O 1
ATOM 3368 N N . LYS B 1 29 ? -33.938 -27.609 1.192 1 27.72 29 LYS B N 1
ATOM 3369 C CA . LYS B 1 29 ? -32.969 -28.391 1.985 1 27.72 29 LYS B CA 1
ATOM 3370 C C . LYS B 1 29 ? -31.734 -27.562 2.334 1 27.72 29 LYS B C 1
ATOM 3372 O O . LYS B 1 29 ? -31.016 -27.109 1.444 1 27.72 29 LYS B O 1
ATOM 3377 N N . GLY B 1 30 ? -31.75 -26.938 3.471 1 22.89 30 GLY B N 1
ATOM 3378 C CA . GLY B 1 30 ? -30.828 -26.078 4.207 1 22.89 30 GLY B CA 1
ATOM 3379 C C . GLY B 1 30 ? -29.438 -26.656 4.316 1 22.89 30 GLY B C 1
ATOM 3380 O O . GLY B 1 30 ? -29.266 -27.859 4.535 1 22.89 30 GLY B O 1
ATOM 3381 N N . PHE B 1 31 ? -28.578 -26.312 3.432 1 24.61 31 PHE B N 1
ATOM 3382 C CA . PHE B 1 31 ? -27.172 -26.641 3.678 1 24.61 31 PHE B CA 1
ATOM 3383 C C . PHE B 1 31 ? -26.891 -26.703 5.172 1 24.61 31 PHE B C 1
ATOM 3385 O O . PHE B 1 31 ? -27.297 -25.828 5.93 1 24.61 31 PHE B O 1
ATOM 3392 N N . SER B 1 32 ? -26.969 -27.797 5.73 1 25.23 32 SER B N 1
ATOM 3393 C CA . SER B 1 32 ? -26.641 -28.031 7.129 1 25.23 32 SER B CA 1
ATOM 3394 C C . SER B 1 32 ? -25.438 -27.188 7.559 1 25.23 32 SER B C 1
ATOM 3396 O O . SER B 1 32 ? -24.406 -27.172 6.879 1 25.23 32 SER B O 1
ATOM 3398 N N . SER B 1 33 ? -25.594 -26.078 8.289 1 28.05 33 SER B N 1
ATOM 3399 C CA . SER B 1 33 ? -24.844 -25.172 9.156 1 28.05 33 SER B CA 1
ATOM 3400 C C . SER B 1 33 ? -23.812 -25.922 9.977 1 28.05 33 SER B C 1
ATOM 3402 O O . SER B 1 33 ? -24.094 -26.375 11.086 1 28.05 33 SER B O 1
ATOM 3404 N N . ASP B 1 34 ? -23.281 -26.906 9.625 1 28.62 34 ASP B N 1
ATOM 3405 C CA . ASP B 1 34 ? -22.328 -27.453 10.594 1 28.62 34 ASP B CA 1
ATOM 3406 C C . ASP B 1 34 ? -21.547 -26.344 11.281 1 28.62 34 ASP B C 1
ATOM 3408 O O . ASP B 1 34 ? -21.266 -25.312 10.68 1 28.62 34 ASP B O 1
ATOM 3412 N N . ALA B 1 35 ? -21.281 -26.375 12.75 1 28.48 35 ALA B N 1
ATOM 3413 C CA . ALA B 1 35 ? -21 -25.547 13.914 1 28.48 35 ALA B CA 1
ATOM 3414 C C . ALA B 1 35 ? -19.672 -24.797 13.742 1 28.48 35 ALA B C 1
ATOM 3416 O O . ALA B 1 35 ? -18.609 -25.328 14.031 1 28.48 35 ALA B O 1
ATOM 3417 N N . ILE B 1 36 ? -19.172 -24.531 12.656 1 33.66 36 ILE B N 1
ATOM 3418 C CA . ILE B 1 36 ? -18.141 -23.547 12.977 1 33.66 36 ILE B CA 1
ATOM 3419 C C . ILE B 1 36 ? -18.625 -22.625 14.078 1 33.66 36 ILE B C 1
ATOM 3421 O O . ILE B 1 36 ? -19.625 -21.906 13.906 1 33.66 36 ILE B O 1
ATOM 3425 N N . GLU B 1 37 ? -18.641 -23.047 15.328 1 33.62 37 GLU B N 1
ATOM 3426 C CA . GLU B 1 37 ? -18.953 -22.297 16.547 1 33.62 37 GLU B CA 1
ATOM 3427 C C . GLU B 1 37 ? -18.672 -20.812 16.359 1 33.62 37 GLU B C 1
ATOM 3429 O O . GLU B 1 37 ? -17.531 -20.406 16.125 1 33.62 37 GLU B O 1
ATOM 3434 N N . ASN B 1 38 ? -19.406 -20.094 15.641 1 37.72 38 ASN B N 1
ATOM 3435 C CA . ASN B 1 38 ? -19.672 -18.656 15.633 1 37.72 38 ASN B CA 1
ATOM 3436 C C . ASN B 1 38 ? -19.5 -18.031 17.016 1 37.72 38 ASN B C 1
ATOM 3438 O O . ASN B 1 38 ? -20.438 -18.016 17.812 1 37.72 38 ASN B O 1
ATOM 3442 N N . ASP B 1 39 ? -18.562 -18.312 17.734 1 40.91 39 ASP B N 1
ATOM 3443 C CA . ASP B 1 39 ? -18.438 -17.516 18.953 1 40.91 39 ASP B CA 1
ATOM 3444 C C . ASP B 1 39 ? -18.688 -16.031 18.672 1 40.91 39 ASP B C 1
ATOM 3446 O O . ASP B 1 39 ? -17.75 -15.273 18.438 1 40.91 39 ASP B O 1
ATOM 3450 N N . PHE B 1 40 ? -19.75 -15.742 18 1 46.34 40 PHE B N 1
ATOM 3451 C CA . PHE B 1 40 ? -20.25 -14.375 17.875 1 46.34 40 PHE B CA 1
ATOM 3452 C C . PHE B 1 40 ? -20.25 -13.672 19.219 1 46.34 40 PHE B C 1
ATOM 3454 O O . PHE B 1 40 ? -20.938 -14.109 20.156 1 46.34 40 PHE B O 1
ATOM 3461 N N . LYS B 1 41 ? -19.297 -13.148 19.594 1 51.34 41 LYS B N 1
ATOM 3462 C CA . LYS B 1 41 ? -19.469 -12.266 20.75 1 51.34 41 LYS B CA 1
ATOM 3463 C C . LYS B 1 41 ? -20.312 -11.047 20.375 1 51.34 41 LYS B C 1
ATOM 3465 O O . LYS B 1 41 ? -20 -10.344 19.422 1 51.34 41 LYS B O 1
ATOM 3470 N N . PRO B 1 42 ? -21.656 -11.07 20.734 1 51.47 42 PRO B N 1
ATOM 3471 C CA . PRO B 1 42 ? -22.578 -9.961 20.453 1 51.47 42 PRO B CA 1
ATOM 3472 C C . PRO B 1 42 ? -21.844 -8.625 20.297 1 51.47 42 PRO B C 1
ATOM 3474 O O . PRO B 1 42 ? -22.297 -7.75 19.562 1 51.47 42 PRO B O 1
ATOM 3477 N N . ASN B 1 43 ? -20.719 -8.438 20.844 1 63.72 43 ASN B N 1
ATOM 3478 C CA . ASN B 1 43 ? -20.109 -7.117 20.906 1 63.72 43 ASN B CA 1
ATOM 3479 C C . ASN B 1 43 ? -19.016 -6.941 19.844 1 63.72 43 ASN B C 1
ATOM 3481 O O . ASN B 1 43 ? -18.328 -5.922 19.828 1 63.72 43 ASN B O 1
ATOM 3485 N N . GLU B 1 44 ? -19.172 -7.875 18.812 1 81.56 44 GLU B N 1
ATOM 3486 C CA . GLU B 1 44 ? -18.078 -7.73 17.859 1 81.56 44 GLU B CA 1
ATOM 3487 C C . GLU B 1 44 ? -18.531 -7.02 16.594 1 81.56 44 GLU B C 1
ATOM 3489 O O . GLU B 1 44 ? -19.609 -7.312 16.062 1 81.56 44 GLU B O 1
ATOM 3494 N N . GLU B 1 45 ? -17.859 -5.98 16.094 1 91.06 45 GLU B N 1
ATOM 3495 C CA . GLU B 1 45 ? -18.156 -5.25 14.867 1 91.06 45 GLU B CA 1
ATOM 3496 C C . GLU B 1 45 ? -18.062 -6.164 13.648 1 91.06 45 GLU B C 1
ATOM 3498 O O . GLU B 1 45 ? -17.062 -6.855 13.461 1 91.06 45 GLU B O 1
ATOM 3503 N N . PRO B 1 46 ? -19.109 -6.238 12.875 1 91.5 46 PRO B N 1
ATOM 3504 C CA . PRO B 1 46 ? -19.094 -7.082 11.68 1 91.5 46 PRO B CA 1
ATOM 3505 C C . PRO B 1 46 ? -17.844 -6.871 10.82 1 91.5 46 PRO B C 1
ATOM 3507 O O . PRO B 1 46 ? -17.297 -7.832 10.281 1 91.5 46 PRO B O 1
ATOM 3510 N N . LEU B 1 47 ? -17.406 -5.676 10.727 1 94.12 47 LEU B N 1
ATOM 3511 C CA . LEU B 1 47 ? -16.25 -5.336 9.906 1 94.12 47 LEU B CA 1
ATOM 3512 C C . LEU B 1 47 ? -14.992 -6.023 10.43 1 94.12 47 LEU B C 1
ATOM 3514 O O . LEU B 1 47 ? -14 -6.156 9.703 1 94.12 47 LEU B O 1
ATOM 3518 N N . LEU B 1 48 ? -15.031 -6.449 11.68 1 95.06 48 LEU B N 1
ATOM 3519 C CA . LEU B 1 48 ? -13.844 -6.973 12.344 1 95.06 48 LEU B CA 1
ATOM 3520 C C . LEU B 1 48 ? -13.93 -8.484 12.5 1 95.06 48 LEU B C 1
ATOM 3522 O O . LEU B 1 48 ? -12.969 -9.125 12.93 1 95.06 48 LEU B O 1
ATOM 3526 N N . ARG B 1 49 ? -15.055 -9.047 12.148 1 92.12 49 ARG B N 1
ATOM 3527 C CA . ARG B 1 49 ? -15.258 -10.484 12.32 1 92.12 49 ARG B CA 1
ATOM 3528 C C . ARG B 1 49 ? -14.32 -11.281 11.414 1 92.12 49 ARG B C 1
ATOM 3530 O O . ARG B 1 49 ? -14.117 -10.914 10.25 1 92.12 49 ARG B O 1
ATOM 3537 N N . LYS B 1 50 ? -13.758 -12.312 12.016 1 89.25 50 LYS B N 1
ATOM 3538 C CA . LYS B 1 50 ? -12.891 -13.18 11.227 1 89.25 50 LYS B CA 1
ATOM 3539 C C . LYS B 1 50 ? -13.578 -13.617 9.938 1 89.25 50 LYS B C 1
ATOM 3541 O O . LYS B 1 50 ? -14.742 -14.039 9.961 1 89.25 50 LYS B O 1
ATOM 3546 N N . ASN B 1 51 ? -12.898 -13.438 8.844 1 86.88 51 ASN B N 1
ATOM 3547 C CA . ASN B 1 51 ? -13.391 -13.734 7.504 1 86.88 51 ASN B CA 1
ATOM 3548 C C . ASN B 1 51 ? -12.445 -14.656 6.75 1 86.88 51 ASN B C 1
ATOM 3550 O O . ASN B 1 51 ? -11.43 -14.203 6.203 1 86.88 51 ASN B O 1
ATOM 3554 N N . PRO B 1 52 ? -12.781 -15.914 6.727 1 82.12 52 PRO B N 1
ATOM 3555 C CA . PRO B 1 52 ? -11.898 -16.844 6.02 1 82.12 52 PRO B CA 1
ATOM 3556 C C . PRO B 1 52 ? -11.758 -16.516 4.535 1 82.12 52 PRO B C 1
ATOM 3558 O O . PRO B 1 52 ? -10.82 -16.969 3.881 1 82.12 52 PRO B O 1
ATOM 3561 N N . ARG B 1 53 ? -12.617 -15.75 4.012 1 83 53 ARG B N 1
ATOM 3562 C CA . ARG B 1 53 ? -12.609 -15.422 2.592 1 83 53 ARG B CA 1
ATOM 3563 C C . ARG B 1 53 ? -11.938 -14.07 2.35 1 83 53 ARG B C 1
ATOM 3565 O O . ARG B 1 53 ? -12.086 -13.484 1.276 1 83 53 ARG B O 1
ATOM 3572 N N . ARG B 1 54 ? -11.211 -13.648 3.324 1 83.06 54 ARG B N 1
ATOM 3573 C CA . ARG B 1 54 ? -10.672 -12.297 3.24 1 83.06 54 ARG B CA 1
ATOM 3574 C C . ARG B 1 54 ? -9.523 -12.227 2.236 1 83.06 54 ARG B C 1
ATOM 3576 O O . ARG B 1 54 ? -9.047 -11.141 1.907 1 83.06 54 ARG B O 1
ATOM 3583 N N . PHE B 1 55 ? -9.172 -13.352 1.705 1 83.94 55 PHE B N 1
ATOM 3584 C CA . PHE B 1 55 ? -8.016 -13.383 0.811 1 83.94 55 PHE B CA 1
ATOM 3585 C C . PHE B 1 55 ? -8.461 -13.234 -0.641 1 83.94 55 PHE B C 1
ATOM 3587 O O . PHE B 1 55 ? -7.625 -13.047 -1.53 1 83.94 55 PHE B O 1
ATOM 3594 N N . VAL B 1 56 ? -9.75 -13.344 -0.819 1 89.25 56 VAL B N 1
ATOM 3595 C CA . VAL B 1 56 ? -10.289 -13.211 -2.166 1 89.25 56 VAL B CA 1
ATOM 3596 C C . VAL B 1 56 ? -11.227 -12.008 -2.229 1 89.25 56 VAL B C 1
ATOM 3598 O O . VAL B 1 56 ? -11.992 -11.758 -1.298 1 89.25 56 VAL B O 1
ATOM 3601 N N . ILE B 1 57 ? -11.203 -11.297 -3.326 1 92.06 57 ILE B N 1
ATOM 3602 C CA . ILE B 1 57 ? -11.898 -10.016 -3.383 1 92.06 57 ILE B CA 1
ATOM 3603 C C . ILE B 1 57 ? -13.344 -10.227 -3.824 1 92.06 57 ILE B C 1
ATOM 3605 O O . ILE B 1 57 ? -14.266 -9.648 -3.248 1 92.06 57 ILE B O 1
ATOM 3609 N N . PHE B 1 58 ? -13.523 -11.078 -4.824 1 91.38 58 PHE B N 1
ATOM 3610 C CA . PHE B 1 58 ? -14.875 -11.273 -5.328 1 91.38 58 PHE B CA 1
ATOM 3611 C C . PHE B 1 58 ? -15.531 -12.484 -4.672 1 91.38 58 PHE B C 1
ATOM 3613 O O . PHE B 1 58 ? -14.852 -13.453 -4.336 1 91.38 58 PHE B O 1
ATOM 3620 N N . PRO B 1 59 ? -16.844 -12.445 -4.488 1 91.81 59 PRO B N 1
ATOM 3621 C CA . PRO B 1 59 ? -17.766 -11.367 -4.875 1 91.81 59 PRO B CA 1
ATOM 3622 C C . PRO B 1 59 ? -17.734 -10.188 -3.908 1 91.81 59 PRO B C 1
ATOM 3624 O O . PRO B 1 59 ? -17.516 -10.375 -2.705 1 91.81 59 PRO B O 1
ATOM 3627 N N . LEU B 1 60 ? -18 -9.062 -4.469 1 93.69 60 LEU B N 1
ATOM 3628 C CA . LEU B 1 60 ? -18.016 -7.859 -3.643 1 93.69 60 LEU B CA 1
ATOM 3629 C C . LEU B 1 60 ? -19.234 -7.855 -2.727 1 93.69 60 LEU B C 1
ATOM 3631 O O . LEU B 1 60 ? -20.344 -8.219 -3.148 1 93.69 60 LEU B O 1
ATOM 3635 N N . GLN B 1 61 ? -19.016 -7.465 -1.535 1 94.25 61 GLN B N 1
ATOM 3636 C CA . GLN B 1 61 ? -20.109 -7.383 -0.558 1 94.25 61 GLN B CA 1
ATOM 3637 C C . GLN B 1 61 ? -20.422 -5.934 -0.212 1 94.25 61 GLN B C 1
ATOM 3639 O O . GLN B 1 61 ? -21.547 -5.617 0.179 1 94.25 61 GLN B O 1
ATOM 3644 N N . TYR B 1 62 ? -19.5 -5.027 -0.323 1 96.38 62 TYR B N 1
ATOM 3645 C CA . TYR B 1 62 ? -19.641 -3.619 0.021 1 96.38 62 TYR B CA 1
ATOM 3646 C C . TYR B 1 62 ? -19.281 -2.73 -1.163 1 96.38 62 TYR B C 1
ATOM 3648 O O . TYR B 1 62 ? -18.219 -2.094 -1.171 1 96.38 62 TYR B O 1
ATOM 3656 N N . PRO B 1 63 ? -20.203 -2.512 -2.055 1 96.56 63 PRO B N 1
ATOM 3657 C CA . PRO B 1 63 ? -19.906 -1.796 -3.299 1 96.56 63 PRO B CA 1
ATOM 3658 C C . PRO B 1 63 ? -19.484 -0.346 -3.061 1 96.56 63 PRO B C 1
ATOM 3660 O O . PRO B 1 63 ? -18.688 0.203 -3.818 1 96.56 63 PRO B O 1
ATOM 3663 N N . ASP B 1 64 ? -20.062 0.309 -2.059 1 96.88 64 ASP B N 1
ATOM 3664 C CA . ASP B 1 64 ? -19.688 1.695 -1.796 1 96.88 64 ASP B CA 1
ATOM 3665 C C . ASP B 1 64 ? -18.25 1.788 -1.291 1 96.88 64 ASP B C 1
ATOM 3667 O O . ASP B 1 64 ? -17.516 2.715 -1.647 1 96.88 64 ASP B O 1
ATOM 3671 N N . ILE B 1 65 ? -17.812 0.819 -0.467 1 98 65 ILE B N 1
ATOM 3672 C CA . ILE B 1 65 ? -16.422 0.77 -0.02 1 98 65 ILE B CA 1
ATOM 3673 C C . ILE B 1 65 ? -15.516 0.499 -1.211 1 98 65 ILE B C 1
ATOM 3675 O O . ILE B 1 65 ? -14.453 1.115 -1.341 1 98 65 ILE B O 1
ATOM 3679 N N . TRP B 1 66 ? -15.922 -0.357 -2.055 1 97.69 66 TRP B N 1
ATOM 3680 C CA . TRP B 1 66 ? -15.156 -0.655 -3.262 1 97.69 66 TRP B CA 1
ATOM 3681 C C . TRP B 1 66 ? -15.023 0.583 -4.141 1 97.69 66 TRP B C 1
ATOM 3683 O O . TRP B 1 66 ? -13.945 0.848 -4.691 1 97.69 66 TRP B O 1
ATOM 3693 N N . ASN B 1 67 ? -16.094 1.313 -4.277 1 96.81 67 ASN B N 1
ATOM 3694 C CA . ASN B 1 67 ? -16.062 2.541 -5.066 1 96.81 67 ASN B CA 1
ATOM 3695 C C . ASN B 1 67 ? -15.047 3.533 -4.52 1 96.81 67 ASN B C 1
ATOM 3697 O O . ASN B 1 67 ? -14.406 4.254 -5.285 1 96.81 6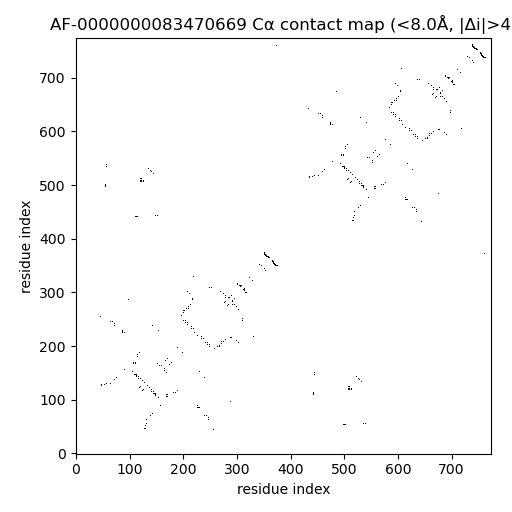7 ASN B O 1
ATOM 3701 N N . MET B 1 68 ? -14.945 3.578 -3.229 1 97.81 68 MET B N 1
ATOM 3702 C CA . MET B 1 68 ? -13.938 4.441 -2.621 1 97.81 68 MET B CA 1
ATOM 3703 C C . MET B 1 68 ? -12.531 3.98 -2.992 1 97.81 68 MET B C 1
ATOM 3705 O O . MET B 1 68 ? -11.648 4.805 -3.246 1 97.81 68 MET B O 1
ATOM 3709 N N . TYR B 1 69 ? -12.352 2.666 -3.012 1 98 69 TYR B N 1
ATOM 3710 C CA . TYR B 1 69 ? -11.07 2.115 -3.438 1 98 69 TYR B CA 1
ATOM 3711 C C . TYR B 1 69 ? -10.758 2.516 -4.875 1 98 69 TYR B C 1
ATOM 3713 O O . TYR B 1 69 ? -9.641 2.949 -5.176 1 98 69 TYR B O 1
ATOM 3721 N N . LYS B 1 70 ? -11.68 2.436 -5.688 1 95.75 70 LYS B N 1
ATOM 3722 C CA . LYS B 1 70 ? -11.477 2.773 -7.094 1 95.75 70 LYS B CA 1
ATOM 3723 C C . LYS B 1 70 ? -11.211 4.266 -7.266 1 95.75 70 LYS B C 1
ATOM 3725 O O . LYS B 1 70 ? -10.414 4.668 -8.117 1 95.75 70 LYS B O 1
ATOM 3730 N N . LYS B 1 71 ? -11.852 5.082 -6.488 1 94.31 71 LYS B N 1
ATOM 3731 C CA . LYS B 1 71 ? -11.562 6.512 -6.5 1 94.31 71 LYS B CA 1
ATOM 3732 C C . LYS B 1 71 ? -10.125 6.789 -6.094 1 94.31 71 LYS B C 1
ATOM 3734 O O . LYS B 1 71 ? -9.453 7.637 -6.691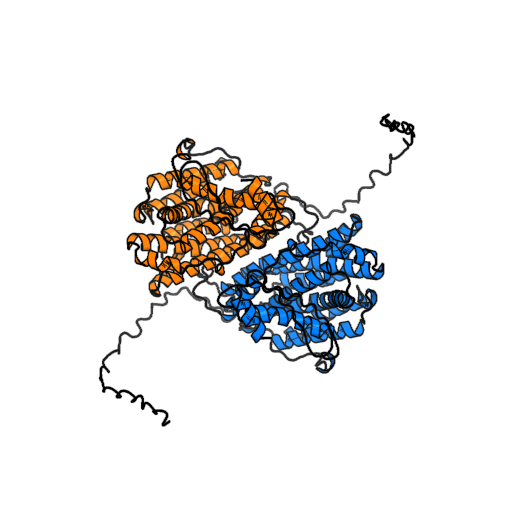 1 94.31 71 LYS B O 1
ATOM 3739 N N . ALA B 1 72 ? -9.68 6.117 -5.074 1 96.56 72 ALA B N 1
ATOM 3740 C CA . ALA B 1 72 ? -8.297 6.266 -4.625 1 96.56 72 ALA B CA 1
ATOM 3741 C C . ALA B 1 72 ? -7.32 5.855 -5.719 1 96.56 72 ALA B C 1
ATOM 3743 O O . ALA B 1 72 ? -6.348 6.562 -5.984 1 96.56 72 ALA B O 1
ATOM 3744 N N . GLN B 1 73 ? -7.613 4.734 -6.312 1 94.5 73 GLN B N 1
ATOM 3745 C CA . GLN B 1 73 ? -6.75 4.227 -7.371 1 94.5 73 GLN B CA 1
ATOM 3746 C C . GLN B 1 73 ? -6.652 5.223 -8.523 1 94.5 73 GLN B C 1
ATOM 3748 O O . GLN B 1 73 ? -5.574 5.43 -9.086 1 94.5 73 GLN B O 1
ATOM 3753 N N . ALA B 1 74 ? -7.719 5.832 -8.82 1 88.88 74 ALA B N 1
ATOM 3754 C CA . ALA B 1 74 ? -7.785 6.777 -9.93 1 88.88 74 ALA B CA 1
ATOM 3755 C C . ALA B 1 74 ? -7.039 8.07 -9.602 1 88.88 74 ALA B C 1
ATOM 3757 O O . ALA B 1 74 ? -6.707 8.852 -10.492 1 88.88 74 ALA B O 1
ATOM 3758 N N . SER B 1 75 ? -6.785 8.266 -8.359 1 89.81 75 SER B N 1
ATOM 3759 C CA . SER B 1 75 ? -6.145 9.5 -7.914 1 89.81 75 SER B CA 1
ATOM 3760 C C . SER B 1 75 ? -4.648 9.305 -7.711 1 89.81 75 SER B C 1
ATOM 3762 O O . SER B 1 75 ? -3.979 10.156 -7.125 1 89.81 75 SER B O 1
ATOM 3764 N N . PHE B 1 76 ? -4.109 8.234 -8.219 1 92.25 76 PHE B N 1
ATOM 3765 C CA . PHE B 1 76 ? -2.705 7.906 -8.008 1 92.25 76 PHE B CA 1
ATOM 3766 C C . PHE B 1 76 ? -1.805 8.977 -8.617 1 92.25 76 PHE B C 1
ATOM 3768 O O . PHE B 1 76 ? -2.086 9.492 -9.703 1 92.25 76 PHE B O 1
ATOM 3775 N N . TRP B 1 77 ? -0.783 9.375 -7.922 1 93.94 77 TRP B N 1
ATOM 3776 C CA . TRP B 1 77 ? 0.261 10.273 -8.398 1 93.94 77 TRP B CA 1
ATOM 3777 C C . TRP B 1 77 ? 1.597 9.961 -7.734 1 93.94 77 TRP B C 1
ATOM 3779 O O . TRP B 1 77 ? 1.657 9.172 -6.789 1 93.94 77 TRP B O 1
ATOM 3789 N N . THR B 1 78 ? 2.727 10.43 -8.258 1 94.25 78 THR B N 1
ATOM 3790 C CA . THR B 1 78 ? 4.062 10.266 -7.691 1 94.25 78 THR B CA 1
ATOM 3791 C C . THR B 1 78 ? 4.762 11.617 -7.559 1 94.25 78 THR B C 1
ATOM 3793 O O . THR B 1 78 ? 4.309 12.617 -8.125 1 94.25 78 THR B O 1
ATOM 3796 N N . ALA B 1 79 ? 5.773 11.664 -6.801 1 95.94 79 ALA B N 1
ATOM 3797 C CA . ALA B 1 79 ? 6.508 12.898 -6.547 1 95.94 79 ALA B CA 1
ATOM 3798 C C . ALA B 1 79 ? 7.105 13.461 -7.836 1 95.94 79 ALA B C 1
ATOM 3800 O O . ALA B 1 79 ? 7.254 14.672 -7.984 1 95.94 79 ALA B O 1
ATOM 3801 N N . GLU B 1 80 ? 7.355 12.617 -8.789 1 89.38 80 GLU B N 1
ATOM 3802 C CA . GLU B 1 80 ? 7.984 13.016 -10.039 1 89.38 80 GLU B CA 1
ATOM 3803 C C . GLU B 1 80 ? 7.055 13.891 -10.875 1 89.38 80 GLU B C 1
ATOM 3805 O O . GLU B 1 80 ? 7.5 14.594 -11.781 1 89.38 80 GLU B O 1
ATOM 3810 N N . GLU B 1 81 ? 5.836 13.859 -10.555 1 87.38 81 GLU B N 1
ATOM 3811 C CA . GLU B 1 81 ? 4.859 14.625 -11.32 1 87.38 81 GLU B CA 1
ATOM 3812 C C . GLU B 1 81 ? 4.852 16.094 -10.891 1 87.38 81 GLU B C 1
ATOM 3814 O O . GLU B 1 81 ? 4.246 16.938 -11.555 1 87.38 81 GLU B O 1
ATOM 3819 N N . VAL B 1 82 ? 5.551 16.453 -9.844 1 94.62 82 VAL B N 1
ATOM 3820 C CA . VAL B 1 82 ? 5.582 17.812 -9.32 1 94.62 82 VAL B CA 1
ATOM 3821 C C . VAL B 1 82 ? 6.891 18.5 -9.719 1 94.62 82 VAL B C 1
ATOM 3823 O O . VAL B 1 82 ? 7.969 18.062 -9.312 1 94.62 82 VAL B O 1
ATOM 3826 N N . ASP B 1 83 ? 6.777 19.562 -10.461 1 93 83 ASP B N 1
ATOM 3827 C CA . ASP B 1 83 ? 7.945 20.344 -10.852 1 93 83 ASP B CA 1
ATOM 3828 C C . ASP B 1 83 ? 8.258 21.406 -9.812 1 93 83 ASP B C 1
ATOM 3830 O O . ASP B 1 83 ? 7.488 22.359 -9.641 1 93 83 ASP B O 1
ATOM 3834 N N . LEU B 1 84 ? 9.398 21.312 -9.188 1 96.38 84 LEU B N 1
ATOM 3835 C CA . LEU B 1 84 ? 9.758 22.25 -8.125 1 96.38 84 LEU B CA 1
ATOM 3836 C C . LEU B 1 84 ? 10.719 23.312 -8.641 1 96.38 84 LEU B C 1
ATOM 3838 O O . LEU B 1 84 ? 11.078 24.234 -7.906 1 96.38 84 LEU B O 1
ATOM 3842 N N . SER B 1 85 ? 11.078 23.281 -9.875 1 93 85 SER B N 1
ATOM 3843 C CA . SER B 1 85 ? 12.078 24.188 -10.43 1 93 85 SER B CA 1
ATOM 3844 C C . SER B 1 85 ? 11.578 25.625 -10.406 1 93 85 SER B C 1
ATOM 3846 O O . SER B 1 85 ? 12.367 26.562 -10.195 1 93 85 SER B O 1
ATOM 3848 N N . LYS B 1 86 ? 10.391 25.828 -10.609 1 94.62 86 LYS B N 1
ATOM 3849 C CA . LYS B 1 86 ? 9.812 27.172 -10.68 1 94.62 86 LYS B CA 1
ATOM 3850 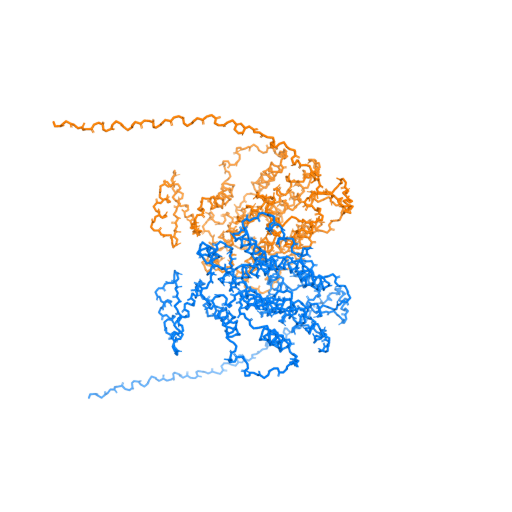C C . LYS B 1 86 ? 9.68 27.781 -9.297 1 94.62 86 LYS B C 1
ATOM 3852 O O . LYS B 1 86 ? 9.414 28.984 -9.164 1 94.62 86 LYS B O 1
ATOM 3857 N N . ASP B 1 87 ? 9.883 27.031 -8.219 1 97.75 87 ASP B N 1
ATOM 3858 C CA . ASP B 1 87 ? 9.719 27.531 -6.852 1 97.75 87 ASP B CA 1
ATOM 3859 C C . ASP B 1 87 ? 10.953 28.312 -6.406 1 97.75 87 ASP B C 1
ATOM 3861 O O . ASP B 1 87 ? 10.867 29.141 -5.492 1 97.75 87 ASP B O 1
ATOM 3865 N N . PHE B 1 88 ? 12.062 28.125 -7.031 1 95.81 88 PHE B N 1
ATOM 3866 C CA . PHE B 1 88 ? 13.32 28.672 -6.531 1 95.81 88 PHE B CA 1
ATOM 3867 C C . PHE B 1 88 ? 13.289 30.203 -6.547 1 95.81 88 PHE B C 1
ATOM 3869 O O . PHE B 1 88 ? 13.617 30.844 -5.547 1 95.81 88 PHE B O 1
ATOM 3876 N N . PRO B 1 89 ? 12.875 30.75 -7.645 1 96.69 89 PRO B N 1
ATOM 3877 C CA . PRO B 1 89 ? 12.805 32.219 -7.621 1 96.69 89 PRO B CA 1
ATOM 3878 C C . PRO B 1 89 ? 11.859 32.75 -6.547 1 96.69 89 PRO B C 1
ATOM 3880 O O . PRO B 1 89 ? 12.117 33.781 -5.957 1 96.69 89 PRO B O 1
ATOM 3883 N N . HIS B 1 90 ? 10.812 32.125 -6.34 1 97.38 90 HIS B N 1
ATOM 3884 C CA . HIS B 1 90 ? 9.867 32.531 -5.305 1 97.38 90 HIS B CA 1
ATOM 3885 C C . HIS B 1 90 ? 10.469 32.344 -3.914 1 97.38 90 HIS B C 1
ATOM 3887 O O . HIS B 1 90 ? 10.406 33.281 -3.09 1 97.38 90 HIS B O 1
ATOM 3893 N N . TRP B 1 91 ? 11.055 31.219 -3.641 1 97.81 91 TRP B N 1
ATOM 3894 C CA . TRP B 1 91 ? 11.648 30.906 -2.344 1 97.81 91 TRP B CA 1
ATOM 3895 C C . TRP B 1 91 ? 12.688 31.953 -1.956 1 97.81 91 TRP B C 1
ATOM 3897 O O . TRP B 1 91 ? 12.727 32.406 -0.811 1 97.81 91 TRP B O 1
ATOM 3907 N N . ASN B 1 92 ? 13.438 32.344 -2.932 1 96.5 92 ASN B N 1
ATOM 3908 C CA . ASN B 1 92 ? 14.516 33.312 -2.68 1 96.5 92 ASN B CA 1
ATOM 3909 C C . ASN B 1 92 ? 13.969 34.688 -2.346 1 96.5 92 ASN B C 1
ATOM 3911 O O . ASN B 1 92 ? 14.633 35.469 -1.658 1 96.5 92 ASN B O 1
ATOM 3915 N N . LYS B 1 93 ? 12.797 34.938 -2.756 1 96.69 93 LYS B N 1
ATOM 3916 C CA . LYS B 1 93 ? 12.211 36.25 -2.561 1 96.69 93 LYS B CA 1
ATOM 3917 C C . LYS B 1 93 ? 11.359 36.312 -1.299 1 96.69 93 LYS B C 1
ATOM 3919 O O . LYS B 1 93 ? 10.977 37.375 -0.836 1 96.69 93 LYS B O 1
ATOM 3924 N N . LEU B 1 94 ? 11.102 35.188 -0.722 1 97.5 94 LEU B N 1
ATOM 3925 C CA . LEU B 1 94 ? 10.289 35.156 0.487 1 97.5 94 LEU B CA 1
ATOM 3926 C C . LEU B 1 94 ? 11.016 35.812 1.659 1 97.5 94 LEU B C 1
ATOM 3928 O O . LEU B 1 94 ? 12.242 35.75 1.744 1 97.5 94 LEU B O 1
ATOM 3932 N N . LYS B 1 95 ? 10.211 36.406 2.537 1 96.56 95 LYS B N 1
ATOM 3933 C CA . LYS B 1 95 ? 10.758 36.906 3.791 1 96.56 95 LYS B CA 1
ATOM 3934 C C . LYS B 1 95 ? 11.203 35.781 4.707 1 96.56 95 LYS B C 1
ATOM 3936 O O . LYS B 1 95 ? 10.742 34.656 4.574 1 96.56 95 LYS B O 1
ATOM 3941 N N . SER B 1 96 ? 12.078 36.125 5.652 1 96.75 96 SER B N 1
ATOM 3942 C CA . SER B 1 96 ? 12.609 35.125 6.574 1 96.75 96 SER B CA 1
ATOM 3943 C C . SER B 1 96 ? 11.5 34.469 7.391 1 96.75 96 SER B C 1
ATOM 3945 O O . SER B 1 96 ? 11.539 33.281 7.668 1 96.75 96 SER B O 1
ATOM 3947 N N . GLU B 1 97 ? 10.5 35.281 7.785 1 96.56 97 GLU B N 1
ATOM 3948 C CA . GLU B 1 97 ? 9.383 34.75 8.57 1 96.56 97 GLU B CA 1
ATOM 3949 C C . GLU B 1 97 ? 8.547 33.781 7.75 1 96.56 97 GLU B C 1
ATOM 3951 O O . GLU B 1 97 ? 8.062 32.781 8.281 1 96.56 97 GLU B O 1
ATOM 3956 N N . GLU B 1 98 ? 8.422 34.031 6.461 1 97.5 98 GLU B N 1
ATOM 3957 C CA . GLU B 1 98 ? 7.66 33.156 5.586 1 97.5 98 GLU B CA 1
ATOM 3958 C C . GLU B 1 98 ? 8.391 31.828 5.375 1 97.5 98 GLU B C 1
ATOM 3960 O O . GLU B 1 98 ? 7.777 30.75 5.418 1 97.5 98 GLU B O 1
ATOM 3965 N N . LYS B 1 99 ? 9.695 31.938 5.176 1 97.75 99 LYS B N 1
ATOM 3966 C CA . LYS B 1 99 ? 10.508 30.734 5.035 1 97.75 99 LYS B CA 1
ATOM 3967 C C . LYS B 1 99 ? 10.445 29.875 6.297 1 97.75 99 LYS B C 1
ATOM 3969 O O . LYS B 1 99 ? 10.367 28.656 6.219 1 97.75 99 LYS B O 1
ATOM 3974 N N . TYR B 1 100 ? 10.523 30.594 7.414 1 96.5 100 TYR B N 1
ATOM 3975 C CA . TYR B 1 100 ? 10.43 29.906 8.695 1 96.5 100 TYR B CA 1
ATOM 3976 C C . TYR B 1 100 ? 9.109 29.141 8.82 1 96.5 100 TYR B C 1
ATOM 3978 O O . TYR B 1 100 ? 9.094 27.969 9.172 1 96.5 100 TYR B O 1
ATOM 3986 N N . PHE B 1 101 ? 8.039 29.781 8.508 1 97.5 101 PHE B N 1
ATOM 3987 C CA . PHE B 1 101 ? 6.711 29.188 8.609 1 97.5 101 PHE B CA 1
ATOM 3988 C C . PHE B 1 101 ? 6.602 27.969 7.699 1 97.5 101 PHE B C 1
ATOM 3990 O O . PHE B 1 101 ? 6.227 26.875 8.148 1 97.5 101 PHE B O 1
ATOM 3997 N N . ILE B 1 102 ? 6.988 28.125 6.438 1 97.94 102 ILE B N 1
ATOM 3998 C CA . ILE B 1 102 ? 6.848 27.062 5.445 1 97.94 102 ILE B CA 1
ATOM 3999 C C . ILE B 1 102 ? 7.715 25.859 5.84 1 97.94 102 ILE B C 1
ATOM 4001 O O . ILE B 1 102 ? 7.254 24.719 5.812 1 97.94 102 ILE B O 1
ATOM 4005 N N . SER B 1 103 ? 8.914 26.156 6.223 1 96.94 103 SER B N 1
ATOM 4006 C CA . SER B 1 103 ? 9.844 25.094 6.578 1 96.94 103 SER B CA 1
ATOM 4007 C C . SER B 1 103 ? 9.312 24.266 7.754 1 96.94 103 SER B C 1
ATOM 4009 O O . SER B 1 103 ? 9.414 23.047 7.754 1 96.94 103 SER B O 1
ATOM 4011 N N . HIS B 1 104 ? 8.719 24.891 8.703 1 95.12 104 HIS B N 1
ATOM 4012 C CA . HIS B 1 104 ? 8.242 24.203 9.891 1 95.12 104 HIS B CA 1
ATOM 4013 C C . HIS B 1 104 ? 6.941 23.453 9.602 1 95.12 104 HIS B C 1
ATOM 4015 O O . HIS B 1 104 ? 6.707 22.375 10.156 1 95.12 104 HIS B O 1
ATOM 4021 N N . VAL B 1 105 ? 6.105 23.984 8.758 1 96.44 105 VAL B N 1
ATOM 4022 C CA . VAL B 1 105 ? 4.914 23.266 8.312 1 96.44 105 VAL B CA 1
ATOM 4023 C C . VAL B 1 105 ? 5.316 22 7.555 1 96.44 105 VAL B C 1
ATOM 4025 O O . VAL B 1 105 ? 4.727 20.938 7.75 1 96.44 105 VAL B O 1
ATOM 4028 N N . LEU B 1 106 ? 6.332 22.156 6.703 1 96.75 106 LEU B N 1
ATOM 4029 C CA . LEU B 1 106 ? 6.812 21 5.93 1 96.75 106 LEU B CA 1
ATOM 4030 C C . LEU B 1 106 ? 7.402 19.938 6.848 1 96.75 106 LEU B C 1
ATOM 4032 O O . LEU B 1 106 ? 7.238 18.75 6.602 1 96.75 106 LEU B O 1
ATOM 4036 N N . ALA B 1 107 ? 8.047 20.359 7.871 1 93.56 107 ALA B N 1
ATOM 4037 C CA . ALA B 1 107 ? 8.609 19.422 8.844 1 93.56 107 ALA B CA 1
ATOM 4038 C C . ALA B 1 107 ? 7.504 18.625 9.539 1 93.56 107 ALA B C 1
ATOM 4040 O O . ALA B 1 107 ? 7.633 17.422 9.734 1 93.56 107 ALA B O 1
ATOM 4041 N N . PHE B 1 108 ? 6.492 19.312 9.906 1 93.5 108 PHE B N 1
ATOM 4042 C CA . PHE B 1 108 ? 5.324 18.672 10.5 1 93.5 108 PHE B CA 1
ATOM 4043 C C . PHE B 1 108 ? 4.719 17.656 9.531 1 93.5 108 PHE B C 1
ATOM 4045 O O . PHE B 1 108 ? 4.434 16.516 9.914 1 93.5 108 PHE B O 1
ATOM 4052 N N . PHE B 1 109 ? 4.516 18.062 8.25 1 94.31 109 PHE B N 1
ATOM 4053 C CA . PHE B 1 109 ? 3.945 17.172 7.242 1 94.31 109 PHE B CA 1
ATOM 4054 C C . PHE B 1 109 ? 4.797 15.93 7.07 1 94.31 109 PHE B C 1
ATOM 4056 O O . PHE B 1 109 ? 4.277 14.812 7.043 1 94.31 109 PHE B O 1
ATOM 4063 N N . ALA B 1 110 ? 6.059 16.094 6.992 1 90.75 110 ALA B N 1
ATOM 4064 C CA . ALA B 1 110 ? 6.988 15.008 6.691 1 90.75 110 ALA B CA 1
ATOM 4065 C C . ALA B 1 110 ? 6.957 13.938 7.785 1 90.75 110 ALA B C 1
ATOM 4067 O O . ALA B 1 110 ? 7.098 12.75 7.508 1 90.75 110 ALA B O 1
ATOM 4068 N N . ALA B 1 111 ? 6.691 14.305 8.969 1 87.62 111 ALA B N 1
ATOM 4069 C CA . ALA B 1 111 ? 6.684 13.375 10.094 1 87.62 111 ALA B CA 1
ATOM 4070 C C . ALA B 1 111 ? 5.305 12.742 10.273 1 87.62 111 ALA B C 1
ATOM 4072 O O . ALA B 1 111 ? 5.195 11.586 10.695 1 87.62 111 ALA B O 1
ATOM 4073 N N . SER B 1 112 ? 4.277 13.406 9.93 1 90.12 112 SER B N 1
ATOM 4074 C CA . SER B 1 112 ? 2.906 13.031 10.258 1 90.12 112 SER B CA 1
ATOM 4075 C C . SER B 1 112 ? 2.439 11.844 9.422 1 90.12 112 SER B C 1
ATOM 4077 O O . SER B 1 112 ? 1.801 10.93 9.938 1 90.12 112 SER B O 1
ATOM 4079 N N . ASP B 1 113 ? 2.824 11.828 8.188 1 91.12 113 ASP B N 1
ATOM 4080 C CA . ASP B 1 113 ? 2.338 10.781 7.297 1 91.12 113 ASP B CA 1
ATOM 4081 C C . ASP B 1 113 ? 2.955 9.43 7.656 1 91.12 113 ASP B C 1
ATOM 4083 O O . ASP B 1 113 ? 2.328 8.383 7.469 1 91.12 113 ASP B O 1
ATOM 4087 N N . GLY B 1 114 ? 4.145 9.461 8.211 1 89.44 114 GLY B N 1
ATOM 4088 C CA . GLY B 1 114 ? 4.719 8.242 8.742 1 89.44 114 GLY B CA 1
ATOM 4089 C C . GLY B 1 114 ? 3.934 7.664 9.898 1 89.44 114 GLY B C 1
ATOM 4090 O O . GLY B 1 114 ? 3.777 6.445 10.008 1 89.44 114 GLY B O 1
ATOM 4091 N N . ILE B 1 115 ? 3.387 8.516 10.711 1 90.38 115 ILE B N 1
ATOM 4092 C CA . ILE B 1 115 ? 2.602 8.094 11.867 1 90.38 115 ILE B CA 1
ATOM 4093 C C . ILE B 1 115 ? 1.267 7.52 11.398 1 90.38 115 ILE B C 1
ATOM 4095 O O . ILE B 1 115 ? 0.812 6.496 11.914 1 90.38 115 ILE B O 1
ATOM 4099 N N . VAL B 1 116 ? 0.702 8.195 10.438 1 93.5 116 VAL B N 1
ATOM 4100 C CA . VAL B 1 116 ? -0.546 7.691 9.875 1 93.5 116 VAL B CA 1
ATOM 4101 C C . VAL B 1 116 ? -0.333 6.289 9.312 1 93.5 116 VAL B C 1
ATOM 4103 O O . VAL B 1 116 ? -1.146 5.391 9.539 1 93.5 116 VAL B O 1
ATOM 4106 N N . ASN B 1 117 ? 0.731 6.137 8.625 1 93.38 117 ASN B N 1
ATOM 4107 C CA . ASN B 1 117 ? 1.036 4.852 8.008 1 93.38 117 ASN B CA 1
ATOM 4108 C C . ASN B 1 117 ? 1.243 3.762 9.055 1 93.38 117 ASN B C 1
ATOM 4110 O O . ASN B 1 117 ? 0.883 2.605 8.836 1 93.38 117 ASN B O 1
ATOM 4114 N N . GLU B 1 118 ? 1.787 4.113 10.141 1 90.94 118 GLU B N 1
ATOM 4115 C CA . GLU B 1 118 ? 1.934 3.162 11.242 1 90.94 118 GLU B CA 1
ATOM 4116 C C . GLU B 1 118 ? 0.576 2.645 11.703 1 90.94 118 GLU B C 1
ATOM 4118 O O . GLU B 1 118 ? 0.415 1.449 11.961 1 90.94 118 GLU B O 1
ATOM 4123 N N . ASN B 1 119 ? -0.306 3.514 11.844 1 94.12 119 ASN B N 1
ATOM 4124 C CA . ASN B 1 119 ? -1.658 3.145 12.25 1 94.12 119 ASN B CA 1
ATOM 4125 C C . ASN B 1 119 ? -2.316 2.219 11.234 1 94.12 119 ASN B C 1
ATOM 4127 O O . ASN B 1 119 ? -2.928 1.217 11.602 1 94.12 119 ASN B O 1
ATOM 4131 N N . LEU B 1 120 ? -2.162 2.562 9.984 1 96.62 120 LEU B N 1
ATOM 4132 C CA . LEU B 1 120 ? -2.779 1.782 8.914 1 96.62 120 LEU B CA 1
ATOM 4133 C C . LEU B 1 120 ? -2.217 0.365 8.883 1 96.62 120 LEU B C 1
ATOM 4135 O O . LEU B 1 120 ? -2.973 -0.606 8.82 1 96.62 120 LEU B O 1
ATOM 4139 N N . VAL B 1 121 ? -0.945 0.248 9 1 93.19 121 VAL B N 1
ATOM 4140 C CA . VAL B 1 121 ? -0.276 -1.041 8.852 1 93.19 121 VAL B CA 1
ATOM 4141 C C . VAL B 1 121 ? -0.452 -1.865 10.117 1 93.19 121 VAL B C 1
ATOM 4143 O O . VAL B 1 121 ? -0.815 -3.043 10.062 1 93.19 121 VAL B O 1
ATOM 4146 N N . ALA B 1 122 ? -0.32 -1.271 11.25 1 90.06 122 ALA B N 1
ATOM 4147 C CA . ALA B 1 122 ? -0.24 -2.012 12.508 1 90.06 122 ALA B CA 1
ATOM 4148 C C . ALA B 1 122 ? -1.631 -2.281 13.078 1 90.06 122 ALA B C 1
ATOM 4150 O O . ALA B 1 122 ? -1.823 -3.229 13.844 1 90.06 122 ALA B O 1
ATOM 4151 N N . ARG B 1 123 ? -2.578 -1.479 12.648 1 94 123 ARG B N 1
ATOM 4152 C CA . ARG B 1 123 ? -3.865 -1.608 13.32 1 94 123 ARG B CA 1
ATOM 4153 C C . ARG B 1 123 ? -4.984 -1.854 12.312 1 94 123 ARG B C 1
ATOM 4155 O O . ARG B 1 123 ? -5.438 -2.988 12.141 1 94 123 ARG B O 1
ATOM 4162 N N . PHE B 1 124 ? -5.324 -0.891 11.547 1 95.75 124 PHE B N 1
ATOM 4163 C CA . PHE B 1 124 ? -6.543 -0.933 10.75 1 95.75 124 PHE B CA 1
ATOM 4164 C C . PHE B 1 124 ? -6.496 -2.076 9.75 1 95.75 124 PHE B C 1
ATOM 4166 O O . PHE B 1 124 ? -7.457 -2.842 9.625 1 95.75 124 PHE B O 1
ATOM 4173 N N . SER B 1 125 ? -5.395 -2.201 9.07 1 94.62 125 SER B N 1
ATOM 4174 C CA . SER B 1 125 ? -5.297 -3.223 8.031 1 94.62 125 SER B CA 1
ATOM 4175 C C . SER B 1 125 ? -5.324 -4.625 8.625 1 94.62 125 SER B C 1
ATOM 4177 O O . SER B 1 125 ? -5.621 -5.598 7.934 1 94.62 125 SER B O 1
ATOM 4179 N N . GLN B 1 126 ? -5.02 -4.738 9.875 1 91.12 126 GLN B N 1
ATOM 4180 C CA . GLN B 1 126 ? -5.027 -6.039 10.539 1 91.12 126 GLN B CA 1
ATOM 4181 C C . GLN B 1 126 ? -6.395 -6.344 11.133 1 91.12 126 GLN B C 1
ATOM 4183 O O . GLN B 1 126 ? -6.844 -7.492 11.117 1 91.12 126 GLN B O 1
ATOM 4188 N N . GLU B 1 127 ? -7.047 -5.379 11.562 1 93.94 127 GLU B N 1
ATOM 4189 C CA . GLU B 1 127 ? -8.289 -5.574 12.305 1 93.94 127 GLU B CA 1
ATOM 4190 C C . GLU B 1 127 ? -9.484 -5.684 11.367 1 93.94 127 GLU B C 1
ATOM 4192 O O . GLU B 1 127 ? -10.391 -6.492 11.594 1 93.94 127 GLU B O 1
ATOM 4197 N N . VAL B 1 128 ? -9.492 -4.848 10.367 1 95.94 128 VAL B N 1
ATOM 4198 C CA . VAL B 1 128 ? -10.602 -4.867 9.414 1 95.94 128 VAL B CA 1
ATOM 4199 C C . VAL B 1 128 ? -10.477 -6.09 8.508 1 95.94 128 VAL B C 1
ATOM 4201 O O . VAL B 1 128 ? -9.422 -6.336 7.926 1 95.94 128 VAL B O 1
ATOM 4204 N N . GLN B 1 129 ? -11.633 -6.812 8.312 1 94.56 129 GLN B N 1
ATOM 4205 C CA . GLN B 1 129 ? -11.539 -8.125 7.68 1 94.56 129 GLN B CA 1
ATOM 4206 C C . GLN B 1 129 ? -12.234 -8.133 6.32 1 94.56 129 GLN B C 1
ATOM 4208 O O . GLN B 1 129 ? -12.273 -9.164 5.645 1 94.56 129 GLN B O 1
ATOM 4213 N N . ILE B 1 130 ? -12.797 -7.09 5.922 1 94.44 130 ILE B N 1
ATOM 4214 C CA . ILE B 1 130 ? -13.484 -7.055 4.633 1 94.44 130 ILE B CA 1
ATOM 4215 C C . ILE B 1 130 ? -12.492 -6.664 3.533 1 94.44 130 ILE B C 1
ATOM 4217 O O . ILE B 1 130 ? -11.836 -5.625 3.621 1 94.44 130 ILE B O 1
ATOM 4221 N N . PRO B 1 131 ? -12.422 -7.434 2.471 1 94.81 131 PRO B N 1
ATOM 4222 C CA . PRO B 1 131 ? -11.391 -7.246 1.444 1 94.81 131 PRO B CA 1
ATOM 4223 C C . PRO B 1 131 ? -11.469 -5.879 0.773 1 94.81 131 PRO B C 1
ATOM 4225 O O . PRO B 1 131 ? -10.438 -5.285 0.448 1 94.81 131 PRO B O 1
ATOM 4228 N N . GLU B 1 132 ? -12.664 -5.355 0.553 1 97.12 132 GLU B N 1
ATOM 4229 C CA . GLU B 1 132 ? -12.828 -4.062 -0.102 1 97.12 132 GLU B CA 1
ATOM 4230 C C . GLU B 1 132 ? -12.141 -2.953 0.686 1 97.12 132 GLU B C 1
ATOM 4232 O O . GLU B 1 132 ? -11.438 -2.121 0.11 1 97.12 132 GLU B O 1
ATOM 4237 N N . ALA B 1 133 ? -12.305 -3 1.976 1 97.94 133 ALA B N 1
ATOM 4238 C CA . ALA B 1 133 ? -11.68 -1.991 2.83 1 97.94 133 ALA B CA 1
ATOM 4239 C C . ALA B 1 133 ? -10.164 -2.178 2.889 1 97.94 133 ALA B C 1
ATOM 4241 O O . ALA B 1 133 ? -9.414 -1.2 2.924 1 97.94 133 ALA B O 1
ATOM 4242 N N . ARG B 1 134 ? -9.758 -3.389 2.898 1 96.75 134 ARG B N 1
ATOM 4243 C CA . ARG B 1 134 ? -8.328 -3.682 2.928 1 96.75 134 ARG B CA 1
ATOM 4244 C C . ARG B 1 134 ? -7.641 -3.178 1.664 1 96.75 134 ARG B C 1
ATOM 4246 O O . ARG B 1 134 ? -6.504 -2.711 1.715 1 96.75 134 ARG B O 1
ATOM 4253 N N . CYS B 1 135 ? -8.32 -3.305 0.562 1 97.25 135 CYS B N 1
ATOM 4254 C CA . CYS B 1 135 ? -7.777 -2.758 -0.678 1 97.25 135 CYS B CA 1
ATOM 4255 C C . CYS B 1 135 ? -7.598 -1.248 -0.574 1 97.25 135 CYS B C 1
ATOM 4257 O O . CYS B 1 135 ? -6.57 -0.712 -0.996 1 97.25 135 CYS B O 1
ATOM 4259 N N . PHE B 1 136 ? -8.594 -0.574 -0.002 1 98.38 136 PHE B N 1
ATOM 4260 C CA . PHE B 1 136 ? -8.469 0.867 0.182 1 98.38 136 PHE B CA 1
ATOM 4261 C C . PHE B 1 136 ? -7.285 1.198 1.084 1 98.38 136 PHE B C 1
ATOM 4263 O O . PHE B 1 136 ? -6.488 2.082 0.768 1 98.38 136 PHE B O 1
ATOM 4270 N N . TYR B 1 137 ? -7.168 0.492 2.211 1 98.31 137 TYR B N 1
ATOM 4271 C CA . TYR B 1 137 ? -6.066 0.743 3.135 1 98.31 137 TYR B CA 1
ATOM 4272 C C . TYR B 1 137 ? -4.723 0.485 2.463 1 98.31 137 TYR B C 1
ATOM 4274 O O . TYR B 1 137 ? -3.754 1.205 2.707 1 98.31 137 TYR B O 1
ATOM 4282 N N . GLY B 1 138 ? -4.691 -0.54 1.649 1 97.31 138 GLY B N 1
ATOM 4283 C CA . GLY B 1 138 ? -3.473 -0.785 0.894 1 97.31 138 GLY B CA 1
ATOM 4284 C C . GLY B 1 138 ? -3.066 0.387 0.02 1 97.31 138 GLY B C 1
ATOM 4285 O O . GLY B 1 138 ? -1.889 0.75 -0.032 1 97.31 138 GLY B O 1
ATOM 4286 N N . PHE B 1 139 ? -4.012 0.942 -0.631 1 98.12 139 PHE B N 1
ATOM 4287 C CA . PHE B 1 139 ? -3.715 2.105 -1.462 1 98.12 139 PHE B CA 1
ATOM 4288 C C . PHE B 1 139 ? -3.299 3.293 -0.602 1 98.12 139 PHE B C 1
ATOM 4290 O O . PHE B 1 139 ? -2.379 4.031 -0.958 1 98.12 139 PHE B O 1
ATOM 4297 N N . GLN B 1 140 ? -4.008 3.455 0.455 1 98.31 140 GLN B N 1
ATOM 4298 C CA . GLN B 1 140 ? -3.686 4.57 1.336 1 98.31 140 GLN B CA 1
ATOM 4299 C C . GLN B 1 140 ? -2.264 4.453 1.877 1 98.31 140 GLN B C 1
ATOM 4301 O O . GLN B 1 140 ? -1.552 5.453 1.995 1 98.31 140 GLN B O 1
ATOM 4306 N N . ILE B 1 141 ? -1.822 3.291 2.227 1 97.44 141 ILE B N 1
ATOM 4307 C CA . ILE B 1 141 ? -0.461 3.066 2.701 1 97.44 141 ILE B CA 1
ATOM 4308 C C . ILE B 1 141 ? 0.537 3.543 1.648 1 97.44 141 ILE B C 1
ATOM 4310 O O . ILE B 1 141 ? 1.501 4.242 1.971 1 97.44 141 ILE B O 1
ATOM 4314 N N . LEU B 1 142 ? 0.244 3.232 0.456 1 97.31 142 LEU B N 1
ATOM 4315 C CA . LEU B 1 142 ? 1.13 3.639 -0.63 1 97.31 142 LEU B CA 1
ATOM 4316 C C . LEU B 1 142 ? 1.168 5.156 -0.761 1 97.31 142 LEU B C 1
ATOM 4318 O O . LEU B 1 142 ? 2.244 5.75 -0.871 1 97.31 142 LEU B O 1
ATOM 4322 N N . ILE B 1 143 ? -0.012 5.75 -0.777 1 97.56 143 ILE B N 1
ATOM 4323 C CA . ILE B 1 143 ? -0.068 7.176 -1.08 1 97.56 143 ILE B CA 1
ATOM 4324 C C . ILE B 1 143 ? 0.514 7.973 0.085 1 97.56 143 ILE B C 1
ATOM 4326 O O . ILE B 1 143 ? 1.104 9.039 -0.116 1 97.56 143 ILE B O 1
ATOM 4330 N N . GLU B 1 144 ? 0.381 7.469 1.308 1 97 144 GLU B N 1
ATOM 4331 C CA . GLU B 1 144 ? 1.048 8.109 2.439 1 97 144 GLU B CA 1
ATOM 4332 C C . GLU B 1 144 ? 2.561 8.133 2.246 1 97 144 GLU B C 1
ATOM 4334 O O . GLU B 1 144 ? 3.23 9.078 2.66 1 97 144 GLU B O 1
ATOM 4339 N N . ASN B 1 145 ? 3.049 7.074 1.731 1 96.44 145 ASN B N 1
ATOM 4340 C CA . ASN B 1 145 ? 4.477 7.055 1.436 1 96.44 145 ASN B CA 1
ATOM 4341 C C . ASN B 1 145 ? 4.848 8.086 0.374 1 96.44 145 ASN B C 1
ATOM 4343 O O . ASN B 1 145 ? 5.906 8.711 0.451 1 96.44 145 ASN B O 1
ATOM 4347 N N . VAL B 1 146 ? 3.998 8.258 -0.607 1 97.25 146 VAL B N 1
ATOM 4348 C CA . VAL B 1 146 ? 4.219 9.266 -1.634 1 97.25 146 VAL B CA 1
ATOM 4349 C C . VAL B 1 146 ? 4.203 10.656 -1 1 97.25 146 VAL B C 1
ATOM 4351 O O . VAL B 1 146 ? 5.027 11.508 -1.336 1 97.25 146 VAL B O 1
ATOM 4354 N N . HIS B 1 147 ? 3.229 10.836 -0.087 1 97.56 147 HIS B N 1
ATOM 4355 C CA . HIS B 1 147 ? 3.193 12.102 0.647 1 97.56 147 HIS B CA 1
ATOM 4356 C C . HIS B 1 147 ? 4.52 12.359 1.354 1 97.56 147 HIS B C 1
ATOM 4358 O O . HIS B 1 147 ? 5.094 13.445 1.223 1 97.56 147 HIS B O 1
ATOM 4364 N N . SER B 1 148 ? 4.938 11.375 2.094 1 95.81 148 SER B N 1
ATOM 4365 C CA . SER B 1 148 ? 6.18 11.492 2.854 1 95.81 148 SER B CA 1
ATOM 4366 C C . SER B 1 148 ? 7.359 11.797 1.938 1 95.81 148 SER B C 1
ATOM 4368 O O . SER B 1 148 ? 8.219 12.617 2.273 1 95.81 148 SER B O 1
ATOM 4370 N N . GLU B 1 149 ? 7.391 11.148 0.83 1 96.06 149 GLU B N 1
ATOM 4371 C CA . GLU B 1 149 ? 8.438 11.406 -0.155 1 96.06 149 GLU B CA 1
ATOM 4372 C C . GLU B 1 149 ? 8.375 12.844 -0.658 1 96.06 149 GLU B C 1
ATOM 4374 O O . GLU B 1 149 ? 9.406 13.516 -0.752 1 96.06 149 GLU B O 1
ATOM 4379 N N . MET B 1 150 ? 7.227 13.273 -0.98 1 97.56 150 MET B N 1
ATOM 4380 C CA . MET B 1 150 ? 7.043 14.617 -1.512 1 97.56 150 MET B CA 1
ATOM 4381 C C . MET B 1 150 ? 7.496 15.664 -0.503 1 97.56 150 MET B C 1
ATOM 4383 O O . MET B 1 150 ? 8.242 16.578 -0.85 1 97.56 150 MET B O 1
ATOM 4387 N N . TYR B 1 151 ? 7.078 15.5 0.725 1 97.31 151 TYR B N 1
ATOM 4388 C CA . TYR B 1 151 ? 7.453 16.469 1.752 1 97.31 151 TYR B CA 1
ATOM 4389 C C . TYR B 1 151 ? 8.961 16.438 1.999 1 97.31 151 TYR B C 1
ATOM 4391 O O . TYR B 1 151 ? 9.578 17.484 2.225 1 97.31 151 TYR B O 1
ATOM 4399 N N . SER B 1 152 ? 9.516 15.266 1.991 1 95.38 152 SER B N 1
ATOM 4400 C CA . SER B 1 152 ? 10.961 15.148 2.133 1 95.38 152 SER B CA 1
ATOM 4401 C C . SER B 1 152 ? 11.688 15.875 1.004 1 95.38 152 SER B C 1
ATOM 4403 O O . SER B 1 152 ? 12.68 16.562 1.239 1 95.38 152 SER B O 1
ATOM 4405 N N . LEU B 1 153 ? 11.164 15.734 -0.165 1 95.75 153 LEU B N 1
ATOM 4406 C CA . LEU B 1 153 ? 11.758 16.375 -1.33 1 95.75 153 LEU B CA 1
ATOM 4407 C C . LEU B 1 153 ? 11.648 17.891 -1.227 1 95.75 153 LEU B C 1
ATOM 4409 O O . LEU B 1 153 ? 12.586 18.609 -1.595 1 95.75 153 LEU B O 1
ATOM 4413 N N . LEU B 1 154 ? 10.562 18.359 -0.777 1 97.88 154 LEU B N 1
ATOM 4414 C CA . LEU B 1 154 ? 10.367 19.781 -0.611 1 97.88 154 LEU B CA 1
ATOM 4415 C C . LEU B 1 154 ? 11.383 20.375 0.368 1 97.88 154 LEU B C 1
ATOM 4417 O O . LEU B 1 154 ? 12.023 21.375 0.077 1 97.88 154 LEU B O 1
ATOM 4421 N N . ILE B 1 155 ? 11.539 19.688 1.492 1 96.75 155 ILE B N 1
ATOM 4422 C CA . ILE B 1 155 ? 12.5 20.141 2.49 1 96.75 155 ILE B CA 1
ATOM 4423 C C . ILE B 1 155 ? 13.914 20.094 1.911 1 96.75 155 ILE B C 1
ATOM 4425 O O . ILE B 1 155 ? 14.68 21.047 2.041 1 96.75 155 ILE B O 1
ATOM 4429 N N . ASP B 1 156 ? 14.195 19.031 1.259 1 94.75 156 ASP B N 1
ATOM 4430 C CA . ASP B 1 156 ? 15.516 18.844 0.67 1 94.75 156 ASP B CA 1
ATOM 4431 C C . ASP B 1 156 ? 15.805 19.906 -0.385 1 94.75 156 ASP B C 1
ATOM 4433 O O . ASP B 1 156 ? 16.953 20.328 -0.56 1 94.75 156 ASP B O 1
ATOM 4437 N N . THR B 1 157 ? 14.789 20.281 -1.087 1 95.75 157 THR B N 1
ATOM 4438 C CA . THR B 1 157 ? 14.922 21.234 -2.18 1 95.75 157 THR B CA 1
ATOM 4439 C C . THR B 1 157 ? 15.07 22.656 -1.643 1 95.75 157 THR B C 1
ATOM 4441 O O . THR B 1 157 ? 15.93 23.406 -2.098 1 95.75 157 THR B O 1
ATOM 4444 N N . TYR B 1 158 ? 14.336 23.062 -0.678 1 97.19 158 TYR B N 1
ATOM 4445 C CA . TYR B 1 158 ? 14.273 24.453 -0.226 1 97.19 158 TYR B CA 1
ATOM 4446 C C . TYR B 1 158 ? 15.359 24.734 0.805 1 97.19 158 TYR B C 1
ATOM 4448 O O . TYR B 1 158 ? 15.859 25.859 0.894 1 97.19 158 TYR B O 1
ATOM 4456 N N . ILE B 1 159 ? 15.633 23.75 1.609 1 96.5 159 ILE B N 1
ATOM 4457 C CA . ILE B 1 159 ? 16.562 23.953 2.711 1 96.5 159 ILE B CA 1
ATOM 4458 C C . ILE B 1 159 ? 17.938 23.391 2.328 1 96.5 159 ILE B C 1
ATOM 4460 O O . ILE B 1 159 ? 18.156 22.188 2.354 1 96.5 159 ILE B O 1
ATOM 4464 N N . LYS B 1 160 ? 18.844 24.25 2.133 1 92.62 160 LYS B N 1
ATOM 4465 C CA . LYS B 1 160 ? 20.172 23.859 1.638 1 92.62 160 LYS B CA 1
ATOM 4466 C C . LYS B 1 160 ? 21.109 23.531 2.789 1 92.62 160 LYS B C 1
ATOM 4468 O O . LYS B 1 160 ? 22.016 22.703 2.654 1 92.62 160 LYS B O 1
ATOM 4473 N N . ASN B 1 161 ? 20.922 24.172 3.91 1 94.38 161 ASN B N 1
ATOM 4474 C CA . ASN B 1 161 ? 21.766 23.938 5.074 1 94.38 161 ASN B CA 1
ATOM 4475 C C . ASN B 1 161 ? 21.516 22.562 5.68 1 94.38 161 ASN B C 1
ATOM 4477 O O . ASN B 1 161 ? 20.406 22.281 6.133 1 94.38 161 ASN B O 1
ATOM 4481 N N . PRO B 1 162 ? 22.469 21.734 5.785 1 93.62 162 PRO B N 1
ATOM 4482 C CA . PRO B 1 162 ? 22.266 20.359 6.25 1 93.62 162 PRO B CA 1
ATOM 4483 C C . PRO B 1 162 ? 21.844 20.281 7.715 1 93.62 162 PRO B C 1
ATOM 4485 O O . PRO B 1 162 ? 21.062 19.391 8.094 1 93.62 162 PRO B O 1
ATOM 4488 N N . LYS B 1 163 ? 22.359 21.109 8.516 1 94.69 163 LYS B N 1
ATOM 4489 C CA . LYS B 1 163 ? 21.984 21.109 9.93 1 94.69 163 LYS B CA 1
ATOM 4490 C C . LYS B 1 163 ? 20.516 21.484 10.102 1 94.69 163 LYS B C 1
ATOM 4492 O O . LYS B 1 163 ? 19.812 20.875 10.922 1 94.69 163 LYS B O 1
ATOM 4497 N N . LYS B 1 164 ? 20.125 22.484 9.336 1 95.31 164 LYS B N 1
ATOM 4498 C CA . LYS B 1 164 ? 18.719 22.875 9.383 1 95.31 164 LYS B CA 1
ATOM 4499 C C . LYS B 1 164 ? 17.828 21.766 8.844 1 95.31 164 LYS B C 1
ATOM 4501 O O . LYS B 1 164 ? 16.75 21.516 9.391 1 95.31 164 LYS B O 1
ATOM 4506 N N . ARG B 1 165 ? 18.281 21.172 7.828 1 94.62 165 ARG B N 1
ATOM 4507 C CA . ARG B 1 165 ? 17.516 20.047 7.266 1 94.62 165 ARG B CA 1
ATOM 4508 C C . ARG B 1 165 ? 17.344 18.938 8.297 1 94.62 165 ARG B C 1
ATOM 4510 O O . ARG B 1 165 ? 16.25 18.391 8.453 1 94.62 165 ARG B O 1
ATOM 4517 N N . GLU B 1 166 ? 18.359 18.609 8.93 1 92.31 166 GLU B N 1
ATOM 4518 C CA . GLU B 1 166 ? 18.328 17.562 9.953 1 92.31 166 GLU B CA 1
ATOM 4519 C C . GLU B 1 166 ? 17.375 17.938 11.086 1 92.31 166 GLU B C 1
ATOM 4521 O O . GLU B 1 166 ? 16.641 17.094 11.594 1 92.31 166 GLU B O 1
ATOM 4526 N N . PHE B 1 167 ? 17.469 19.188 11.5 1 94.06 167 PHE B N 1
ATOM 4527 C CA . PHE B 1 167 ? 16.578 19.703 12.523 1 94.06 167 PHE B CA 1
ATOM 4528 C C . PHE B 1 167 ? 15.117 19.516 12.109 1 94.06 167 PHE B C 1
ATOM 4530 O O . PHE B 1 167 ? 14.297 19.062 12.898 1 94.06 167 PHE B O 1
ATOM 4537 N N . LEU B 1 168 ? 14.828 19.812 10.859 1 94.38 168 LEU B N 1
ATOM 4538 C CA . LEU B 1 168 ? 13.461 19.734 10.344 1 94.38 168 LEU B CA 1
ATOM 4539 C C . LEU B 1 168 ? 13.016 18.281 10.195 1 94.38 168 LEU B C 1
ATOM 4541 O O . LEU B 1 168 ? 11.867 17.953 10.5 1 94.38 168 LEU B O 1
ATOM 4545 N N . PHE B 1 169 ? 13.906 17.375 9.836 1 92.12 169 PHE B N 1
ATOM 4546 C CA . PHE B 1 169 ? 13.578 15.969 9.656 1 92.12 169 PHE B CA 1
ATOM 4547 C C . PHE B 1 169 ? 13.383 15.281 11.008 1 92.12 169 PHE B C 1
ATOM 4549 O O . PHE B 1 169 ? 12.766 14.219 11.086 1 92.12 169 PHE B O 1
ATOM 4556 N N . ASN B 1 170 ? 13.852 15.844 12.039 1 91.44 170 ASN B N 1
ATOM 4557 C CA . ASN B 1 170 ? 13.664 15.328 13.391 1 91.44 170 ASN B CA 1
ATOM 4558 C C . ASN B 1 170 ? 12.672 16.172 14.18 1 91.44 170 ASN B C 1
ATOM 4560 O O . ASN B 1 170 ? 12.844 16.375 15.375 1 91.44 170 ASN B O 1
ATOM 4564 N N . ALA B 1 171 ? 11.727 16.641 13.516 1 89.69 171 ALA B N 1
ATOM 4565 C CA . ALA B 1 171 ? 10.797 17.641 14.039 1 89.69 171 ALA B CA 1
ATOM 4566 C C . ALA B 1 171 ? 10.07 17.125 15.273 1 89.69 171 ALA B C 1
ATOM 4568 O O . ALA B 1 171 ? 9.766 17.891 16.188 1 89.69 171 ALA B O 1
ATOM 4569 N N . ILE B 1 172 ? 9.719 15.875 15.336 1 88.94 172 ILE B N 1
ATOM 4570 C CA . ILE B 1 172 ? 9.016 15.312 16.484 1 88.94 172 ILE B CA 1
ATOM 4571 C C . ILE B 1 172 ? 9.859 15.477 17.75 1 88.94 172 ILE B C 1
ATOM 4573 O O . ILE B 1 172 ? 9.328 15.727 18.828 1 88.94 172 ILE B O 1
ATOM 4577 N N . GLU B 1 173 ? 11.117 15.414 17.562 1 89.94 173 GLU B N 1
ATOM 4578 C CA . GLU B 1 173 ? 12.031 15.539 18.703 1 89.94 173 GLU B CA 1
ATOM 4579 C C . GLU B 1 173 ? 12.445 17 18.922 1 89.94 173 GLU B C 1
ATOM 4581 O O . GLU B 1 173 ? 12.695 17.406 20.047 1 89.94 173 GLU B O 1
ATOM 4586 N N . THR B 1 174 ? 12.438 17.75 17.875 1 91.44 174 THR B N 1
ATOM 4587 C CA . THR B 1 174 ? 13.07 19.062 17.969 1 91.44 174 THR B CA 1
ATOM 4588 C C . THR B 1 174 ? 12.016 20.172 18.094 1 91.44 174 THR B C 1
ATOM 4590 O O . THR B 1 174 ? 12.328 21.281 18.5 1 91.44 174 THR B O 1
ATOM 4593 N N . MET B 1 175 ? 10.781 19.859 17.734 1 91.31 175 MET B N 1
ATOM 4594 C CA . MET B 1 175 ? 9.734 20.875 17.734 1 91.31 175 MET B CA 1
ATOM 4595 C C . MET B 1 175 ? 8.578 20.453 18.641 1 91.31 175 MET B C 1
ATOM 4597 O O . MET B 1 175 ? 7.727 19.656 18.25 1 91.31 175 MET B O 1
ATOM 4601 N N . PRO B 1 176 ? 8.445 21.094 19.766 1 91.94 176 PRO B N 1
ATOM 4602 C CA . PRO B 1 176 ? 7.445 20.688 20.766 1 91.94 176 PRO B CA 1
ATOM 4603 C C . PRO B 1 176 ? 6.023 20.688 20.203 1 91.94 176 PRO B C 1
ATOM 4605 O O . PRO B 1 176 ? 5.215 19.828 20.562 1 91.94 176 PRO B O 1
ATOM 4608 N N . CYS B 1 177 ? 5.75 21.672 19.375 1 88.31 177 CYS B N 1
ATOM 4609 C CA . CYS B 1 177 ? 4.398 21.75 18.828 1 88.31 177 CYS B CA 1
ATOM 4610 C C . CYS B 1 177 ? 4.109 20.578 17.906 1 88.31 177 CYS B C 1
ATOM 4612 O O . CYS B 1 177 ? 2.982 20.078 17.859 1 88.31 177 CYS B O 1
ATOM 4614 N N . VAL B 1 178 ? 5.109 20.109 17.156 1 90.81 178 VAL B N 1
ATOM 4615 C CA . VAL B 1 178 ? 4.969 18.938 16.312 1 90.81 178 VAL B CA 1
ATOM 4616 C C . VAL B 1 178 ? 4.863 17.688 17.188 1 90.81 178 VAL B C 1
ATOM 4618 O O . VAL B 1 178 ? 4.055 16.797 16.922 1 90.81 178 VAL B O 1
ATOM 4621 N N . LYS B 1 179 ? 5.582 17.641 18.25 1 93.06 179 LYS B N 1
ATOM 4622 C CA . LYS B 1 179 ? 5.555 16.531 19.188 1 93.06 179 LYS B CA 1
ATOM 4623 C C . LYS B 1 179 ? 4.168 16.359 19.797 1 93.06 179 LYS B C 1
ATOM 4625 O O . LYS B 1 179 ? 3.688 15.234 19.969 1 93.06 179 LYS B O 1
ATOM 4630 N N . LYS B 1 180 ? 3.572 17.453 20.203 1 93.5 180 LYS B N 1
ATOM 4631 C CA . LYS B 1 180 ? 2.246 17.422 20.812 1 93.5 180 LYS B CA 1
ATOM 4632 C C . LYS B 1 180 ? 1.234 16.75 19.875 1 93.5 180 LYS B C 1
ATOM 4634 O O . LYS B 1 180 ? 0.463 15.891 20.297 1 93.5 180 LYS B O 1
ATOM 4639 N N . LYS B 1 181 ? 1.214 17.094 18.609 1 93.5 181 LYS B N 1
ATOM 4640 C CA . LYS B 1 181 ? 0.32 16.5 17.625 1 93.5 181 LYS B CA 1
ATOM 4641 C C . LYS B 1 181 ? 0.65 15.031 17.406 1 93.5 181 LYS B C 1
ATOM 4643 O O . LYS B 1 181 ? -0.25 14.188 17.344 1 93.5 181 LYS B O 1
ATOM 4648 N N . ALA B 1 182 ? 1.947 14.773 17.297 1 92.62 182 ALA B N 1
ATOM 4649 C CA . ALA B 1 182 ? 2.396 13.398 17.109 1 92.62 182 ALA B CA 1
ATOM 4650 C C . ALA B 1 182 ? 1.979 12.508 18.281 1 92.62 182 ALA B C 1
ATOM 4652 O O . ALA B 1 182 ? 1.476 11.398 18.078 1 92.62 182 ALA B O 1
ATOM 4653 N N . ASP B 1 183 ? 2.109 13.031 19.453 1 93.5 183 ASP B N 1
ATOM 4654 C CA . ASP B 1 183 ? 1.775 12.266 20.641 1 93.5 183 ASP B CA 1
ATOM 4655 C C . ASP B 1 183 ? 0.28 11.961 20.703 1 93.5 183 ASP B C 1
ATOM 4657 O O . ASP B 1 183 ? -0.122 10.875 21.109 1 93.5 183 ASP B O 1
ATOM 4661 N N . TRP B 1 184 ? -0.465 12.922 20.391 1 95.06 184 TRP B N 1
ATOM 4662 C CA . TRP B 1 184 ? -1.908 12.703 20.375 1 95.06 184 TRP B CA 1
ATOM 4663 C C . TRP B 1 184 ? -2.271 11.578 19.406 1 95.06 184 TRP B C 1
ATOM 4665 O O . TRP B 1 184 ? -3.047 10.688 19.75 1 95.06 184 TRP B O 1
ATOM 4675 N N . ALA B 1 185 ? -1.706 11.609 18.188 1 93 185 ALA B N 1
ATOM 4676 C CA . ALA B 1 185 ? -1.972 10.578 17.188 1 93 185 ALA B CA 1
ATOM 4677 C C . ALA B 1 185 ? -1.469 9.211 17.656 1 93 185 ALA B C 1
ATOM 4679 O O . ALA B 1 185 ? -2.174 8.211 17.531 1 93 185 ALA B O 1
ATOM 4680 N N . LEU B 1 186 ? -0.293 9.164 18.219 1 91.44 186 LEU B N 1
ATOM 4681 C CA . LEU B 1 186 ? 0.334 7.922 18.656 1 91.44 186 LEU B CA 1
ATOM 4682 C C . LEU B 1 186 ? -0.444 7.297 19.812 1 91.44 186 LEU B C 1
ATOM 4684 O O . LEU B 1 186 ? -0.509 6.07 19.922 1 91.44 186 LEU B O 1
ATOM 4688 N N . LYS B 1 187 ? -1.006 8.125 20.609 1 93.12 187 LYS B N 1
ATOM 4689 C CA . LYS B 1 187 ? -1.816 7.625 21.719 1 93.12 187 LYS B CA 1
ATOM 4690 C C . LYS B 1 187 ? -2.977 6.777 21.203 1 93.12 187 LYS B C 1
ATOM 4692 O O . LYS B 1 187 ? -3.266 5.715 21.766 1 93.12 187 LYS B O 1
ATOM 4697 N N . TRP B 1 188 ? -3.605 7.207 20.172 1 92.44 188 TRP B N 1
ATOM 4698 C CA . TRP B 1 188 ? -4.738 6.477 19.625 1 92.44 188 TRP B CA 1
ATOM 4699 C C . TRP B 1 188 ? -4.277 5.203 18.922 1 92.44 188 TRP B C 1
ATOM 4701 O O . TRP B 1 188 ? -5.012 4.219 18.859 1 92.44 188 TRP B O 1
ATOM 4711 N N . ILE B 1 189 ? -3.084 5.191 18.375 1 88.69 189 ILE B N 1
ATOM 4712 C CA . ILE B 1 189 ? -2.529 4.023 17.703 1 88.69 189 ILE B CA 1
ATOM 4713 C C . ILE B 1 189 ? -2.186 2.947 18.734 1 88.69 189 ILE B C 1
ATOM 4715 O O . ILE B 1 189 ? -2.479 1.768 18.516 1 88.69 189 ILE B O 1
ATOM 4719 N N . ALA B 1 190 ? -1.651 3.354 19.812 1 86.81 190 ALA B N 1
ATOM 4720 C CA . ALA B 1 190 ? -1.179 2.416 20.828 1 86.81 190 ALA B CA 1
ATOM 4721 C C . ALA B 1 190 ? -2.305 2.025 21.781 1 86.81 190 ALA B C 1
ATOM 4723 O O . ALA B 1 190 ? -2.186 1.052 22.531 1 86.81 190 ALA B O 1
ATOM 4724 N N . ASP B 1 191 ? -3.373 2.754 21.703 1 86.12 191 ASP B N 1
ATOM 4725 C CA . ASP B 1 191 ? -4.453 2.586 22.672 1 86.12 191 ASP B CA 1
ATOM 4726 C C . ASP B 1 191 ? -5.125 1.224 22.5 1 86.12 191 ASP B C 1
ATOM 4728 O O . ASP B 1 191 ? -5.621 0.893 21.422 1 86.12 191 ASP B O 1
ATOM 4732 N N . ARG B 1 192 ? -5.203 0.479 23.594 1 87.62 192 ARG B N 1
ATOM 4733 C CA . ARG B 1 192 ? -5.848 -0.829 23.562 1 87.62 192 ARG B CA 1
ATOM 4734 C C . ARG B 1 192 ? -7.156 -0.81 24.344 1 87.62 192 ARG B C 1
ATOM 4736 O O . ARG B 1 192 ? -7.902 -1.791 24.344 1 87.62 192 ARG B O 1
ATOM 4743 N N . ASP B 1 193 ? -7.473 0.316 24.875 1 90.25 193 ASP B N 1
ATOM 4744 C CA . ASP B 1 193 ? -8.672 0.423 25.703 1 90.25 193 ASP B CA 1
ATOM 4745 C C . ASP B 1 193 ? -9.828 1.033 24.922 1 90.25 193 ASP B C 1
ATOM 4747 O O . ASP B 1 193 ? -10.992 0.743 25.203 1 90.25 193 ASP B O 1
ATOM 4751 N N . SER B 1 194 ? -9.523 1.807 23.984 1 92.12 194 SER B N 1
ATOM 4752 C CA . SER B 1 194 ? -10.57 2.453 23.203 1 92.12 194 SER B CA 1
ATOM 4753 C C . SER B 1 194 ? -11.211 1.477 22.219 1 92.12 194 SER B C 1
ATOM 4755 O O . SER B 1 194 ? -10.562 0.529 21.766 1 92.12 194 SER B O 1
ATOM 4757 N N . THR B 1 195 ? -12.484 1.732 22 1 94.5 195 THR B N 1
ATOM 4758 C CA . THR B 1 195 ? -13.195 0.917 21.031 1 94.5 195 THR B CA 1
ATOM 4759 C C . THR B 1 195 ? -12.711 1.229 19.609 1 94.5 195 THR B C 1
ATOM 4761 O O . THR B 1 195 ? -12.102 2.273 19.375 1 94.5 195 THR B O 1
ATOM 4764 N N . PHE B 1 196 ? -13.031 0.299 18.688 1 95.81 196 PHE B N 1
ATOM 4765 C CA . PHE B 1 196 ? -12.688 0.518 17.297 1 95.81 196 PHE B CA 1
ATOM 4766 C C . PHE B 1 196 ? -13.352 1.787 16.766 1 95.81 196 PHE B C 1
ATOM 4768 O O . PHE B 1 196 ? -12.734 2.551 16.016 1 95.81 196 PHE B O 1
ATOM 4775 N N . GLY B 1 197 ? -14.578 2 17.203 1 96.75 197 GLY B N 1
ATOM 4776 C CA . GLY B 1 197 ? -15.297 3.189 16.781 1 96.75 197 GLY B CA 1
ATOM 4777 C C . GLY B 1 197 ? -14.625 4.48 17.203 1 96.75 197 GLY B C 1
ATOM 4778 O O . GLY B 1 197 ? -14.547 5.434 16.422 1 96.75 197 GLY B O 1
ATOM 4779 N N . GLU B 1 198 ? -14.125 4.551 18.422 1 97.38 198 GLU B N 1
ATOM 4780 C CA . GLU B 1 198 ? -13.414 5.723 18.906 1 97.38 198 GLU B CA 1
ATOM 4781 C C . GLU B 1 198 ? -12.141 5.969 18.094 1 97.38 198 GLU B C 1
ATOM 4783 O O . GLU B 1 198 ? -11.82 7.113 17.766 1 97.38 198 GLU B O 1
ATOM 4788 N N . ARG B 1 199 ? -11.484 4.871 17.797 1 97.44 199 ARG B N 1
ATOM 4789 C CA . ARG B 1 199 ? -10.242 5 17.047 1 97.44 199 ARG B CA 1
ATOM 4790 C C . ARG B 1 199 ? -10.508 5.438 15.609 1 97.44 199 ARG B C 1
ATOM 4792 O O . ARG B 1 199 ? -9.703 6.156 15.016 1 97.44 199 ARG B O 1
ATOM 4799 N N . VAL B 1 200 ? -11.633 5.023 15.031 1 97.94 200 VAL B N 1
ATOM 4800 C CA . VAL B 1 200 ? -12.023 5.473 13.703 1 97.94 200 VAL B CA 1
ATOM 4801 C C . VAL B 1 200 ? -12.297 6.977 13.727 1 97.94 200 VAL B C 1
ATOM 4803 O O . VAL B 1 200 ? -11.891 7.703 12.812 1 97.94 200 VAL B O 1
ATOM 4806 N N . VAL B 1 201 ? -12.906 7.492 14.781 1 98.06 201 VAL B N 1
ATOM 4807 C CA . VAL B 1 201 ? -13.188 8.914 14.922 1 98.06 201 VAL B CA 1
ATOM 4808 C C . VAL B 1 201 ? -11.883 9.695 15.047 1 98.06 201 VAL B C 1
ATOM 4810 O O . VAL B 1 201 ? -11.703 10.734 14.406 1 98.06 201 VAL B O 1
ATOM 4813 N N . ALA B 1 202 ? -11.023 9.203 15.859 1 97.69 202 ALA B N 1
ATOM 4814 C CA . ALA B 1 202 ? -9.719 9.852 16.031 1 97.69 202 ALA B CA 1
ATOM 4815 C C . ALA B 1 202 ? -8.961 9.891 14.703 1 97.69 202 ALA B C 1
ATOM 4817 O O . ALA B 1 202 ? -8.32 10.891 14.375 1 97.69 202 ALA B O 1
ATOM 4818 N N . PHE B 1 203 ? -9.062 8.766 13.984 1 97.94 203 PHE B N 1
ATOM 4819 C CA . PHE B 1 203 ? -8.406 8.688 12.688 1 97.94 203 PHE B CA 1
ATOM 4820 C C . PHE B 1 203 ? -9.008 9.695 11.719 1 97.94 203 PHE B C 1
ATOM 4822 O O . PHE B 1 203 ? -8.289 10.352 10.961 1 97.94 203 PHE B O 1
ATOM 4829 N N . ALA B 1 204 ? -10.297 9.812 11.719 1 98 204 ALA B N 1
ATOM 4830 C CA . ALA B 1 204 ? -10.977 10.812 10.898 1 98 204 ALA B CA 1
ATOM 4831 C C . ALA B 1 204 ? -10.523 12.219 11.266 1 98 204 ALA B C 1
ATOM 4833 O O . ALA B 1 204 ? -10.375 13.078 10.391 1 98 204 ALA B O 1
ATOM 4834 N N . ALA B 1 205 ? -10.305 12.469 12.508 1 97.81 205 ALA B N 1
ATOM 4835 C CA . ALA B 1 205 ? -9.836 13.766 12.977 1 97.81 205 ALA B CA 1
ATOM 4836 C C . ALA B 1 205 ? -8.414 14.047 12.492 1 97.81 205 ALA B C 1
ATOM 4838 O O . ALA B 1 205 ? -8.094 15.172 12.102 1 97.81 205 ALA B O 1
ATOM 4839 N N . VAL B 1 206 ? -7.602 13.031 12.516 1 96.94 206 VAL B N 1
ATOM 4840 C CA . VAL B 1 206 ? -6.238 13.188 12.016 1 96.94 206 VAL B CA 1
ATOM 4841 C C . VAL B 1 206 ? -6.27 13.547 10.531 1 96.94 206 VAL B C 1
ATOM 4843 O O . VAL B 1 206 ? -5.609 14.5 10.109 1 96.94 206 VAL B O 1
ATOM 4846 N N . GLU B 1 207 ? -7.098 12.883 9.773 1 96.31 207 GLU B N 1
ATOM 4847 C CA . GLU B 1 207 ? -7.156 13.062 8.32 1 96.31 207 GLU B CA 1
ATOM 4848 C C . GLU B 1 207 ? -7.867 14.359 7.957 1 96.31 207 GLU B C 1
ATOM 4850 O O . GLU B 1 207 ? -7.523 15 6.957 1 96.31 207 GLU B O 1
ATOM 4855 N N . GLY B 1 208 ? -8.773 14.758 8.797 1 95.44 208 GLY B N 1
ATOM 4856 C CA . GLY B 1 208 ? -9.664 15.828 8.383 1 95.44 208 GLY B CA 1
ATOM 4857 C C . GLY B 1 208 ? -9.383 17.141 9.078 1 95.44 208 GLY B C 1
ATOM 4858 O O . GLY B 1 208 ? -9.711 18.219 8.555 1 95.44 208 GLY B O 1
ATOM 4859 N N . ILE B 1 209 ? -8.742 17.094 10.227 1 95.44 209 ILE B N 1
ATOM 4860 C CA . ILE B 1 209 ? -8.586 18.312 11.016 1 95.44 209 ILE B CA 1
ATOM 4861 C C . ILE B 1 209 ? -7.102 18.641 11.172 1 95.44 209 ILE B C 1
ATOM 4863 O O . ILE B 1 209 ? -6.68 19.766 10.898 1 95.44 209 ILE B O 1
ATOM 4867 N N . PHE B 1 210 ? -6.227 17.703 11.422 1 94.06 210 PHE B N 1
ATOM 4868 C CA . PHE B 1 210 ? -4.84 17.922 11.828 1 94.06 210 PHE B CA 1
ATOM 4869 C C . PHE B 1 210 ? -4.031 18.516 10.688 1 94.06 210 PHE B C 1
ATOM 4871 O O . PHE B 1 210 ? -2.953 19.078 10.906 1 94.06 210 PHE B O 1
ATOM 4878 N N . PHE B 1 211 ? -4.535 18.453 9.492 1 93.12 211 PHE B N 1
ATOM 4879 C CA . PHE B 1 211 ? -3.771 19 8.367 1 93.12 211 PHE B CA 1
ATOM 4880 C C . PHE B 1 211 ? -4.488 20.188 7.75 1 93.12 211 PHE B C 1
ATOM 4882 O O . PHE B 1 211 ? -3.9 20.922 6.957 1 93.12 211 PHE B O 1
ATOM 4889 N N . SER B 1 212 ? -5.645 20.422 8.164 1 91.62 212 SER B N 1
ATOM 4890 C CA . SER B 1 212 ? -6.523 21.344 7.457 1 91.62 212 SER B CA 1
ATOM 4891 C C . SER B 1 212 ? -5.996 22.781 7.527 1 91.62 212 SER B C 1
ATOM 4893 O O . SER B 1 212 ? -5.973 23.484 6.52 1 91.62 212 SER B O 1
ATOM 4895 N N . GLY B 1 213 ? -5.586 23.188 8.695 1 92.75 213 GLY B N 1
ATOM 4896 C CA . GLY B 1 213 ? -5.055 24.547 8.828 1 92.75 213 GLY B CA 1
ATOM 4897 C C . GLY B 1 213 ? -3.789 24.766 8.023 1 92.75 213 GLY B C 1
ATOM 4898 O O . GLY B 1 213 ? -3.631 25.812 7.379 1 92.75 213 GLY B O 1
ATOM 4899 N N . SER B 1 214 ? -2.926 23.797 8.07 1 95.56 214 SER B N 1
ATOM 4900 C CA . SER B 1 214 ? -1.677 23.891 7.32 1 95.56 214 SER B CA 1
ATOM 4901 C C . SER B 1 214 ? -1.934 23.922 5.82 1 95.56 214 SER B C 1
ATOM 4903 O O . SER B 1 214 ? -1.283 24.672 5.086 1 95.56 214 SER B O 1
ATOM 4905 N N . PHE B 1 215 ? -2.83 23.094 5.371 1 95.12 215 PHE B N 1
ATOM 4906 C CA . PHE B 1 215 ? -3.195 23.094 3.961 1 95.12 215 PHE B CA 1
ATOM 4907 C C . PHE B 1 215 ? -3.734 24.469 3.553 1 95.12 215 PHE B C 1
ATOM 4909 O O . PHE B 1 215 ? -3.352 25 2.514 1 95.12 215 PHE B O 1
ATOM 4916 N N . ALA B 1 216 ? -4.574 24.984 4.387 1 92.38 216 ALA B N 1
ATOM 4917 C CA . ALA B 1 216 ? -5.152 26.297 4.113 1 92.38 216 ALA B CA 1
ATOM 4918 C C . ALA B 1 216 ? -4.07 27.375 4.051 1 92.38 216 ALA B C 1
ATOM 4920 O O . ALA B 1 216 ? -4.121 28.266 3.203 1 92.38 216 ALA B O 1
ATOM 4921 N N . ALA B 1 217 ? -3.158 27.297 4.914 1 94.06 217 ALA B N 1
ATOM 4922 C CA . ALA B 1 217 ? -2.062 28.25 4.941 1 94.06 217 ALA B CA 1
ATOM 4923 C C . ALA B 1 217 ? -1.249 28.203 3.652 1 94.06 217 ALA B C 1
ATOM 4925 O O . ALA B 1 217 ? -0.889 29.234 3.092 1 94.06 217 ALA B O 1
ATOM 4926 N N . ILE B 1 218 ? -0.955 27.016 3.182 1 95.94 218 ILE B N 1
ATOM 4927 C CA . ILE B 1 218 ? -0.193 26.875 1.946 1 95.94 218 ILE B CA 1
ATOM 4928 C C . ILE B 1 218 ? -1.034 27.344 0.763 1 95.94 218 ILE B C 1
ATOM 4930 O O . ILE B 1 218 ? -0.505 27.922 -0.192 1 95.94 218 ILE B O 1
ATOM 4934 N N . PHE B 1 219 ? -2.305 27.141 0.797 1 91.38 219 PHE B N 1
ATOM 4935 C CA . PHE B 1 219 ? -3.182 27.625 -0.263 1 91.38 219 PHE B CA 1
ATOM 4936 C C . PHE B 1 219 ? -3.182 29.141 -0.313 1 91.38 219 PHE B C 1
ATOM 4938 O O . PHE B 1 219 ? -3.35 29.734 -1.382 1 91.38 219 PHE B O 1
ATOM 4945 N N . TRP B 1 220 ? -2.98 29.75 0.799 1 91.88 220 TRP B N 1
ATOM 4946 C CA . TRP B 1 220 ? -2.842 31.203 0.848 1 91.88 220 TRP B CA 1
ATOM 4947 C C . TRP B 1 220 ? -1.674 31.672 -0.016 1 91.88 220 TRP B C 1
ATOM 4949 O O . TRP B 1 220 ? -1.769 32.688 -0.702 1 91.88 220 TRP B O 1
ATOM 4959 N N . LEU B 1 221 ? -0.621 30.938 -0.009 1 93.94 221 LEU B N 1
ATOM 4960 C CA . LEU B 1 221 ? 0.513 31.234 -0.875 1 93.94 221 LEU B CA 1
ATOM 4961 C C . LEU B 1 221 ? 0.122 31.125 -2.344 1 93.94 221 LEU B C 1
ATOM 4963 O O . LEU B 1 221 ? 0.563 31.922 -3.172 1 93.94 221 LEU B O 1
ATOM 4967 N N . LYS B 1 222 ? -0.661 30.125 -2.607 1 91.38 222 LYS B N 1
ATOM 4968 C CA . LYS B 1 222 ? -1.146 29.969 -3.977 1 91.38 222 LYS B CA 1
ATOM 4969 C C . LYS B 1 222 ? -1.94 31.203 -4.422 1 91.38 222 LYS B C 1
ATOM 4971 O O . LYS B 1 222 ? -1.758 31.688 -5.539 1 91.38 222 LYS B O 1
ATOM 4976 N N . LYS B 1 223 ? -2.754 31.672 -3.582 1 87.38 223 LYS B N 1
ATOM 4977 C CA . LYS B 1 223 ? -3.562 32.844 -3.865 1 87.38 223 LYS B CA 1
ATOM 4978 C C . LYS B 1 223 ? -2.68 34.062 -4.133 1 87.38 223 LYS B C 1
ATOM 4980 O O . LYS B 1 223 ? -3.027 34.938 -4.945 1 87.38 223 LYS B O 1
ATOM 4985 N N . ARG B 1 224 ? -1.561 34.062 -3.512 1 92.81 224 ARG B N 1
ATOM 4986 C CA . ARG B 1 224 ? -0.603 35.156 -3.684 1 92.81 224 ARG B CA 1
ATOM 4987 C C . ARG B 1 224 ? 0.281 34.906 -4.902 1 92.81 224 ARG B C 1
ATOM 4989 O O . ARG B 1 224 ? 1.157 35.719 -5.207 1 92.81 224 ARG B O 1
ATOM 4996 N N . GLY B 1 225 ? 0.043 33.781 -5.629 1 92.44 225 GLY B N 1
ATOM 4997 C CA . GLY B 1 225 ? 0.799 33.469 -6.832 1 92.44 225 GLY B CA 1
ATOM 4998 C C . GLY B 1 225 ? 2.225 33.031 -6.547 1 92.44 225 GLY B C 1
ATOM 4999 O O . GLY B 1 225 ? 3.115 33.219 -7.379 1 92.44 225 GLY B O 1
ATOM 5000 N N . LEU B 1 226 ? 2.422 32.5 -5.375 1 96.38 226 LEU B N 1
ATOM 5001 C CA . LEU B 1 226 ? 3.775 32.156 -4.953 1 96.38 226 LEU B CA 1
ATOM 5002 C C . LEU B 1 226 ? 3.961 30.625 -4.902 1 96.38 226 LEU B C 1
ATOM 5004 O O . LEU B 1 226 ? 3.004 29.891 -4.656 1 96.38 226 LEU B O 1
ATOM 5008 N N . MET B 1 227 ? 5.117 30.141 -5.203 1 97.88 227 MET B N 1
ATOM 5009 C CA . MET B 1 227 ? 5.562 28.766 -4.965 1 97.88 227 MET B CA 1
ATOM 5010 C C . MET B 1 227 ? 4.68 27.781 -5.707 1 97.88 227 MET B C 1
ATOM 5012 O O . MET B 1 227 ? 4.07 26.906 -5.09 1 97.88 227 MET B O 1
ATOM 5016 N N . PRO B 1 228 ? 4.676 27.766 -6.988 1 97.19 228 PRO B N 1
ATOM 5017 C CA . PRO B 1 228 ? 3.75 26.922 -7.758 1 97.19 228 PRO B CA 1
ATOM 5018 C C . PRO B 1 228 ? 3.957 25.438 -7.516 1 97.19 228 PRO B C 1
ATOM 5020 O O . PRO B 1 228 ? 2.986 24.672 -7.469 1 97.19 228 PRO B O 1
ATOM 5023 N N . GLY B 1 229 ? 5.184 24.969 -7.402 1 97.81 229 GLY B N 1
ATOM 5024 C CA . GLY B 1 229 ? 5.418 23.562 -7.117 1 97.81 229 GLY B CA 1
ATOM 5025 C C . GLY B 1 229 ? 4.883 23.125 -5.766 1 97.81 229 GLY B C 1
ATOM 5026 O O . GLY B 1 229 ? 4.191 22.109 -5.66 1 97.81 229 GLY B O 1
ATOM 5027 N N . LEU B 1 230 ? 5.16 23.906 -4.734 1 98.19 230 LEU B N 1
ATOM 5028 C CA . LEU B 1 230 ? 4.68 23.641 -3.383 1 98.19 230 LEU B CA 1
ATOM 5029 C C . LEU B 1 230 ? 3.156 23.625 -3.342 1 98.19 230 LEU B C 1
ATOM 5031 O O . LEU B 1 230 ? 2.559 22.703 -2.768 1 98.19 230 LEU B O 1
ATOM 5035 N N . THR B 1 231 ? 2.555 24.578 -3.928 1 96.31 231 THR B N 1
ATOM 5036 C CA . THR B 1 231 ? 1.104 24.719 -3.838 1 96.31 231 THR B CA 1
ATOM 5037 C C . THR B 1 231 ? 0.413 23.625 -4.664 1 96.31 231 THR B C 1
ATOM 5039 O O . THR B 1 231 ? -0.667 23.156 -4.305 1 96.31 231 THR B O 1
ATOM 5042 N N . PHE B 1 232 ? 1.058 23.172 -5.746 1 95.75 232 PHE B N 1
ATOM 5043 C CA . PHE B 1 232 ? 0.515 22.062 -6.516 1 95.75 232 PHE B CA 1
ATOM 5044 C C . PHE B 1 232 ? 0.573 20.766 -5.711 1 95.75 232 PHE B C 1
ATOM 5046 O O . PHE B 1 232 ? -0.403 20.016 -5.664 1 95.75 232 PHE B O 1
ATOM 5053 N N . SER B 1 233 ? 1.694 20.5 -5.145 1 97.44 233 SER B N 1
ATOM 5054 C CA . SER B 1 233 ? 1.796 19.312 -4.293 1 97.44 233 SER B CA 1
ATOM 5055 C C . SER B 1 233 ? 0.777 19.359 -3.16 1 97.44 233 SER B C 1
ATOM 5057 O O . SER B 1 233 ? 0.2 18.328 -2.797 1 97.44 233 SER B O 1
ATOM 5059 N N . ASN B 1 234 ? 0.542 20.531 -2.607 1 96.81 234 ASN B N 1
ATOM 5060 C CA . ASN B 1 234 ? -0.451 20.734 -1.558 1 96.81 234 ASN B CA 1
ATOM 5061 C C . ASN B 1 234 ? -1.856 20.391 -2.043 1 96.81 234 ASN B C 1
ATOM 5063 O O . ASN B 1 234 ? -2.658 19.828 -1.29 1 96.81 234 ASN B O 1
ATOM 5067 N N . GLU B 1 235 ? -2.088 20.703 -3.227 1 94.31 235 GLU B N 1
ATOM 5068 C CA . GLU B 1 235 ? -3.381 20.375 -3.822 1 94.31 235 GLU B CA 1
ATOM 5069 C C . GLU B 1 235 ? -3.574 18.859 -3.939 1 94.31 235 GLU B C 1
ATOM 5071 O O . GLU B 1 235 ? -4.629 18.344 -3.576 1 94.31 235 GLU B O 1
ATOM 5076 N N . LEU B 1 236 ? -2.6 18.203 -4.449 1 95.38 236 LEU B N 1
ATOM 5077 C CA . LEU B 1 236 ? -2.67 16.75 -4.613 1 95.38 236 LEU B CA 1
ATOM 5078 C C . LEU B 1 236 ? -2.834 16.062 -3.264 1 95.38 236 LEU B C 1
ATOM 5080 O O . LEU B 1 236 ? -3.695 15.188 -3.109 1 95.38 236 LEU B O 1
ATOM 5084 N N . ILE B 1 237 ? -2.084 16.422 -2.281 1 97.25 237 ILE B N 1
ATOM 5085 C CA . ILE B 1 237 ? -2.078 15.758 -0.985 1 97.25 237 ILE B CA 1
ATOM 5086 C C . ILE B 1 237 ? -3.365 16.078 -0.229 1 97.25 237 ILE B C 1
ATOM 5088 O O . ILE B 1 237 ? -3.959 15.211 0.406 1 97.25 237 ILE B O 1
ATOM 5092 N N . SER B 1 238 ? -3.787 17.359 -0.282 1 94.88 238 SER B N 1
ATOM 5093 C CA . SER B 1 238 ? -5.023 17.734 0.4 1 94.88 238 SER B CA 1
ATOM 5094 C C . SER B 1 238 ? -6.215 16.953 -0.163 1 94.88 238 SER B C 1
ATOM 5096 O O . SER B 1 238 ? -7.125 16.578 0.578 1 94.88 238 SER B O 1
ATOM 5098 N N . ARG B 1 239 ? -6.207 16.75 -1.486 1 93.44 239 ARG B N 1
ATOM 5099 C CA . ARG B 1 239 ? -7.234 15.922 -2.105 1 93.44 239 ARG B CA 1
ATOM 5100 C C . ARG B 1 239 ? -7.223 14.516 -1.529 1 93.44 239 ARG B C 1
ATOM 5102 O O . ARG B 1 239 ? -8.273 13.969 -1.175 1 93.44 239 ARG B O 1
ATOM 5109 N N . ASP B 1 240 ? -6.082 13.906 -1.464 1 96.88 240 ASP B N 1
ATOM 5110 C CA . ASP B 1 240 ? -5.941 12.562 -0.914 1 96.88 240 ASP B CA 1
ATOM 5111 C C . ASP B 1 240 ? -6.453 12.5 0.523 1 96.88 240 ASP B C 1
ATOM 5113 O O . ASP B 1 240 ? -7.168 11.562 0.894 1 96.88 240 ASP B O 1
ATOM 5117 N N . GLU B 1 241 ? -6.055 13.508 1.332 1 96.06 241 GLU B N 1
ATOM 5118 C CA . GLU B 1 241 ? -6.457 13.523 2.734 1 96.06 241 GLU B CA 1
ATOM 5119 C C . GLU B 1 241 ? -7.973 13.625 2.871 1 96.06 241 GLU B C 1
ATOM 5121 O O . GLU B 1 241 ? -8.555 13.062 3.799 1 96.06 241 GLU B O 1
ATOM 5126 N N . GLY B 1 242 ? -8.547 14.422 2.016 1 94.12 242 GLY B N 1
ATOM 5127 C CA . GLY B 1 242 ? -10 14.469 1.989 1 94.12 242 GLY B CA 1
ATOM 5128 C C . GLY B 1 242 ? -10.633 13.109 1.738 1 94.12 242 GLY B C 1
ATOM 5129 O O . GLY B 1 242 ? -11.594 12.734 2.414 1 94.12 242 GLY B O 1
ATOM 5130 N N . LEU B 1 243 ? -10.109 12.406 0.78 1 95.88 243 LEU B N 1
ATOM 5131 C CA . LEU B 1 243 ? -10.602 11.07 0.462 1 95.88 243 LEU B CA 1
ATOM 5132 C C . LEU B 1 243 ? -10.414 10.125 1.645 1 95.88 243 LEU B C 1
ATOM 5134 O O . LEU B 1 243 ? -11.289 9.305 1.935 1 95.88 243 LEU B O 1
ATOM 5138 N N . HIS B 1 244 ? -9.242 10.148 2.299 1 98.06 244 HIS B N 1
ATOM 5139 C CA . HIS B 1 244 ? -8.984 9.328 3.477 1 98.06 244 HIS B CA 1
ATOM 5140 C C . HIS B 1 244 ? -9.992 9.617 4.582 1 98.06 244 HIS B C 1
ATOM 5142 O O . HIS B 1 244 ? -10.5 8.688 5.215 1 98.06 244 HIS B O 1
ATOM 5148 N N . CYS B 1 245 ? -10.25 10.867 4.793 1 97.62 245 CYS B N 1
ATOM 5149 C CA . CYS B 1 245 ? -11.234 11.258 5.801 1 97.62 245 CYS B CA 1
ATOM 5150 C C . CYS B 1 245 ? -12.617 10.727 5.449 1 97.62 245 CYS B C 1
ATOM 5152 O O . CYS B 1 245 ? -13.305 10.172 6.305 1 97.62 245 CYS B O 1
ATOM 5154 N N . ASP B 1 246 ? -13.008 10.891 4.184 1 96.81 246 ASP B N 1
ATOM 5155 C CA . ASP B 1 246 ? -14.297 10.375 3.725 1 96.81 246 ASP B CA 1
ATOM 5156 C C . ASP B 1 246 ? -14.398 8.867 3.943 1 96.81 246 ASP B C 1
ATOM 5158 O O . ASP B 1 246 ? -15.461 8.359 4.316 1 96.81 246 ASP B O 1
ATOM 5162 N N . PHE B 1 247 ? -13.414 8.195 3.697 1 98.56 247 PHE B N 1
ATOM 5163 C CA . PHE B 1 247 ? -13.438 6.746 3.887 1 98.56 247 PHE B CA 1
ATOM 5164 C C . PHE B 1 247 ? -13.594 6.398 5.359 1 98.56 247 PHE B C 1
ATOM 5166 O O . PHE B 1 247 ? -14.328 5.469 5.707 1 98.56 247 PHE B O 1
ATOM 5173 N N . ALA B 1 248 ? -12.812 7.07 6.211 1 98.5 248 ALA B N 1
ATOM 5174 C CA . ALA B 1 248 ? -12.977 6.852 7.645 1 98.5 248 ALA B CA 1
ATOM 5175 C C . ALA B 1 248 ? -14.438 7.051 8.062 1 98.5 248 ALA B C 1
ATOM 5177 O O . ALA B 1 248 ? -14.969 6.273 8.852 1 98.5 248 ALA B O 1
ATOM 5178 N N . CYS B 1 249 ? -15.07 8.062 7.531 1 98.06 249 CYS B N 1
ATOM 5179 C CA . CYS B 1 249 ? -16.469 8.312 7.832 1 98.06 249 CYS B CA 1
ATOM 5180 C C . CYS B 1 249 ? -17.359 7.176 7.316 1 98.06 249 CYS B C 1
ATOM 5182 O O . CYS B 1 249 ? -18.297 6.762 7.988 1 98.06 249 CYS B O 1
ATOM 5184 N N . LEU B 1 250 ? -17.094 6.707 6.09 1 98.19 250 LEU B N 1
ATOM 5185 C CA . LEU B 1 250 ? -17.844 5.586 5.535 1 98.19 250 LEU B CA 1
ATOM 5186 C C . LEU B 1 250 ? -17.734 4.363 6.441 1 98.19 250 LEU B C 1
ATOM 5188 O O . LEU B 1 250 ? -18.75 3.711 6.727 1 98.19 250 LEU B O 1
ATOM 5192 N N . ILE B 1 251 ? -16.547 4.008 6.891 1 98.5 251 ILE B N 1
ATOM 5193 C CA . ILE B 1 251 ? -16.328 2.887 7.797 1 98.5 251 ILE B CA 1
ATOM 5194 C C . ILE B 1 251 ? -17.125 3.104 9.086 1 98.5 251 ILE B C 1
ATOM 5196 O O . ILE B 1 251 ? -17.75 2.174 9.602 1 98.5 251 ILE B O 1
ATOM 5200 N N . PHE B 1 252 ? -17.078 4.312 9.602 1 98.25 252 PHE B N 1
ATOM 5201 C CA . PHE B 1 252 ? -17.812 4.645 10.812 1 98.25 252 PHE B CA 1
ATOM 5202 C C . PHE B 1 252 ? -19.297 4.344 10.648 1 98.25 252 PHE B C 1
ATOM 5204 O O . PHE B 1 252 ? -19.938 3.85 11.578 1 98.25 252 PHE B O 1
ATOM 5211 N N . HIS B 1 253 ? -19.875 4.625 9.5 1 97.5 253 HIS B N 1
ATOM 5212 C CA . HIS B 1 253 ? -21.297 4.434 9.242 1 97.5 253 HIS B CA 1
ATOM 5213 C C . HIS B 1 253 ? -21.656 2.953 9.258 1 97.5 253 HIS B C 1
ATOM 5215 O O . HIS B 1 253 ? -22.812 2.598 9.516 1 97.5 253 HIS B O 1
ATOM 5221 N N . TYR B 1 254 ? -20.719 2.08 9 1 96.88 254 TYR B N 1
ATOM 5222 C CA . TYR B 1 254 ? -20.969 0.646 8.992 1 96.88 254 TYR B CA 1
ATOM 5223 C C . TYR B 1 254 ? -20.859 0.059 10.391 1 96.88 254 TYR B C 1
ATOM 5225 O O . TYR B 1 254 ? -21.203 -1.104 10.617 1 96.88 254 TYR B O 1
ATOM 5233 N N . LEU B 1 255 ? -20.359 0.838 11.352 1 96.75 255 LEU B N 1
ATOM 5234 C CA . LEU B 1 255 ? -20.203 0.325 12.703 1 96.75 255 LEU B CA 1
ATOM 5235 C C . LEU B 1 255 ? -21.562 0.071 13.352 1 96.75 255 LEU B C 1
ATOM 5237 O O . LEU B 1 255 ? -22.5 0.865 13.18 1 96.75 255 LEU B O 1
ATOM 5241 N N . VAL B 1 256 ? -21.609 -1.014 14.008 1 95.25 256 VAL B N 1
ATOM 5242 C CA . VAL B 1 256 ? -22.812 -1.334 14.781 1 95.25 256 VAL B CA 1
ATOM 5243 C C . VAL B 1 256 ? -22.688 -0.732 16.188 1 95.25 256 VAL B C 1
ATOM 5245 O O . VAL B 1 256 ? -23.625 -0.108 16.672 1 95.25 256 VAL B O 1
ATOM 5248 N N . ASN B 1 257 ? -21.5 -0.842 16.828 1 93.56 257 ASN B N 1
ATOM 5249 C CA . ASN B 1 257 ? -21.25 -0.29 18.156 1 93.56 257 ASN B CA 1
ATOM 5250 C C . ASN B 1 257 ? -20.547 1.062 18.062 1 93.56 257 ASN B C 1
ATOM 5252 O O . ASN B 1 257 ? -19.359 1.168 18.375 1 93.56 257 ASN B O 1
ATOM 5256 N N . LYS B 1 258 ? -21.312 2.078 17.922 1 95.62 258 LYS B N 1
ATOM 5257 C CA . LYS B 1 258 ? -20.766 3.426 17.781 1 95.62 258 LYS B CA 1
ATOM 5258 C C . LYS B 1 258 ? -20.547 4.066 19.156 1 95.62 258 LYS B C 1
ATOM 5260 O O . LYS B 1 258 ? -21.344 3.85 20.078 1 95.62 258 LYS B O 1
ATOM 5265 N N . PRO B 1 259 ? -19.453 4.844 19.219 1 97 259 PRO B N 1
ATOM 5266 C CA . PRO B 1 259 ? -19.328 5.637 20.453 1 97 259 PRO B CA 1
ATOM 5267 C C . PRO B 1 259 ? -20.438 6.672 20.594 1 97 259 PRO B C 1
ATOM 5269 O O . PRO B 1 259 ? -21.094 7.027 19.609 1 97 259 PRO B O 1
ATOM 5272 N N . SER B 1 260 ? -20.609 7.137 21.875 1 96.81 260 SER B N 1
ATOM 5273 C CA . SER B 1 260 ? -21.625 8.148 22.141 1 96.81 260 SER B CA 1
ATOM 5274 C C . SER B 1 260 ? -21.266 9.477 21.469 1 96.81 260 SER B C 1
ATOM 5276 O O . SER B 1 260 ? -20.078 9.742 21.203 1 96.81 260 SER B O 1
ATOM 5278 N N . GLU B 1 261 ? -22.234 10.266 21.172 1 96.62 261 GLU B N 1
ATOM 5279 C CA . GLU B 1 261 ? -22.016 11.586 20.609 1 96.62 261 GLU B CA 1
ATOM 5280 C C . GLU B 1 261 ? -21.078 12.422 21.484 1 96.62 261 GLU B C 1
ATOM 5282 O O . GLU B 1 261 ? -20.234 13.156 20.984 1 96.62 261 GLU B O 1
ATOM 5287 N N . GLU B 1 262 ? -21.312 12.344 22.781 1 96.62 262 GLU B N 1
ATOM 5288 C CA . GLU B 1 262 ? -20.484 13.086 23.719 1 96.62 262 GLU B CA 1
ATOM 5289 C C . GLU B 1 262 ? -19.016 12.703 23.594 1 96.62 262 GLU B C 1
ATOM 5291 O O . GLU B 1 262 ? -18.141 13.562 23.594 1 96.62 262 GLU B O 1
ATOM 5296 N N . ARG B 1 263 ? -18.797 11.398 23.469 1 96.81 263 ARG B N 1
ATOM 5297 C CA . ARG B 1 263 ? -17.422 10.914 23.344 1 96.81 263 ARG B CA 1
ATOM 5298 C C . ARG B 1 263 ? -16.797 11.359 22.031 1 96.81 263 ARG B C 1
ATOM 5300 O O . ARG B 1 263 ? -15.641 11.766 21.984 1 96.81 263 ARG B O 1
ATOM 5307 N N . VAL B 1 264 ? -17.531 11.289 20.969 1 97.81 264 VAL B N 1
ATOM 5308 C CA . VAL B 1 264 ? -17.078 11.734 19.656 1 97.81 264 VAL B CA 1
ATOM 5309 C C . VAL B 1 264 ? -16.719 13.219 19.703 1 97.81 264 VAL B C 1
ATOM 5311 O O . VAL B 1 264 ? -15.656 13.625 19.25 1 97.81 264 VAL B O 1
ATOM 5314 N N . LYS B 1 265 ? -17.578 14.016 20.297 1 96.62 265 LYS B N 1
ATOM 5315 C CA . LYS B 1 265 ? -17.359 15.453 20.391 1 96.62 265 LYS B CA 1
ATOM 5316 C C . LYS B 1 265 ? -16.109 15.758 21.234 1 96.62 265 LYS B C 1
ATOM 5318 O O . LYS B 1 265 ? -15.359 16.688 20.922 1 96.62 265 LYS B O 1
ATOM 5323 N N . GLU B 1 266 ? -15.938 15.031 22.25 1 96.75 266 GLU B N 1
ATOM 5324 C CA . GLU B 1 266 ? -14.75 15.195 23.078 1 96.75 266 GLU B CA 1
ATOM 5325 C C . GLU B 1 266 ? -13.477 14.984 22.25 1 96.75 266 GLU B C 1
ATOM 5327 O O . GLU B 1 266 ? -12.531 15.773 22.344 1 96.75 266 GLU B O 1
ATOM 5332 N N . ILE B 1 267 ? -13.43 13.867 21.469 1 96.94 267 ILE B N 1
ATOM 5333 C CA . ILE B 1 267 ? -12.273 13.562 20.641 1 96.94 267 ILE B CA 1
ATOM 5334 C C . ILE B 1 267 ? -12.047 14.68 19.625 1 96.94 267 ILE B C 1
ATOM 5336 O O . ILE B 1 267 ? -10.922 15.156 19.453 1 96.94 267 ILE B O 1
ATOM 5340 N N . ILE B 1 268 ? -13.109 15.148 19.031 1 97.31 268 ILE B N 1
ATOM 5341 C CA . ILE B 1 268 ? -13.031 16.141 17.969 1 97.31 268 ILE B CA 1
ATOM 5342 C C . ILE B 1 268 ? -12.617 17.5 18.562 1 97.31 268 ILE B C 1
ATOM 5344 O O . ILE B 1 268 ? -11.766 18.188 18 1 97.31 268 ILE B O 1
ATOM 5348 N N . VAL B 1 269 ? -13.164 17.875 19.672 1 96.12 269 VAL B N 1
ATOM 5349 C CA . VAL B 1 269 ? -12.844 19.141 20.312 1 96.12 269 VAL B CA 1
ATOM 5350 C C . VAL B 1 269 ? -11.375 19.156 20.734 1 96.12 269 VAL B C 1
ATOM 5352 O O . VAL B 1 269 ? -10.695 20.172 20.594 1 96.12 269 VAL B O 1
ATOM 5355 N N . ASN B 1 270 ? -10.914 18.062 21.219 1 96.44 270 ASN B N 1
ATOM 5356 C CA . ASN B 1 270 ? -9.508 17.969 21.578 1 96.44 270 ASN B CA 1
ATOM 5357 C C . ASN B 1 270 ? -8.602 18.156 20.359 1 96.44 270 ASN B C 1
ATOM 5359 O O . ASN B 1 270 ? -7.598 18.875 20.438 1 96.44 270 ASN B O 1
ATOM 5363 N N . ALA B 1 271 ? -8.914 17.547 19.266 1 96.56 271 ALA B N 1
ATOM 5364 C CA . ALA B 1 271 ? -8.156 17.703 18.031 1 96.56 271 ALA B CA 1
ATOM 5365 C C . ALA B 1 271 ? -8.156 19.156 17.562 1 96.56 271 ALA B C 1
ATOM 5367 O O . ALA B 1 271 ? -7.133 19.672 17.109 1 96.56 271 ALA B O 1
ATOM 5368 N N . VAL B 1 272 ? -9.297 19.797 17.672 1 95.75 272 VAL B N 1
ATOM 5369 C CA . VAL B 1 272 ? -9.445 21.188 17.266 1 95.75 272 VAL B CA 1
ATOM 5370 C C . VAL B 1 272 ? -8.539 22.078 18.094 1 95.75 272 VAL B C 1
ATOM 5372 O O . VAL B 1 272 ? -7.836 22.953 17.562 1 95.75 272 VAL B O 1
ATOM 5375 N N . GLU B 1 273 ? -8.516 21.875 19.375 1 95.88 273 GLU B N 1
ATOM 5376 C CA . GLU B 1 273 ? -7.691 22.672 20.266 1 95.88 273 GLU B CA 1
ATOM 5377 C C . GLU B 1 273 ? -6.211 22.531 19.938 1 95.88 273 GLU B C 1
ATOM 5379 O O . GLU B 1 273 ? -5.48 23.531 19.906 1 95.88 273 GLU B O 1
ATOM 5384 N N . ILE B 1 274 ? -5.84 21.344 19.656 1 95.62 274 ILE B N 1
ATOM 5385 C CA . ILE B 1 274 ? -4.441 21.094 19.328 1 95.62 274 ILE B CA 1
ATOM 5386 C C . ILE B 1 274 ? -4.082 21.766 18.016 1 95.62 274 ILE B C 1
ATOM 5388 O O . ILE B 1 274 ? -3.041 22.422 17.906 1 95.62 274 ILE B O 1
ATOM 5392 N N . GLU B 1 275 ? -4.941 21.688 17 1 95.56 275 GLU B N 1
ATOM 5393 C CA . GLU B 1 275 ? -4.691 22.281 15.695 1 95.56 275 GLU B CA 1
ATOM 5394 C C . GLU B 1 275 ? -4.688 23.812 15.781 1 95.56 275 GLU B C 1
ATOM 5396 O O . GLU B 1 275 ? -3.869 24.469 15.141 1 95.56 275 GLU B O 1
ATOM 5401 N N . GLN B 1 276 ? -5.578 24.328 16.578 1 94.38 276 GLN B N 1
ATOM 5402 C CA . GLN B 1 276 ? -5.633 25.781 16.75 1 94.38 276 GLN B CA 1
ATOM 5403 C C . GLN B 1 276 ? -4.379 26.297 17.453 1 94.38 276 GLN B C 1
ATOM 5405 O O . GLN B 1 276 ? -3.82 27.328 17.062 1 94.38 276 GLN B O 1
ATOM 5410 N N . GLU B 1 277 ? -3.979 25.609 18.453 1 95.69 277 GLU B N 1
ATOM 5411 C CA . GLU B 1 277 ? -2.744 25.984 19.125 1 95.69 277 GLU B CA 1
ATOM 5412 C C . GLU B 1 277 ? -1.55 25.922 18.188 1 95.69 277 GLU B C 1
ATOM 5414 O O . GLU B 1 277 ? -0.686 26.797 18.203 1 95.69 277 GLU B O 1
ATOM 5419 N N . PHE B 1 278 ? -1.488 24.953 17.359 1 95.94 278 PHE B N 1
ATOM 5420 C CA . PHE B 1 278 ? -0.384 24.75 16.438 1 95.94 278 PHE B CA 1
ATOM 5421 C C . PHE B 1 278 ? -0.28 25.922 15.461 1 95.94 278 PHE B C 1
ATOM 5423 O O . PHE B 1 278 ? 0.795 26.5 15.289 1 95.94 278 PHE B O 1
ATOM 5430 N N . LEU B 1 279 ? -1.393 26.406 14.938 1 95.12 279 LEU B N 1
ATOM 5431 C CA . LEU B 1 279 ? -1.354 27.344 13.82 1 95.12 279 LEU B CA 1
ATOM 5432 C C . LEU B 1 279 ? -1.526 28.781 14.305 1 95.12 279 LEU B C 1
ATOM 5434 O O . LEU B 1 279 ? -1.38 29.719 13.523 1 95.12 279 LEU B O 1
ATOM 5438 N N . THR B 1 280 ? -1.783 28.984 15.57 1 93.88 280 THR B N 1
ATOM 5439 C CA . THR B 1 280 ? -2.047 30.359 15.984 1 93.88 280 THR B CA 1
ATOM 5440 C C . THR B 1 280 ? -1.153 30.766 17.156 1 93.88 280 THR B C 1
ATOM 5442 O O . THR B 1 280 ? -1.021 31.938 17.469 1 93.88 280 THR B O 1
ATOM 5445 N N . GLU B 1 281 ? -0.527 29.781 17.766 1 92.69 281 GLU B N 1
ATOM 5446 C CA . GLU B 1 281 ? 0.375 30.094 18.875 1 92.69 281 GLU B CA 1
ATOM 5447 C C . GLU B 1 281 ? 1.785 29.578 18.594 1 92.69 281 GLU B C 1
ATOM 5449 O O . GLU B 1 281 ? 2.725 30.375 18.484 1 92.69 281 GLU B O 1
ATOM 5454 N N . ALA B 1 282 ? 1.912 28.297 18.328 1 92.19 282 ALA B N 1
ATOM 5455 C CA . ALA B 1 282 ? 3.234 27.688 18.156 1 92.19 282 ALA B CA 1
ATOM 5456 C C . ALA B 1 282 ? 3.859 28.094 16.828 1 92.19 282 ALA B C 1
ATOM 5458 O O . ALA B 1 282 ? 5.047 28.422 16.766 1 92.19 282 ALA B O 1
ATOM 5459 N N . LEU B 1 283 ? 3.092 28.016 15.781 1 94.06 283 LEU B N 1
ATOM 5460 C CA . LEU B 1 283 ? 3.447 28.422 14.43 1 94.06 283 LEU B CA 1
ATOM 5461 C C . LEU B 1 283 ? 2.342 29.281 13.812 1 94.06 283 LEU B C 1
ATOM 5463 O O . LEU B 1 283 ? 1.648 2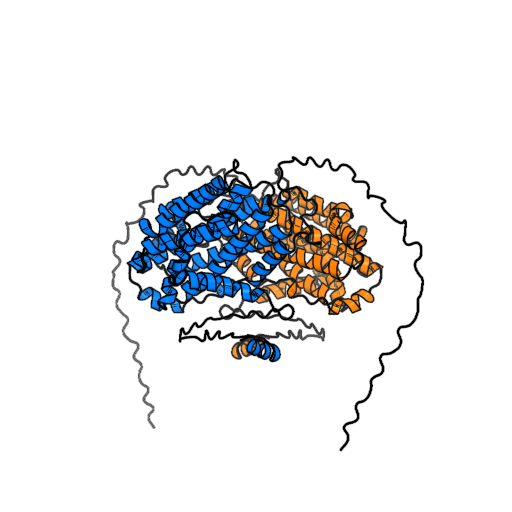8.844 12.898 1 94.06 283 LEU B O 1
ATOM 5467 N N . PRO B 1 284 ? 2.34 30.547 14.32 1 95.69 284 PRO B N 1
ATOM 5468 C CA . PRO B 1 284 ? 1.189 31.375 13.953 1 95.69 284 PRO B CA 1
ATOM 5469 C C . PRO B 1 284 ? 1.148 31.688 12.461 1 95.69 284 PRO B C 1
ATOM 5471 O O . PRO B 1 284 ? 2.176 32.031 11.867 1 95.69 284 PRO B O 1
ATOM 5474 N N . VAL B 1 285 ? 0.007 31.641 11.852 1 94.12 285 VAL B N 1
ATOM 5475 C CA . VAL B 1 285 ? -0.196 31.906 10.438 1 94.12 285 VAL B CA 1
ATOM 5476 C C . VAL B 1 285 ? 0.06 33.375 10.141 1 94.12 285 VAL B C 1
ATOM 5478 O O . VAL B 1 285 ? 0.238 33.75 8.984 1 94.12 285 VAL B O 1
ATOM 5481 N N . GLY B 1 286 ? 0.136 34.188 11.148 1 93.75 286 GLY B N 1
ATOM 5482 C CA . GLY B 1 286 ? 0.519 35.594 10.953 1 93.75 286 GLY B CA 1
ATOM 5483 C C . GLY B 1 286 ? 1.866 35.75 10.281 1 93.75 286 GLY B C 1
ATOM 5484 O O . GLY B 1 286 ? 2.121 36.781 9.625 1 93.75 286 GLY B O 1
ATOM 5485 N N . LEU B 1 287 ? 2.689 34.781 10.391 1 94.44 287 LEU B N 1
ATOM 5486 C CA . LEU B 1 287 ? 4.023 34.812 9.797 1 94.44 287 LEU B CA 1
ATOM 5487 C C . LEU B 1 287 ? 3.938 34.875 8.273 1 94.44 287 LEU B C 1
ATOM 5489 O O . LEU B 1 287 ? 4.887 35.281 7.609 1 94.44 287 LEU B O 1
ATOM 5493 N N . ILE B 1 288 ? 2.758 34.438 7.734 1 93.5 288 ILE B N 1
ATOM 5494 C CA . ILE B 1 288 ? 2.621 34.469 6.281 1 93.5 288 ILE B CA 1
ATOM 5495 C C . ILE B 1 288 ? 1.489 35.406 5.898 1 93.5 288 ILE B C 1
ATOM 5497 O O . ILE B 1 288 ? 0.956 35.344 4.789 1 93.5 288 ILE B O 1
ATOM 5501 N N . GLY B 1 289 ? 1.04 36.219 6.871 1 91 289 GLY B N 1
ATOM 5502 C CA . GLY B 1 289 ? 0.114 37.281 6.574 1 91 289 GLY B CA 1
ATOM 5503 C C . GLY B 1 289 ? -1.341 36.875 6.727 1 91 289 GLY B C 1
ATOM 5504 O O . GLY B 1 289 ? -2.238 37.594 6.254 1 91 289 GLY B O 1
ATOM 5505 N N . MET B 1 290 ? -1.617 35.781 7.355 1 92.75 290 MET B N 1
ATOM 5506 C CA . MET B 1 290 ? -2.992 35.344 7.586 1 92.75 290 MET B CA 1
ATOM 5507 C C . MET B 1 290 ? -3.457 35.719 8.984 1 92.75 290 MET B C 1
ATOM 5509 O O . MET B 1 290 ? -2.637 36.031 9.859 1 92.75 290 MET B O 1
ATOM 5513 N N . ASN B 1 291 ? -4.723 35.781 9.117 1 89.94 291 ASN B N 1
ATOM 5514 C CA . ASN B 1 291 ? -5.336 36.125 10.391 1 89.94 291 ASN B CA 1
ATOM 5515 C C . ASN B 1 291 ? -5.559 34.906 11.273 1 89.94 291 ASN B C 1
ATOM 5517 O O . ASN B 1 291 ? -6.277 34 10.891 1 89.94 291 ASN B O 1
ATOM 5521 N N . CYS B 1 292 ? -5.016 34.969 12.438 1 92.56 292 CYS B N 1
ATOM 5522 C CA . CYS B 1 292 ? -5.09 33.812 13.352 1 92.56 292 CYS B CA 1
ATOM 5523 C C . CYS B 1 292 ? -6.527 33.562 13.789 1 92.56 292 CYS B C 1
ATOM 5525 O O . CYS B 1 292 ? -6.934 32.406 13.961 1 92.56 292 CYS B O 1
ATOM 5527 N N . THR B 1 293 ? -7.277 34.594 14.039 1 89.69 293 THR B N 1
ATOM 5528 C CA . THR B 1 293 ? -8.664 34.438 14.469 1 89.69 293 THR B CA 1
ATOM 5529 C C . THR B 1 293 ? -9.484 33.75 13.391 1 89.69 293 THR B C 1
ATOM 5531 O O . THR B 1 293 ? -10.273 32.844 13.688 1 89.69 293 THR B O 1
ATOM 5534 N N . LEU B 1 294 ? -9.273 34.125 12.203 1 88.5 294 LEU B N 1
ATOM 5535 C CA . LEU B 1 294 ? -9.977 33.5 11.086 1 88.5 294 LEU B CA 1
ATOM 5536 C C . LEU B 1 294 ? -9.555 32.031 10.93 1 88.5 294 LEU B C 1
ATOM 5538 O O . LEU B 1 294 ? -10.375 31.172 10.609 1 88.5 294 LEU B O 1
ATOM 5542 N N . MET B 1 295 ? -8.281 31.797 11.141 1 92.69 295 MET B N 1
ATOM 5543 C CA . MET B 1 295 ? -7.789 30.422 11.062 1 92.69 295 MET B CA 1
ATOM 5544 C C . MET B 1 295 ? -8.453 29.547 12.125 1 92.69 295 MET B C 1
ATOM 5546 O O . MET B 1 295 ? -8.875 28.422 11.836 1 92.69 295 MET B O 1
ATOM 5550 N N . LYS B 1 296 ? -8.602 30.031 13.344 1 92 296 LYS B N 1
ATOM 5551 C CA . LYS B 1 296 ? -9.273 29.281 14.398 1 92 296 LYS B CA 1
ATOM 5552 C C . LYS B 1 296 ? -10.703 28.938 14 1 92 296 LYS B C 1
ATOM 5554 O O . LYS B 1 296 ? -11.156 27.812 14.188 1 92 296 LYS B O 1
ATOM 5559 N N . ARG B 1 297 ? -11.352 29.922 13.445 1 88.38 297 ARG B N 1
ATOM 5560 C CA . ARG B 1 297 ? -12.727 29.719 13.008 1 88.38 297 ARG B CA 1
ATOM 5561 C C . ARG B 1 297 ? -12.797 28.703 11.867 1 88.38 297 ARG B C 1
ATOM 5563 O O . ARG B 1 297 ? -13.734 27.906 11.797 1 88.38 297 ARG B O 1
ATOM 5570 N N . TYR B 1 298 ? -11.875 28.781 11 1 89.44 298 TYR B N 1
ATOM 5571 C CA . TYR B 1 298 ? -11.812 27.844 9.891 1 89.44 298 TYR B CA 1
ATOM 5572 C C . TYR B 1 298 ? -11.68 26.406 10.406 1 89.44 298 TYR B C 1
ATOM 5574 O O . TYR B 1 298 ? -12.367 25.5 9.938 1 89.44 298 TYR B O 1
ATOM 5582 N N . ILE B 1 299 ? -10.805 26.203 11.312 1 92.5 299 ILE B N 1
ATOM 5583 C CA . ILE B 1 299 ? -10.578 24.875 11.875 1 92.5 299 ILE B CA 1
ATOM 5584 C C . ILE B 1 299 ? -11.852 24.375 12.539 1 92.5 299 ILE B C 1
ATOM 5586 O O . ILE B 1 299 ? -12.195 23.188 12.43 1 92.5 299 ILE B O 1
ATOM 5590 N N . GLU B 1 300 ? -12.562 25.281 13.219 1 91.62 300 GLU B N 1
ATOM 5591 C CA . GLU B 1 300 ? -13.844 24.938 13.828 1 91.62 300 GLU B CA 1
ATOM 5592 C C . GLU B 1 300 ? -14.867 24.531 12.766 1 91.62 300 GLU B C 1
ATOM 5594 O O . GLU B 1 300 ? -15.641 23.594 12.961 1 91.62 300 GLU B O 1
ATOM 5599 N N . PHE B 1 301 ? -14.867 25.219 11.703 1 89.25 301 PHE B N 1
ATOM 5600 C CA . PHE B 1 301 ? -15.75 24.906 10.594 1 89.25 301 PHE B CA 1
ATOM 5601 C C . PHE B 1 301 ? -15.469 23.516 10.039 1 89.25 301 PHE B C 1
ATOM 5603 O O . PHE B 1 301 ? -16.391 22.75 9.781 1 89.25 301 PHE B O 1
ATOM 5610 N N . VAL B 1 302 ? -14.234 23.281 9.836 1 91.5 302 VAL B N 1
ATOM 5611 C CA . VAL B 1 302 ? -13.812 21.984 9.336 1 91.5 302 VAL B CA 1
ATOM 5612 C C . VAL B 1 302 ? -14.281 20.875 10.289 1 91.5 302 VAL B C 1
ATOM 5614 O O . VAL B 1 302 ? -14.773 19.844 9.852 1 91.5 302 VAL B O 1
ATOM 5617 N N . ALA B 1 303 ? -14.117 21.094 11.578 1 94.25 303 ALA B N 1
ATOM 5618 C CA . ALA B 1 303 ? -14.523 20.125 12.594 1 94.25 303 ALA B CA 1
ATOM 5619 C C . ALA B 1 303 ? -16.031 19.891 12.57 1 94.25 303 ALA B C 1
ATOM 5621 O O . ALA B 1 303 ? -16.5 18.766 12.703 1 94.25 303 ALA B O 1
ATOM 5622 N N . ASP B 1 304 ? -16.781 20.953 12.391 1 92.06 304 ASP B N 1
ATOM 5623 C CA . ASP B 1 304 ? -18.234 20.844 12.328 1 92.06 304 ASP B CA 1
ATOM 5624 C C . ASP B 1 304 ? -18.672 20.047 11.102 1 92.06 304 ASP B C 1
ATOM 5626 O O . ASP B 1 304 ? -19.625 19.266 11.172 1 92.06 304 ASP B O 1
ATOM 5630 N N . ARG B 1 305 ? -18.047 20.281 10.055 1 91.5 305 ARG B N 1
ATOM 5631 C CA . ARG B 1 305 ? -18.344 19.5 8.859 1 91.5 305 ARG B CA 1
ATOM 5632 C C . ARG B 1 305 ? -18.078 18.016 9.094 1 91.5 305 ARG B C 1
ATOM 5634 O O . ARG B 1 305 ? -18.875 17.172 8.68 1 91.5 305 ARG B O 1
ATOM 5641 N N . LEU B 1 306 ? -16.984 17.719 9.734 1 95.19 306 LEU B N 1
ATOM 5642 C CA . LEU B 1 306 ? -16.656 16.328 10.031 1 95.19 306 LEU B CA 1
ATOM 5643 C C . LEU B 1 306 ? -17.703 15.703 10.938 1 95.19 306 LEU B C 1
ATOM 5645 O O . LEU B 1 306 ? -18.125 14.57 10.711 1 95.19 306 LEU B O 1
ATOM 5649 N N . LEU B 1 307 ? -18.125 16.484 11.953 1 95.75 307 LEU B N 1
ATOM 5650 C CA . LEU B 1 307 ? -19.172 15.992 12.852 1 95.75 307 LEU B CA 1
ATOM 5651 C C . LEU B 1 307 ? -20.438 15.672 12.078 1 95.75 307 LEU B C 1
ATOM 5653 O O . LEU B 1 307 ? -21.062 14.633 12.305 1 95.75 307 LEU B O 1
ATOM 5657 N N . THR B 1 308 ? -20.781 16.5 11.141 1 92.94 308 THR B N 1
ATOM 5658 C CA . THR B 1 308 ? -21.969 16.281 10.32 1 92.94 308 THR B CA 1
ATOM 5659 C C . THR B 1 308 ? -21.812 15.023 9.461 1 92.94 308 THR B C 1
ATOM 5661 O O . THR B 1 308 ? -22.75 14.227 9.344 1 92.94 308 THR B O 1
ATOM 5664 N N . GLU B 1 309 ? -20.672 14.875 8.875 1 94.38 309 GLU B N 1
ATOM 5665 C CA . GLU B 1 309 ? -20.406 13.703 8.047 1 94.38 309 GLU B CA 1
ATOM 5666 C C . GLU B 1 309 ? -20.469 12.422 8.875 1 94.38 309 GLU B C 1
ATOM 5668 O O . GLU B 1 309 ? -20.844 11.367 8.367 1 94.38 309 GLU B O 1
ATOM 5673 N N . LEU B 1 310 ? -20.109 12.508 10.148 1 97.06 310 LEU B N 1
ATOM 5674 C CA . LEU B 1 310 ? -20.172 11.367 11.055 1 97.06 310 LEU B CA 1
ATOM 5675 C C . LEU B 1 310 ? -21.594 11.141 11.555 1 97.06 310 LEU B C 1
ATOM 5677 O O . LEU B 1 310 ? -21.859 10.133 12.211 1 97.06 310 LEU B O 1
ATOM 5681 N N . GLY B 1 311 ? -22.484 12.07 11.297 1 93.56 311 GLY B N 1
ATOM 5682 C CA . GLY B 1 311 ? -23.891 11.914 11.633 1 93.56 311 GLY B CA 1
ATOM 5683 C C . GLY B 1 311 ? -24.266 12.578 12.945 1 93.56 311 GLY B C 1
ATOM 5684 O O . GLY B 1 311 ? -25.266 12.211 13.57 1 93.56 311 GLY B O 1
ATOM 5685 N N . PHE B 1 312 ? -23.375 13.516 13.383 1 94.5 312 PHE B N 1
ATOM 5686 C CA . PHE B 1 312 ? -23.641 14.148 14.672 1 94.5 312 PHE B CA 1
ATOM 5687 C C . PHE B 1 312 ? -23.906 15.641 14.5 1 94.5 312 PHE B C 1
ATOM 5689 O O . PHE B 1 312 ? -23.734 16.188 13.414 1 94.5 312 PHE B O 1
ATOM 5696 N N . SER B 1 313 ? -24.344 16.297 15.562 1 87.12 313 SER B N 1
ATOM 5697 C CA . SER B 1 313 ? -24.641 17.719 15.539 1 87.12 313 SER B CA 1
ATOM 5698 C C . SER B 1 313 ? -23.359 18.547 15.641 1 87.12 313 SER B C 1
ATOM 5700 O O . SER B 1 313 ? -22.375 18.125 16.234 1 87.12 313 SER B O 1
ATOM 5702 N N . LYS B 1 314 ? -23.469 19.641 15.094 1 84.5 314 LYS B N 1
ATOM 5703 C CA . LYS B 1 314 ? -22.359 20.594 15.141 1 84.5 314 LYS B CA 1
ATOM 5704 C C . LYS B 1 314 ? -22.109 21.078 16.562 1 84.5 314 LYS B C 1
ATOM 5706 O O . LYS B 1 314 ? -23.031 21.094 17.391 1 84.5 314 LYS B O 1
ATOM 5711 N N . VAL B 1 315 ? -20.953 21.375 16.828 1 79.31 315 VAL B N 1
ATOM 5712 C CA . VAL B 1 315 ? -20.609 21.922 18.141 1 79.31 315 VAL B CA 1
ATOM 5713 C C . VAL B 1 315 ? -20.656 23.453 18.078 1 79.31 315 VAL B C 1
ATOM 5715 O O . VAL B 1 315 ? -21.328 24.078 18.906 1 79.31 315 VAL B O 1
ATOM 5718 N N . ARG B 1 316 ? -19.859 24.125 17.344 1 69.12 316 ARG B N 1
ATOM 5719 C CA . ARG B 1 316 ? -19.734 25.578 17.344 1 69.12 316 ARG B CA 1
ATOM 5720 C C . ARG B 1 316 ? -20.766 26.219 16.422 1 69.12 316 ARG B C 1
ATOM 5722 O O . ARG B 1 316 ? -21.047 27.406 16.516 1 69.12 316 ARG B O 1
ATOM 5729 N N . LYS B 1 317 ? -21.859 25.438 16.094 1 54.62 317 LYS B N 1
ATOM 5730 C CA . LYS B 1 317 ? -22.938 25.938 15.242 1 54.62 317 LYS B CA 1
ATOM 5731 C C . LYS B 1 317 ? -22.516 27.203 14.508 1 54.62 317 LYS B C 1
ATOM 5733 O O . LYS B 1 317 ? -23.156 28.25 14.641 1 54.62 317 LYS B O 1
ATOM 5738 N N . LEU B 1 318 ? -21.266 27.281 14.086 1 50.59 318 LEU B N 1
ATOM 5739 C CA . LEU B 1 318 ? -20.812 28.469 13.391 1 50.59 318 LEU B CA 1
ATOM 5740 C C . LEU B 1 318 ? -21.75 28.812 12.219 1 50.59 318 LEU B C 1
ATOM 5742 O O . LEU B 1 318 ? -22.281 27.906 11.57 1 50.59 318 LEU B O 1
ATOM 5746 N N . ARG B 1 319 ? -22.5 29.891 12.281 1 41.59 319 ARG B N 1
ATOM 5747 C CA . ARG B 1 319 ? -23.406 30.422 11.281 1 41.59 319 ARG B CA 1
ATOM 5748 C C . ARG B 1 319 ? -22.859 30.234 9.875 1 41.59 319 ARG B C 1
ATOM 5750 O O . ARG B 1 319 ? -21.641 30.375 9.656 1 41.59 319 ARG B O 1
ATOM 5757 N N . ASP B 1 320 ? -23.422 29.438 9.039 1 42.62 320 ASP B N 1
ATOM 5758 C CA . ASP B 1 320 ? -23.203 29.172 7.617 1 42.62 320 ASP B CA 1
ATOM 5759 C C . ASP B 1 320 ? -22.703 30.422 6.895 1 42.62 320 ASP B C 1
ATOM 5761 O O . ASP B 1 320 ? -22.281 30.344 5.742 1 42.62 320 ASP B O 1
ATOM 5765 N N . ASP B 1 321 ? -22.953 31.547 7.289 1 35.5 321 ASP B N 1
ATOM 5766 C CA . ASP B 1 321 ? -22.625 32.75 6.547 1 35.5 321 ASP B CA 1
ATOM 5767 C C . ASP B 1 321 ? -21.109 32.906 6.383 1 35.5 321 ASP B C 1
ATOM 5769 O O . ASP B 1 321 ? -20.641 33.875 5.793 1 35.5 321 ASP B O 1
ATOM 5773 N N . THR B 1 322 ? -20.344 32.312 7.148 1 36.38 322 THR B N 1
ATOM 5774 C CA . THR B 1 322 ? -18.891 32.469 7.051 1 36.38 322 THR B CA 1
ATOM 5775 C C . THR B 1 322 ? -18.344 31.734 5.824 1 36.38 322 THR B C 1
ATOM 5777 O O . THR B 1 322 ? -17.156 31.812 5.531 1 36.38 322 THR B O 1
ATOM 5780 N N . SER B 1 323 ? -18.938 30.688 5.41 1 39.81 323 SER B N 1
ATOM 5781 C CA . SER B 1 323 ? -18.453 30.016 4.211 1 39.81 323 SER B CA 1
ATOM 5782 C C . SER B 1 323 ? -18.359 30.984 3.037 1 39.81 323 SER B C 1
ATOM 5784 O O . SER B 1 323 ? -17.625 30.734 2.076 1 39.81 323 SER B O 1
ATOM 5786 N N . LYS B 1 324 ? -19.312 31.938 2.854 1 37.22 324 LYS B N 1
ATOM 5787 C CA . LYS B 1 324 ? -19.281 32.844 1.717 1 37.22 324 LYS B CA 1
ATOM 5788 C C . LYS B 1 324 ? -18.031 33.719 1.756 1 37.22 324 LYS B C 1
ATOM 5790 O O . LYS B 1 324 ? -17.609 34.25 0.724 1 37.22 324 LYS B O 1
ATOM 5795 N N . LYS B 1 325 ? -17.719 34.219 2.865 1 34.47 325 LYS B N 1
ATOM 5796 C CA . LYS B 1 325 ? -16.641 35.219 2.871 1 34.47 325 LYS B CA 1
ATOM 5797 C C . LYS B 1 325 ? -15.273 34.531 2.949 1 34.47 325 LYS B C 1
ATOM 5799 O O . LYS B 1 325 ? -14.242 35.219 2.861 1 34.47 325 LYS B O 1
ATOM 5804 N N . TYR B 1 326 ? -15.219 33.25 3.453 1 36.88 326 TYR B N 1
ATOM 5805 C CA . TYR B 1 326 ? -13.867 32.75 3.621 1 36.88 326 TYR B CA 1
ATOM 5806 C C . TYR B 1 326 ? -13.414 31.953 2.395 1 36.88 326 TYR B C 1
ATOM 5808 O O . TYR B 1 326 ? -14.023 30.938 2.043 1 36.88 326 TYR B O 1
ATOM 5816 N N . TRP B 1 327 ? -12.734 32.562 1.588 1 37.78 327 TRP B N 1
ATOM 5817 C CA . TRP B 1 327 ? -12.086 32.188 0.335 1 37.78 327 TRP B CA 1
ATOM 5818 C C . TRP B 1 327 ? -11.422 30.797 0.455 1 37.78 327 TRP B C 1
ATOM 5820 O O . TRP B 1 327 ? -11.297 30.078 -0.536 1 37.78 327 TRP B O 1
ATOM 5830 N N . PRO B 1 328 ? -10.797 30.656 1.621 1 37.47 328 PRO B N 1
ATOM 5831 C CA . PRO B 1 328 ? -10.039 29.391 1.627 1 37.47 328 PRO B CA 1
ATOM 5832 C C . PRO B 1 328 ? -10.945 28.156 1.653 1 37.47 328 PRO B C 1
ATOM 5834 O O . PRO B 1 328 ? -10.555 27.094 1.178 1 37.47 328 PRO B O 1
ATOM 5837 N N . VAL B 1 329 ? -12.109 28.297 2.244 1 36.75 329 VAL B N 1
ATOM 5838 C CA . VAL B 1 329 ? -13.039 27.172 2.26 1 36.75 329 VAL B CA 1
ATOM 5839 C C . VAL B 1 329 ? -13.523 26.891 0.839 1 36.75 329 VAL B C 1
ATOM 5841 O O . VAL B 1 329 ? -13.789 25.734 0.491 1 36.75 329 VAL B O 1
ATOM 5844 N N . LYS B 1 330 ? -13.797 27.938 0.14 1 37.5 330 LYS B N 1
ATOM 5845 C CA . LYS B 1 330 ? -14.148 27.719 -1.26 1 37.5 330 LYS B CA 1
ATOM 5846 C C . LYS B 1 330 ? -13.031 26.984 -1.995 1 37.5 330 LYS B C 1
ATOM 5848 O O . LYS B 1 330 ? -13.297 26.141 -2.857 1 37.5 330 LYS B O 1
ATOM 5853 N N . MET B 1 331 ? -11.906 27.344 -1.645 1 37.31 331 MET B N 1
ATOM 5854 C CA . MET B 1 331 ? -10.766 26.703 -2.291 1 37.31 331 MET B CA 1
ATOM 5855 C C . MET B 1 331 ? -10.648 25.234 -1.863 1 37.31 331 MET B C 1
ATOM 5857 O O . MET B 1 331 ? -10.211 24.391 -2.643 1 37.31 331 MET B O 1
ATOM 5861 N N . ALA B 1 332 ? -10.906 25.016 -0.582 1 37.59 332 ALA B N 1
ATOM 5862 C CA . ALA B 1 332 ? -10.836 23.641 -0.115 1 37.59 332 ALA B CA 1
ATOM 5863 C C . ALA B 1 332 ? -11.938 22.781 -0.733 1 37.59 332 ALA B C 1
ATOM 5865 O O . ALA B 1 332 ? -11.711 21.641 -1.104 1 37.59 332 ALA B O 1
ATOM 5866 N N . LYS B 1 333 ? -13.172 23.344 -0.701 1 36.25 333 LYS B N 1
ATOM 5867 C CA . LYS B 1 333 ? -14.25 22.609 -1.354 1 36.25 333 LYS B CA 1
ATOM 5868 C C . LYS B 1 333 ? -13.969 22.422 -2.842 1 36.25 333 LYS B C 1
ATOM 5870 O O . LYS B 1 333 ? -14.312 21.391 -3.418 1 36.25 333 LYS B O 1
ATOM 5875 N N . GLN B 1 334 ? -13.453 23.406 -3.385 1 34.12 334 GLN B N 1
ATOM 5876 C CA . GLN B 1 334 ? -13.141 23.281 -4.801 1 34.12 334 GLN B CA 1
ATOM 5877 C C . GLN B 1 334 ? -12.117 22.172 -5.039 1 34.12 334 GLN B C 1
ATOM 5879 O O . GLN B 1 334 ? -12.164 21.484 -6.066 1 34.12 334 GLN B O 1
ATOM 5884 N N . SER B 1 335 ? -11.273 22.094 -4.152 1 34.25 335 SER B N 1
ATOM 5885 C CA . SER B 1 335 ? -10.297 21.016 -4.348 1 34.25 335 SER B CA 1
ATOM 5886 C C . SER B 1 335 ? -10.945 19.656 -4.203 1 34.25 335 SER B C 1
ATOM 5888 O O . SER B 1 335 ? -10.586 18.703 -4.91 1 34.25 335 SER B O 1
ATOM 5890 N N . TYR B 1 336 ? -11.844 19.531 -3.248 1 33.72 336 TYR B N 1
ATOM 5891 C CA . TYR B 1 336 ? -12.539 18.266 -3.121 1 33.72 336 TYR B CA 1
ATOM 5892 C C . TYR B 1 336 ? -13.477 18.031 -4.301 1 33.72 336 TYR B C 1
ATOM 5894 O O . TYR B 1 336 ? -13.625 16.906 -4.773 1 33.72 336 TYR B O 1
ATOM 5902 N N . LEU B 1 337 ? -14.195 19.062 -4.641 1 31.55 337 LEU B N 1
ATOM 5903 C CA . LEU B 1 337 ? -15.125 18.953 -5.762 1 31.55 337 LEU B CA 1
ATOM 5904 C C . LEU B 1 337 ? -14.375 18.641 -7.055 1 31.55 337 LEU B C 1
ATOM 5906 O O . LEU B 1 337 ? -14.867 17.906 -7.902 1 31.55 337 LEU B O 1
ATOM 5910 N N . CYS B 1 338 ? -13.297 19.188 -7.195 1 30.92 338 CYS B N 1
ATOM 5911 C CA . CYS B 1 338 ? -12.57 18.875 -8.422 1 30.92 338 CYS B CA 1
ATOM 5912 C C . CYS B 1 338 ? -12.18 17.391 -8.453 1 30.92 338 CYS B C 1
ATOM 5914 O O . CYS B 1 338 ? -12.234 16.766 -9.5 1 30.92 338 CYS B O 1
ATOM 5916 N N . ALA B 1 339 ? -11.875 16.891 -7.371 1 32.25 339 ALA B N 1
ATOM 5917 C CA . ALA B 1 339 ? -11.523 15.469 -7.328 1 32.25 339 ALA B CA 1
ATOM 5918 C C . ALA B 1 339 ? -12.742 14.594 -7.617 1 32.25 339 ALA B C 1
ATOM 5920 O O . ALA B 1 339 ? -12.633 13.57 -8.297 1 32.25 339 ALA B O 1
ATOM 5921 N N . ALA B 1 340 ? -13.891 14.945 -7.074 1 29.88 340 ALA B N 1
ATOM 5922 C CA . ALA B 1 340 ? -15.109 14.164 -7.281 1 29.88 340 ALA B CA 1
ATOM 5923 C C . ALA B 1 340 ? -15.523 14.164 -8.75 1 29.88 340 ALA B C 1
ATOM 5925 O O . ALA B 1 340 ? -16.047 13.172 -9.258 1 29.88 340 ALA B O 1
ATOM 5926 N N . LEU B 1 341 ? -15.453 15.211 -9.336 1 28.92 341 LEU B N 1
ATOM 5927 C CA . LEU B 1 341 ? -15.875 15.266 -10.734 1 28.92 341 LEU B CA 1
ATOM 5928 C C . LEU B 1 341 ? -15.07 14.281 -11.578 1 28.92 341 LEU B C 1
ATOM 5930 O O . LEU B 1 341 ? -15.562 13.773 -12.586 1 28.92 341 LEU B O 1
ATOM 5934 N N . ILE B 1 342 ? -13.961 13.961 -11.109 1 29.97 342 ILE B N 1
ATOM 5935 C CA . ILE B 1 342 ? -13.156 13.086 -11.953 1 29.97 342 ILE B CA 1
ATOM 5936 C C . ILE B 1 342 ? -13.766 11.688 -11.969 1 29.97 342 ILE B C 1
ATOM 5938 O O . ILE B 1 342 ? -13.742 11 -12.992 1 29.97 342 ILE B O 1
ATOM 5942 N N . TYR B 1 343 ? -14.266 11.25 -10.812 1 29.05 343 TYR B N 1
ATOM 5943 C CA . TYR B 1 343 ? -14.656 9.844 -10.75 1 29.05 343 TYR B CA 1
ATOM 5944 C C . TYR B 1 343 ? -15.938 9.602 -11.531 1 29.05 343 TYR B C 1
ATOM 5946 O O . TYR B 1 343 ? -16.375 8.453 -11.688 1 29.05 343 TYR B O 1
ATOM 5954 N N . HIS B 1 344 ? -16.875 10.484 -11.57 1 25.84 344 HIS B N 1
ATOM 5955 C CA . HIS B 1 344 ? -18.156 10.039 -12.094 1 25.84 344 HIS B CA 1
ATOM 5956 C C . HIS B 1 344 ? -17.984 9.367 -13.453 1 25.84 344 HIS B C 1
ATOM 5958 O O . HIS B 1 344 ? -18.594 8.32 -13.711 1 25.84 344 HIS B O 1
ATOM 5964 N N . ARG B 1 345 ? -17.953 10.18 -14.5 1 24.86 345 ARG B N 1
ATOM 5965 C CA . ARG B 1 345 ? -18.609 9.82 -15.75 1 24.86 345 ARG B CA 1
ATOM 5966 C C . ARG B 1 345 ? -17.844 8.703 -16.453 1 24.86 345 ARG B C 1
ATOM 5968 O O . ARG B 1 345 ? -18.406 7.992 -17.297 1 24.86 345 ARG B O 1
ATOM 5975 N N . CYS B 1 346 ? -16.375 8.93 -16.766 1 26.22 346 CYS B N 1
ATOM 5976 C CA . CYS B 1 346 ? -16.156 8.242 -18.047 1 26.22 346 CYS B CA 1
ATOM 5977 C C . CYS B 1 346 ? -16.078 6.734 -17.844 1 26.22 346 CYS B C 1
ATOM 5979 O O . CYS B 1 346 ? -15.195 6.242 -17.141 1 26.22 346 CYS B O 1
ATOM 5981 N N . GLY B 1 347 ? -17 5.934 -17.609 1 26.55 347 GLY B N 1
ATOM 5982 C CA . GLY B 1 347 ? -17.078 4.492 -17.797 1 26.55 347 GLY B CA 1
ATOM 5983 C C . GLY B 1 347 ? -15.984 3.959 -18.719 1 26.55 347 GLY B C 1
ATOM 5984 O O . GLY B 1 347 ? -15.523 2.826 -18.547 1 26.55 347 GLY B O 1
ATOM 5985 N N . TYR B 1 348 ? -16.078 4.309 -20.047 1 25.88 348 TYR B N 1
ATOM 5986 C CA . TYR B 1 348 ? -15.227 3.711 -21.062 1 25.88 348 TYR B CA 1
ATOM 5987 C C . TYR B 1 348 ? -13.773 4.133 -20.875 1 25.88 348 TYR B C 1
ATOM 5989 O O . TYR B 1 348 ? -12.875 3.291 -20.844 1 25.88 348 TYR B O 1
ATOM 5997 N N . CYS B 1 349 ? -13.281 5.27 -21.516 1 24.59 349 CYS B N 1
ATOM 5998 C CA . CYS B 1 349 ? -11.883 5.629 -21.734 1 24.59 349 CYS B CA 1
ATOM 5999 C C . CYS B 1 349 ? -11.32 6.375 -20.531 1 24.59 349 CYS B C 1
ATOM 6001 O O . CYS B 1 349 ? -11.953 7.301 -20.016 1 24.59 349 CYS B O 1
ATOM 6003 N N . THR B 1 350 ? -10.672 5.785 -19.609 1 25.53 350 THR B N 1
ATOM 6004 C CA . THR B 1 350 ? -9.945 6.266 -18.438 1 25.53 350 THR B CA 1
ATOM 6005 C C . THR B 1 350 ? -9.117 7.5 -18.781 1 25.53 350 THR B C 1
ATOM 6007 O O . THR B 1 350 ? -8.094 7.398 -19.453 1 25.53 350 THR B O 1
ATOM 6010 N N . TYR B 1 351 ? -9.648 8.617 -19.297 1 26.08 351 TYR B N 1
ATOM 6011 C CA . TYR B 1 351 ? -8.828 9.781 -19.609 1 26.08 351 TYR B CA 1
ATOM 6012 C C . TYR B 1 351 ? -8.469 10.562 -18.359 1 26.08 351 TYR B C 1
ATOM 6014 O O . TYR B 1 351 ? -9.227 10.562 -17.391 1 26.08 351 TYR B O 1
ATOM 6022 N N . ALA B 1 352 ? -7.234 10.609 -18.031 1 26.23 352 ALA B N 1
ATOM 6023 C CA . ALA B 1 352 ? -6.668 11.477 -17.016 1 26.23 352 ALA B CA 1
ATOM 6024 C C . ALA B 1 352 ? -6.883 12.953 -17.359 1 26.23 352 ALA B C 1
ATOM 6026 O O . ALA B 1 352 ? -6.512 13.406 -18.438 1 26.23 352 ALA B O 1
ATOM 6027 N N . VAL B 1 353 ? -8 13.562 -17.109 1 26.98 353 VAL B N 1
ATOM 6028 C CA . VAL B 1 353 ? -8.219 14.992 -17.281 1 26.98 353 VAL B CA 1
ATOM 6029 C C . VAL B 1 353 ? -7.434 15.766 -16.219 1 26.98 353 VAL B C 1
ATOM 6031 O O . VAL B 1 353 ? -7.621 15.547 -15.023 1 26.98 353 VAL B O 1
ATOM 6034 N N . LEU B 1 354 ? -6.227 16.109 -16.484 1 26.16 354 LEU B N 1
ATOM 6035 C CA . LEU B 1 354 ? -5.52 17.078 -15.664 1 26.16 354 LEU B CA 1
ATOM 6036 C C . LEU B 1 354 ? -6.18 18.453 -15.773 1 26.16 354 LEU B C 1
ATOM 6038 O O . LEU B 1 354 ? -6.266 19.016 -16.859 1 26.16 354 LEU B O 1
ATOM 6042 N N . MET B 1 355 ? -7.129 18.75 -14.961 1 26.83 355 MET B N 1
ATOM 6043 C CA . MET B 1 355 ? -7.742 20.078 -14.906 1 26.83 355 MET B CA 1
ATOM 6044 C C . MET B 1 355 ? -6.773 21.109 -14.328 1 26.83 355 MET B C 1
ATOM 6046 O O . MET B 1 355 ? -6.27 20.938 -13.219 1 26.83 355 MET B O 1
ATOM 6050 N N . HIS B 1 356 ? -5.84 21.594 -15.117 1 25.81 356 HIS B N 1
ATOM 6051 C CA . HIS B 1 356 ? -5.164 22.812 -14.703 1 25.81 356 HIS B CA 1
ATOM 6052 C C . HIS B 1 356 ? -6.148 23.969 -14.562 1 25.81 356 HIS B C 1
ATOM 6054 O O . HIS B 1 356 ? -6.852 24.312 -15.523 1 25.81 356 HIS B O 1
ATOM 6060 N N . SER B 1 357 ? -6.723 24.094 -13.406 1 26.83 357 SER B N 1
ATOM 6061 C CA . SER B 1 357 ? -7.578 25.234 -13.117 1 26.83 357 SER B CA 1
ATOM 6062 C C . SER B 1 357 ? -6.812 26.547 -13.266 1 26.83 357 SER B C 1
ATOM 6064 O O . SER B 1 357 ? -5.887 26.812 -12.5 1 26.83 357 SER B O 1
ATOM 6066 N N . ALA B 1 358 ? -6.309 26.938 -14.367 1 26.61 358 ALA B N 1
ATOM 6067 C CA . ALA B 1 358 ? -6.031 28.375 -14.445 1 26.61 358 ALA B CA 1
ATOM 6068 C C . ALA B 1 358 ? -7.293 29.188 -14.18 1 26.61 358 ALA B C 1
ATOM 6070 O O . ALA B 1 358 ? -8.242 29.156 -14.977 1 26.61 358 ALA B O 1
ATOM 6071 N N . VAL B 1 359 ? -7.664 29.266 -12.914 1 26.67 359 VAL B N 1
ATOM 6072 C CA . VAL B 1 359 ? -8.742 30.141 -12.477 1 26.67 359 VAL B CA 1
ATOM 6073 C C . VAL B 1 359 ? -8.406 31.594 -12.828 1 26.67 359 VAL B C 1
ATOM 6075 O O . VAL B 1 359 ? -7.43 32.156 -12.312 1 26.67 359 VAL B O 1
ATOM 6078 N N . SER B 1 360 ? -8.32 31.922 -14.117 1 26.39 360 SER B N 1
ATOM 6079 C CA . SER B 1 360 ? -8.43 33.375 -14.258 1 26.39 360 SER B CA 1
ATOM 6080 C C . SER B 1 360 ? -9.773 33.875 -13.75 1 26.39 360 SER B C 1
ATOM 6082 O O . SER B 1 360 ? -10.82 33.312 -14.078 1 26.39 360 SER B O 1
ATOM 6084 N N . HIS B 1 361 ? -9.781 34.344 -12.523 1 26.92 361 HIS B N 1
ATOM 6085 C CA . HIS B 1 361 ? -10.891 35 -11.844 1 26.92 361 HIS B CA 1
ATOM 6086 C C . HIS B 1 361 ? -11.477 36.125 -12.703 1 26.92 361 HIS B C 1
ATOM 6088 O O . HIS B 1 361 ? -11.188 37.281 -12.477 1 26.92 361 HIS B O 1
ATOM 6094 N N . THR B 1 362 ? -11.562 36.062 -13.984 1 27.7 362 THR B N 1
ATOM 6095 C CA . THR B 1 362 ? -12.484 37.156 -14.281 1 27.7 362 THR B CA 1
ATOM 6096 C C . THR B 1 362 ? -13.852 36.875 -13.664 1 27.7 362 THR B C 1
ATOM 6098 O O . THR B 1 362 ? -14.156 35.75 -13.289 1 27.7 362 THR B O 1
ATOM 6101 N N . GLU B 1 363 ? -15.016 37.812 -13.805 1 28.92 363 GLU B N 1
ATOM 6102 C CA . GLU B 1 363 ? -16.328 37.781 -13.18 1 28.92 363 GLU B CA 1
ATOM 6103 C C . GLU B 1 363 ? -16.875 36.344 -13.141 1 28.92 363 GLU B C 1
ATOM 6105 O O . GLU B 1 363 ? -17.094 35.781 -12.07 1 28.92 363 GLU B O 1
ATOM 6110 N N . ASN B 1 364 ? -18.062 36.031 -13.891 1 28.28 364 ASN B N 1
ATOM 6111 C CA . ASN B 1 364 ? -19.031 34.938 -13.891 1 28.28 364 ASN B CA 1
ATOM 6112 C C . ASN B 1 364 ? -18.422 33.625 -14.406 1 28.28 364 ASN B C 1
ATOM 6114 O O . ASN B 1 364 ? -19.094 32.594 -14.438 1 28.28 364 ASN B O 1
ATOM 6118 N N . ASN B 1 365 ? -17.469 33.625 -15.367 1 24.77 365 ASN B N 1
ATOM 6119 C CA . ASN B 1 365 ? -17.219 32.438 -16.203 1 24.77 365 ASN B CA 1
ATOM 6120 C C . ASN B 1 365 ? -15.969 31.688 -15.742 1 24.77 365 ASN B C 1
ATOM 6122 O O . ASN B 1 365 ? -14.914 32.312 -15.531 1 24.77 365 ASN B O 1
ATOM 6126 N N . VAL B 1 366 ? -16.125 30.75 -14.852 1 27.89 366 VAL B N 1
ATOM 6127 C CA . VAL B 1 366 ? -15.039 29.844 -14.5 1 27.89 366 VAL B CA 1
ATOM 6128 C C . VAL B 1 366 ? -14.578 29.078 -15.742 1 27.89 366 VAL B C 1
ATOM 6130 O O . VAL B 1 366 ? -15.375 28.375 -16.375 1 27.89 366 VAL B O 1
ATOM 6133 N N . ASN B 1 367 ? -13.617 29.641 -16.516 1 27.02 367 ASN B N 1
ATOM 6134 C CA . ASN B 1 367 ? -13.062 28.938 -17.656 1 27.02 367 ASN B CA 1
ATOM 6135 C C . ASN B 1 367 ? -12.141 27.797 -17.234 1 27.02 367 ASN B C 1
ATOM 6137 O O . ASN B 1 367 ? -11.188 28.016 -16.484 1 27.02 367 ASN B O 1
ATOM 6141 N N . ILE B 1 368 ? -12.609 26.609 -17.156 1 28.7 368 ILE B N 1
ATOM 6142 C CA . ILE B 1 368 ? -11.875 25.391 -16.875 1 28.7 368 ILE B CA 1
ATOM 6143 C C . ILE B 1 368 ? -11.18 24.891 -18.125 1 28.7 368 ILE B C 1
ATOM 6145 O O . ILE B 1 368 ? -11.812 24.719 -19.172 1 28.7 368 ILE B O 1
ATOM 6149 N N . GLN B 1 369 ? -9.977 25.281 -18.344 1 28.25 369 GLN B N 1
ATOM 6150 C CA . GLN B 1 369 ? -9.219 24.734 -19.453 1 28.25 369 GLN B CA 1
ATOM 6151 C C . GLN B 1 369 ? -8.797 23.281 -19.172 1 28.25 369 GLN B C 1
ATOM 6153 O O . GLN B 1 369 ? -8.273 22.984 -18.109 1 28.25 369 GLN B O 1
ATOM 6158 N N . ILE B 1 370 ? -9.484 22.359 -19.719 1 30.44 370 ILE B N 1
ATOM 6159 C CA . ILE B 1 370 ? -9.25 20.906 -19.672 1 30.44 370 ILE B CA 1
ATOM 6160 C C . ILE B 1 370 ? -8.273 20.516 -20.766 1 30.44 370 ILE B C 1
ATOM 6162 O O . ILE B 1 370 ? -8.484 20.828 -21.938 1 30.44 370 ILE B O 1
ATOM 6166 N N . SER B 1 371 ? -7.086 20.422 -20.469 1 27.94 371 SER B N 1
ATOM 6167 C CA . SER B 1 371 ? -6.191 19.859 -21.469 1 27.94 371 SER B CA 1
ATOM 6168 C C . SER B 1 371 ? -6.309 18.328 -21.531 1 27.94 371 SER B C 1
ATOM 6170 O O . SER B 1 371 ? -6.207 17.672 -20.5 1 27.94 371 SER B O 1
ATOM 6172 N N . LEU B 1 372 ? -7.059 17.781 -22.406 1 29.36 372 LEU B N 1
ATOM 6173 C CA . LEU B 1 372 ? -7.285 16.359 -22.688 1 29.36 372 LEU B CA 1
ATOM 6174 C C . LEU B 1 372 ? -6.113 15.766 -23.453 1 29.36 372 LEU B C 1
ATOM 6176 O O . LEU B 1 372 ? -5.762 16.25 -24.547 1 29.36 372 LEU B O 1
ATOM 6180 N N . PHE B 1 373 ? -5.211 15.156 -22.797 1 27.39 373 PHE B N 1
ATOM 6181 C CA . PHE B 1 373 ? -4.156 14.453 -23.531 1 27.39 373 PHE B CA 1
ATOM 6182 C C . PHE B 1 373 ? -4.574 13.016 -23.828 1 27.39 373 PHE B C 1
ATOM 6184 O O . PHE B 1 373 ? -5.066 12.312 -22.953 1 27.39 373 PHE B O 1
ATOM 6191 N N . GLY B 1 374 ? -4.535 12.516 -25.094 1 30.67 374 GLY B N 1
ATOM 6192 C CA . GLY B 1 374 ? -4.828 11.258 -25.75 1 30.67 374 GLY B CA 1
ATOM 6193 C C . GLY B 1 374 ? -6.301 11.062 -26.062 1 30.67 374 GLY B C 1
ATOM 6194 O O . GLY B 1 374 ? -6.746 9.945 -26.312 1 30.67 374 GLY B O 1
ATOM 6195 N N . ALA B 1 375 ? -7.105 12.047 -25.625 1 31.02 375 ALA B N 1
ATOM 6196 C CA . ALA B 1 375 ? -8.531 11.898 -25.891 1 31.02 375 ALA B CA 1
ATOM 6197 C C . ALA B 1 375 ? -8.828 11.977 -27.391 1 31.02 375 ALA B C 1
ATOM 6199 O O . ALA B 1 375 ? -8.164 12.727 -28.109 1 31.02 375 ALA B O 1
ATOM 6200 N N . ASP B 1 376 ? -9.305 10.898 -27.875 1 29.64 376 ASP B N 1
ATOM 6201 C CA . ASP B 1 376 ? -9.852 10.977 -29.219 1 29.64 376 ASP B CA 1
ATOM 6202 C C . ASP B 1 376 ? -10.766 12.18 -29.375 1 29.64 376 ASP B C 1
ATOM 6204 O O . ASP B 1 376 ? -11.234 12.742 -28.391 1 29.64 376 ASP B O 1
ATOM 6208 N N . GLU B 1 377 ? -10.906 12.672 -30.641 1 32.03 377 GLU B N 1
ATOM 6209 C CA . GLU B 1 377 ? -11.711 13.812 -31.094 1 32.03 377 GLU B CA 1
ATOM 6210 C C . GLU B 1 377 ? -13.094 13.805 -30.453 1 32.03 377 GLU B C 1
ATOM 6212 O O . GLU B 1 377 ? -13.672 14.859 -30.188 1 32.03 377 GLU B O 1
ATOM 6217 N N . THR B 1 378 ? -13.648 12.695 -30.328 1 30.23 378 THR B N 1
ATOM 6218 C CA . THR B 1 378 ? -15.031 12.641 -29.875 1 30.23 378 THR B CA 1
ATOM 6219 C C . THR B 1 378 ? -15.156 13.062 -28.422 1 30.23 378 THR B C 1
ATOM 6221 O O . THR B 1 378 ? -16.125 13.711 -28.031 1 30.23 378 THR B O 1
ATOM 6224 N N . ILE B 1 379 ? -14.172 12.711 -27.703 1 31.33 379 ILE B N 1
ATOM 6225 C CA . ILE B 1 379 ? -14.25 13.031 -26.281 1 31.33 379 ILE B CA 1
ATOM 6226 C C . ILE B 1 379 ? -14.016 14.523 -26.062 1 31.33 379 ILE B C 1
ATOM 6228 O O . ILE B 1 379 ? -14.625 15.141 -25.188 1 31.33 379 ILE B O 1
ATOM 6232 N N . VAL B 1 380 ? -13.234 15.109 -26.844 1 30.33 380 VAL B N 1
ATOM 6233 C CA . VAL B 1 380 ? -13.094 16.562 -26.812 1 30.33 380 VAL B CA 1
ATOM 6234 C C . VAL B 1 380 ? -14.445 17.219 -27.125 1 30.33 380 VAL B C 1
ATOM 6236 O O . VAL B 1 380 ? -14.82 18.188 -26.469 1 30.33 380 VAL B O 1
ATOM 6239 N N . SER B 1 381 ? -15.164 16.641 -28 1 29.47 381 SER B N 1
ATOM 6240 C CA . SER B 1 381 ? -16.453 17.234 -28.375 1 29.47 381 SER B CA 1
ATOM 6241 C C . SER B 1 381 ? -17.453 17.109 -27.234 1 29.47 381 SER B C 1
ATOM 6243 O O . SER B 1 381 ? -18.25 18.031 -27.016 1 29.47 381 SER B O 1
ATOM 6245 N N . LEU B 1 382 ? -17.438 16.078 -26.5 1 28.55 382 LEU B N 1
ATOM 6246 C CA . LEU B 1 382 ? -18.438 15.906 -25.438 1 28.55 382 LEU B CA 1
ATOM 6247 C C . LEU B 1 382 ? -18.094 16.781 -24.25 1 28.55 382 LEU B C 1
ATOM 6249 O O . LEU B 1 382 ? -19 17.328 -23.594 1 28.55 382 LEU B O 1
ATOM 6253 N N . ALA B 1 383 ? -16.828 16.906 -23.969 1 29.33 383 ALA B N 1
ATOM 6254 C CA . ALA B 1 383 ? -16.469 17.828 -22.891 1 29.33 383 ALA B CA 1
ATOM 6255 C C . ALA B 1 383 ? -16.875 19.25 -23.219 1 29.33 383 ALA B C 1
ATOM 6257 O O . ALA B 1 383 ? -17.266 20.016 -22.344 1 29.33 383 ALA B O 1
ATOM 6258 N N . ARG B 1 384 ? -16.891 19.562 -24.391 1 28.05 384 ARG B N 1
ATOM 6259 C CA . ARG B 1 384 ? -17.344 20.875 -24.828 1 28.05 384 ARG B CA 1
ATOM 6260 C C . ARG B 1 384 ? -18.828 21.062 -24.531 1 28.05 384 ARG B C 1
ATOM 6262 O O . ARG B 1 384 ? -19.266 22.172 -24.188 1 28.05 384 ARG B O 1
ATOM 6269 N N . VAL B 1 385 ? -19.578 20.031 -24.719 1 28.53 385 VAL B N 1
ATOM 6270 C CA . VAL B 1 385 ? -21.016 20.219 -24.531 1 28.53 385 VAL B CA 1
ATOM 6271 C C . VAL B 1 385 ? -21.344 20.344 -23.047 1 28.53 385 VAL B C 1
ATOM 6273 O O . VAL B 1 385 ? -22.266 21.078 -22.672 1 28.53 385 VAL B O 1
ATOM 6276 N N . ALA B 1 386 ? -20.516 19.641 -22.25 1 28.83 386 ALA B N 1
ATOM 6277 C CA . ALA B 1 386 ? -20.906 19.75 -20.844 1 28.83 386 ALA B CA 1
ATOM 6278 C C . ALA B 1 386 ? -20.5 21.094 -20.266 1 28.83 386 ALA B C 1
ATOM 6280 O O . ALA B 1 386 ? -20.984 21.5 -19.219 1 28.83 386 ALA B O 1
ATOM 6281 N N . LEU B 1 387 ? -19.547 21.688 -20.75 1 28.73 387 LEU B N 1
ATOM 6282 C CA . LEU B 1 387 ? -19.281 23.047 -20.312 1 28.73 387 LEU B CA 1
ATOM 6283 C C . LEU B 1 387 ? -20.344 24 -20.859 1 28.73 387 LEU B C 1
ATOM 6285 O O . LEU B 1 387 ? -20.688 23.938 -22.031 1 28.73 387 LEU B O 1
#

pLDDT: mean 75.04, std 29.96, range [19.17, 98.56]

Organism: NCBI:txid38772

Radius of gyration: 30.27 Å; Cα contacts (8 Å, |Δi|>4): 852; chains: 2; bounding box: 104×72×84 Å

InterPro domains:
  IPR000358 Ribonucleotide reductase small subunit family [PF00268] (54-315)
  IPR000358 Ribonucleotide reductase small subunit family [PTHR23409] (45-315)
  IPR009078 Ferritin-like superfamily [SSF47240] (38-315)
  IPR012348 Ribonucleotide reductase-like [G3DSA:1.10.620.20] (14-321)
  IPR030475 Ribonucleotide reductase small subunit, acitve site [PS00368] (143-159)
  IPR033909 Ribonucleotide reductase small subunit [cd01049] (55-315)

Sequence (774 aa):
MSLLRLAWRPPRSASGCDCEETLENVHRKGFSSDAIENDFKPNEEPLLRKNPRRFVIFPLQYPDIWNMYKKAQASFWTAEEVDLSKDFPHWNKLKSEEKYFISHVLAFFAASDGIVNENLVARFSQEVQIPEARCFYGFQILIENVHSEMYSLLIDTYIKNPKKREFLFNAIETMPCVKKKADWALKWIADRDSTFGERVVAFAAVEGIFFSGSFAAIFWLKKRGLMPGLTFSNELISRDEGLHCDFACLIFHYLVNKPSEERVKEIIVNAVEIEQEFLTEALPVGLIGMNCTLMKRYIEFVADRLLTELGFSKVRKLRDDTSKKYWPVKMAKQSYLCAALIYHRCGYCTYAVLMHSAVSHTENNVNIQISLFGADETIVSLARVALMSLLRLAWRPPRSASGCDCEETLENVHRKGFSSDAIENDFKPNEEPLLRKNPRRFVIFPLQYPDIWNMYKKAQASFWTAEEVDLSKDFPHWNKLKSEEKYFISHVLAFFAASDGIVNENLVARFSQEVQIPEARCFYGFQILIENVHSEMYSLLIDTYIKNPKKREFLFNAIETMPCVKKKADWALKWIADRDSTFGERVVAFAAVEGIFFSGSFAAIFWLKKRGLMPGLTFSNELISRDEGLHCDFACLIFHYLVNKPSEERVKEIIVNAVEIEQEFLTEALPVGLIGMNCTLMKRYIEFVADRLLTELGFSKVRKLRDDTSKKYWPVKMAKQSYLCAALIYHRCGYCTYAVLMHSAVSHTENNVNIQISLFGADETIVSLARVAL

Nearest PDB structures (foldseek):
  3vpn-assembly1_B  TM=9.940E-01  e=1.277E-30  Homo sapiens
  3olj-assembly1_D  TM=9.907E-01  e=2.648E-30  Homo sapiens
  3vpm-assembly1_B  TM=9.908E-01  e=2.537E-30  Homo sapiens
  3vpo-assembly1_B  TM=9.915E-01  e=3.281E-30  Homo sapiens
  1h0n-assembly1_A  TM=9.756E-01  e=4.549E-28  Mus musculus

Foldseek 3Di:
DDPCPPPPDDDDPDDDPCPVDDPPDPDDPDPPPDPPPCPPPVPDWPQQDDDPCLVPQPPPDDVVLLLLLVLLVLLDDALVVFDQVVQVVQLVPDDPLVVVLLLLLLLLQLPLLVLLLLLLVVPVLNRGRHNSNNSSSVSSNVVSVRSNVNSLVVLVVNPPDVVSSVLSNVCCVNPVLSVVLSVLSVCLSPDPPDDPQLSLLLSLLSLQQQCVLVLLLLVVCVVVVHRVSSNVSSLSVLLSSVSSSLSSLVVSVSTPDHDDLVSSVVSLVVSLVSNLCSDCPRSDSVSVPDDSVVSSVVSLVSSQVSCVSNPHHRDVPPPPPVCVVDVSNVVSVVSNVVSVVQSPDDPPDSFPFPFPQPQPPDPPDSDGDTDTDPDDPVVVVVVVVVD/DDPCPPCPDDDDDPDDPCPVDDPPDPPDPDPPPDPPPCPVPVPDWPQQDDDPCLVPQPPPDDVVLLLLLVLLVLLDDALVVFDQPVQVVQLVPDDPLVVVLLLLLLLLQLPLLVLLLLLLVVPVLNRGRHNSNNSSSVSSNVVSVRSNVNSLVVLVVNPPDVVSSVLSNVCCVNPVLSVVLSVLSVCLSPDPPDDPQLSLLLSLLSLQQQCLLVLLLLVVCVVVVHRVRSNVSSLSVLLSSVSSSLSSLVVSVSTPDHDDLVSSVVSLVVSLVSNLCSDCPRSDSVSVPDDSVVSSVVSLVSSQVSCVSNPHHRDVPPPPPVCVVDVSNVVSVVSNVVSVVQSPDDPPDSWPFPFPQPQPPDPPDSDGDTDTDPDDPVVVVVVVVVD